Protein AF-A0AA36MK31-F1 (afdb_monomer_lite)

Secondary structure (DSSP, 8-state):
-GGGHHHHHHHHHHHHSTTTT--HHHHHHHHHHHHHHHHHHHHHHHHHHHHHHHHHH-STT---HHHHHHHHHHHHHHHHHHHHHHHHHHHHHHHHHHHHHHHHHHT-SSHHHHHHHHHHHHHHHHHHHTTT-------------------------SSHHHHHHHHHHHHHHHHHHHHTT--SSSSEEEEEHHHHHHHHHTT-SS-GGGG-EEESSPPSEEEEE-TTS-HHHHHHHHHHHHHHHHHHHHHHHHHHHHHHHHHTT-S--EEEE-TTSSEEEE--HHHHHHHHHHHHHHHH-----EEE-HHHHS-SS-HHHHHHHHHTHHHHHHT-S-EEEEE-TTGGGBHHHHHHHHHHHHHHGGGHHHHEEEEETHHHHHHHHHHHHHHHHHHHHHHS-TTSSHHHHHHHHHHHHHHHHHHHHHHHHHHHHHHHHHHHHT--GGG-B-HHHHTTTB-TT--B---HHHHHHHHHHHHHSSHHHHHHHIIIIIHHHHHHHHHS-SS-HHHHHHHTHHHHHHHHHHHHHHHHTT-HHHHHHHHHHHHIIIIIIHHHHHHHHHHHHHHHHTSS-HHHHHHHHHHHHHHHHHHHHHHHHHHHHH-SSHHHHHHHHHHHHHHHHHHHHHHHH-

Sequence (630 aa):
MDAWKPVLATALVPTLGVGVLSRESVFRRLLVQFFLLALRVSTPTAVVFLLRSVWLYVGPRHFHPRKLLKYGLISWSLAETLFWIYIWQYARFLNGQTTRRWRAVNVHNTPEKRRASMERYLQALAQVCRGGSASPEKETNGLGGLSSLGRKARLSTGHDDVHISVSKIRTERMVKWLAEMQLVQKQKRAVTAGRAMRVIAATQKEDAYQYGFETKKQTRTFWSHSWRTPVWKKAGLLFLCYNGLAATIIASLGAGVPFGLSSGNLIPGYTKQAWSGFPVEIGPWCLLTGFLLFCIVVYLWRSQELVWIDLVCIHQTDAVLRQQGIRSLAGNIKNAKGMIVVWDDTWVDRLWCIFELAAFMKSQGQAAKQHLTILPTTWYSFWVAQFGLAFAVMLGNIMLPFENMLPAVLGLLGFLTAAIVLEMLIFNFYSQVDALDARLRNFSLDNTQCACCTSGHRDKDGMVVGCDKDVLVQCMCQWFGSAEACEANISSTVADALREKLGKFPYPYWAMLSTCLPLVWAYMDHAAARIREESWQQAGAVVLDFLAWYFNVLPAIATFTIAMVRKTRTCSTIRLNRWLCRIAHVMFHLLAQAGDRLCISLATERLQSEALFFAASLVPALAAWWARRI

Organism: NCBI:txid2562239

Structure (mmCIF, N/CA/C/O backbone):
data_AF-A0AA36MK31-F1
#
_entry.id   AF-A0AA36MK31-F1
#
loop_
_atom_site.group_PDB
_atom_site.id
_atom_site.type_symbol
_atom_site.label_atom_id
_atom_site.label_alt_id
_atom_site.label_comp_id
_atom_site.label_asym_id
_atom_site.label_entity_id
_atom_site.label_seq_id
_atom_site.pdbx_PDB_ins_code
_atom_site.Cartn_x
_atom_site.Cartn_y
_atom_site.Cartn_z
_atom_site.occupancy
_atom_site.B_iso_or_equiv
_atom_site.auth_seq_id
_atom_site.auth_comp_id
_atom_site.auth_asym_id
_atom_site.auth_atom_id
_atom_site.pdbx_PDB_model_num
ATOM 1 N N . MET A 1 1 ? 41.202 27.510 -18.725 1.00 42.66 1 MET A N 1
ATOM 2 C CA . MET A 1 1 ? 40.197 28.241 -17.913 1.00 42.66 1 MET A CA 1
ATOM 3 C C . MET A 1 1 ? 39.073 28.871 -18.745 1.00 42.66 1 MET A C 1
ATOM 5 O O . MET A 1 1 ? 38.048 29.207 -18.168 1.00 42.66 1 MET A O 1
ATOM 9 N N . ASP A 1 2 ? 39.177 28.960 -20.077 1.00 40.50 2 ASP A N 1
ATOM 10 C CA . ASP A 1 2 ? 38.146 29.605 -20.916 1.00 40.50 2 ASP A CA 1
ATOM 11 C C . ASP A 1 2 ? 36.884 28.774 -21.216 1.00 40.50 2 ASP A C 1
ATOM 13 O O . ASP A 1 2 ? 35.896 29.322 -21.697 1.00 40.50 2 ASP A O 1
ATOM 17 N N . ALA A 1 3 ? 36.845 27.491 -20.843 1.00 40.94 3 ALA A N 1
ATOM 18 C CA . ALA A 1 3 ? 35.678 26.624 -21.050 1.00 40.94 3 ALA A CA 1
ATOM 19 C C . ALA A 1 3 ? 34.483 26.906 -20.105 1.00 40.94 3 ALA A C 1
ATOM 21 O O . ALA A 1 3 ? 33.385 26.412 -20.341 1.00 40.94 3 ALA A O 1
ATOM 22 N N . TRP A 1 4 ? 34.664 27.711 -19.048 1.00 52.38 4 TRP A N 1
ATOM 23 C CA . TRP A 1 4 ? 33.634 27.945 -18.017 1.00 52.38 4 TRP A CA 1
ATOM 24 C C . TRP A 1 4 ? 32.827 29.242 -18.196 1.00 52.38 4 TRP A C 1
ATOM 26 O O . TRP A 1 4 ? 31.773 29.412 -17.581 1.00 52.38 4 TRP A O 1
ATOM 36 N N . LYS A 1 5 ? 33.275 30.153 -19.067 1.00 49.97 5 LYS A N 1
ATOM 37 C CA . LYS A 1 5 ? 32.613 31.446 -19.319 1.00 49.97 5 LYS A CA 1
ATOM 38 C C . LYS A 1 5 ? 31.181 31.337 -19.886 1.00 49.97 5 LYS A C 1
ATOM 40 O O . LYS A 1 5 ? 30.328 32.085 -19.406 1.00 49.97 5 LYS A O 1
ATOM 45 N N . PRO A 1 6 ? 30.844 30.418 -20.819 1.00 50.72 6 PRO A N 1
ATOM 46 C CA . PRO A 1 6 ? 29.473 30.335 -21.334 1.00 50.72 6 PRO A CA 1
ATOM 47 C C . PRO A 1 6 ? 28.473 29.756 -20.316 1.00 50.72 6 PRO A C 1
ATOM 49 O O . PRO A 1 6 ? 27.298 30.113 -20.362 1.00 50.72 6 PRO A O 1
ATOM 52 N N . VAL A 1 7 ? 28.939 28.946 -19.356 1.00 49.50 7 VAL A N 1
ATOM 53 C CA . VAL A 1 7 ? 28.108 28.327 -18.301 1.00 49.50 7 VAL A CA 1
ATOM 54 C C . VAL A 1 7 ? 27.713 29.343 -17.221 1.00 49.50 7 VAL A C 1
ATOM 56 O O . VAL A 1 7 ? 26.578 29.347 -16.746 1.00 49.50 7 VAL A O 1
ATOM 59 N N . LEU A 1 8 ? 28.615 30.266 -16.872 1.00 45.97 8 LEU A N 1
ATOM 60 C CA . LEU A 1 8 ? 28.329 31.348 -15.920 1.00 45.97 8 LEU A CA 1
ATOM 61 C C . LEU A 1 8 ? 27.388 32.414 -16.504 1.00 45.97 8 LEU A C 1
ATOM 63 O O . LEU A 1 8 ? 26.542 32.947 -15.786 1.00 45.97 8 LEU A O 1
ATOM 67 N N . ALA A 1 9 ? 27.470 32.679 -17.812 1.00 43.84 9 ALA A N 1
ATOM 68 C CA . ALA A 1 9 ? 26.597 33.641 -18.486 1.00 43.84 9 ALA A CA 1
ATOM 69 C C . ALA A 1 9 ? 25.132 33.166 -18.578 1.00 43.84 9 ALA A C 1
ATOM 71 O O . ALA A 1 9 ? 24.219 33.986 -18.496 1.00 43.84 9 ALA A O 1
ATOM 72 N N . THR A 1 10 ? 24.875 31.854 -18.671 1.00 48.16 10 THR A N 1
ATOM 73 C CA . THR A 1 10 ? 23.501 31.309 -18.672 1.00 48.16 10 THR A CA 1
ATOM 74 C C . THR A 1 10 ? 22.866 31.288 -17.276 1.00 48.16 10 THR A C 1
ATOM 76 O O . THR A 1 10 ? 21.643 31.333 -17.158 1.00 48.16 10 THR A O 1
ATOM 79 N N . ALA A 1 11 ? 23.678 31.274 -16.214 1.00 41.59 11 ALA A N 1
ATOM 80 C CA . ALA A 1 11 ? 23.209 31.224 -14.829 1.00 41.59 11 ALA A CA 1
ATOM 81 C C . ALA A 1 11 ? 22.827 32.599 -14.240 1.00 41.59 11 ALA A C 1
ATOM 83 O O . ALA A 1 11 ? 22.073 32.647 -13.270 1.00 41.59 11 ALA A O 1
ATOM 84 N N . LEU A 1 12 ? 23.307 33.710 -14.818 1.00 39.25 12 LEU A N 1
ATOM 85 C CA . LEU A 1 12 ? 23.133 35.067 -14.264 1.00 39.25 12 LEU A CA 1
ATOM 86 C C . LEU A 1 12 ? 21.956 35.869 -14.854 1.00 39.25 12 LEU A C 1
ATOM 88 O O . LEU A 1 12 ? 21.506 36.847 -14.253 1.00 39.25 12 LEU A O 1
ATOM 92 N N . VAL A 1 13 ? 21.397 35.445 -15.989 1.00 41.84 13 VAL A N 1
ATOM 93 C CA . VAL A 1 13 ? 20.222 36.091 -16.610 1.00 41.84 13 VAL A CA 1
ATOM 94 C C . VAL A 1 13 ? 18.918 35.919 -15.796 1.00 41.84 13 VAL A C 1
ATOM 96 O O . VAL A 1 13 ? 18.141 36.874 -15.729 1.00 41.84 13 VAL A O 1
ATOM 99 N N . PRO A 1 14 ? 18.657 34.796 -15.091 1.00 43.66 14 PRO A N 1
ATOM 100 C CA . PRO A 1 14 ? 17.444 34.653 -14.277 1.00 43.66 14 PRO A CA 1
ATOM 101 C C . PRO A 1 14 ? 17.409 35.562 -13.038 1.00 43.66 14 PRO A C 1
ATOM 103 O O . PRO A 1 14 ? 16.329 35.888 -12.550 1.00 43.66 14 PRO A O 1
ATOM 106 N N . THR A 1 15 ? 18.565 35.995 -12.526 1.00 43.22 15 THR A N 1
ATOM 107 C CA . THR A 1 15 ? 18.668 36.766 -11.273 1.00 43.22 15 THR A CA 1
ATOM 108 C C . THR A 1 15 ? 18.229 38.227 -11.398 1.00 43.22 15 THR A C 1
ATOM 110 O O . THR A 1 15 ? 17.751 38.797 -10.420 1.00 43.22 15 THR A O 1
ATOM 113 N N . LEU A 1 16 ? 18.292 38.825 -12.593 1.00 40.09 16 LEU A N 1
ATOM 114 C CA . LEU A 1 16 ? 17.902 40.228 -12.807 1.00 40.09 16 LEU A CA 1
ATOM 115 C C . LEU A 1 16 ? 16.405 40.411 -13.131 1.00 40.09 16 LEU A C 1
ATOM 117 O O . LEU A 1 16 ? 15.865 41.500 -12.951 1.00 40.09 16 LEU A O 1
ATOM 121 N N . GLY A 1 17 ? 15.693 39.343 -13.510 1.00 45.22 17 GLY A N 1
ATOM 122 C CA . GLY A 1 17 ? 14.243 39.381 -13.769 1.00 45.22 17 GLY A CA 1
ATOM 123 C C . GLY A 1 17 ? 13.356 39.367 -12.514 1.00 45.22 17 GLY A C 1
ATOM 124 O O . GLY A 1 17 ? 12.156 39.631 -12.597 1.00 45.22 17 GLY A O 1
ATOM 125 N N . VAL A 1 18 ? 13.922 39.077 -11.337 1.00 45.81 18 VAL A N 1
ATOM 126 C CA . VAL A 1 18 ? 13.160 38.872 -10.088 1.00 45.81 18 VAL A CA 1
ATOM 127 C C . VAL A 1 18 ? 12.689 40.194 -9.459 1.00 45.81 18 VAL A C 1
ATOM 129 O O . VAL A 1 18 ? 11.641 40.227 -8.815 1.00 45.81 18 VAL A O 1
ATOM 132 N N . GLY A 1 19 ? 13.388 41.310 -9.699 1.00 47.38 19 GLY A N 1
ATOM 133 C CA . GLY A 1 19 ? 13.055 42.611 -9.096 1.00 47.38 19 GLY A CA 1
ATOM 134 C C . GLY A 1 19 ? 11.732 43.215 -9.586 1.00 47.38 19 GLY A C 1
ATOM 135 O O . GLY A 1 19 ? 10.990 43.814 -8.805 1.00 47.38 19 GLY A O 1
ATOM 136 N N . VAL A 1 20 ? 11.387 42.994 -10.859 1.00 46.44 20 VAL A N 1
ATOM 137 C CA . VAL A 1 20 ? 10.208 43.598 -11.511 1.00 46.44 20 VAL A CA 1
ATOM 138 C C . VAL A 1 20 ? 8.909 42.832 -11.205 1.00 46.44 20 VAL A C 1
ATOM 140 O O . VAL A 1 20 ? 7.819 43.398 -11.273 1.00 46.44 20 VAL A O 1
ATOM 143 N N . LEU A 1 21 ? 8.992 41.570 -10.766 1.00 44.59 21 LEU A N 1
ATOM 144 C CA . LEU A 1 21 ? 7.821 40.732 -10.447 1.00 44.59 21 LEU A CA 1
ATOM 145 C C . LEU A 1 21 ? 7.401 40.796 -8.965 1.00 44.59 21 LEU A C 1
ATOM 147 O O . LEU A 1 21 ? 6.457 40.120 -8.554 1.00 44.59 21 LEU A O 1
ATOM 151 N N . SER A 1 22 ? 8.057 41.646 -8.168 1.00 43.06 22 SER A N 1
ATOM 152 C CA . SER A 1 22 ? 7.861 41.788 -6.716 1.00 43.06 22 SER A CA 1
ATOM 153 C C . SER A 1 22 ? 6.507 42.382 -6.293 1.00 43.06 22 SER A C 1
ATOM 155 O O . SER A 1 22 ? 6.143 42.311 -5.119 1.00 43.06 22 SER A O 1
ATOM 157 N N . ARG A 1 23 ? 5.687 42.898 -7.221 1.00 49.03 23 ARG A N 1
ATOM 158 C CA . ARG A 1 23 ? 4.281 43.229 -6.925 1.00 49.03 23 ARG A CA 1
ATOM 159 C C . ARG A 1 23 ? 3.406 41.982 -7.061 1.00 49.03 23 ARG A C 1
ATOM 161 O O . ARG A 1 23 ? 2.777 41.723 -8.089 1.00 49.03 23 ARG A O 1
ATOM 168 N N . GLU A 1 24 ? 3.355 41.237 -5.958 1.00 52.00 24 GLU A N 1
ATOM 169 C CA . GLU A 1 24 ? 2.713 39.930 -5.750 1.00 52.00 24 GLU A CA 1
ATOM 170 C C . GLU A 1 24 ? 1.292 39.802 -6.346 1.00 52.00 24 GLU A C 1
ATOM 172 O O . GLU A 1 24 ? 0.910 38.748 -6.856 1.00 52.00 24 GLU A O 1
ATOM 177 N N . SER A 1 25 ? 0.499 40.880 -6.350 1.00 47.81 25 SER A N 1
ATOM 178 C CA . SER A 1 25 ? -0.882 40.864 -6.859 1.00 47.81 25 SER A CA 1
ATOM 179 C C . SER A 1 25 ? -0.997 41.025 -8.381 1.00 47.81 25 SER A C 1
ATOM 181 O O . SER A 1 25 ? -1.980 40.562 -8.969 1.00 47.81 25 SER A O 1
ATOM 183 N N . VAL A 1 26 ? -0.005 41.655 -9.018 1.00 51.66 26 VAL A N 1
ATOM 184 C CA . VAL A 1 26 ? 0.070 41.845 -10.473 1.00 51.66 26 VAL A CA 1
ATOM 185 C C . VAL A 1 26 ? 0.697 40.613 -11.103 1.00 51.66 26 VAL A C 1
ATOM 187 O O . VAL A 1 26 ? 0.117 40.065 -12.033 1.00 51.66 26 VAL A O 1
ATOM 190 N N . PHE A 1 27 ? 1.777 40.082 -10.520 1.00 58.44 27 PHE A N 1
ATOM 191 C CA . PHE A 1 27 ? 2.386 38.833 -10.981 1.00 58.44 27 PHE A CA 1
ATOM 192 C C . PHE A 1 27 ? 1.399 37.668 -10.919 1.00 58.44 27 PHE A C 1
ATOM 194 O O . PHE A 1 27 ? 1.234 36.941 -11.889 1.00 58.44 27 PHE A O 1
ATOM 201 N N . ARG A 1 28 ? 0.641 37.531 -9.825 1.00 49.09 28 ARG A N 1
ATOM 202 C CA . ARG A 1 28 ? -0.364 36.468 -9.694 1.00 49.09 28 ARG A CA 1
ATOM 203 C C . ARG A 1 28 ? -1.526 36.612 -10.680 1.00 49.09 28 ARG A C 1
ATOM 205 O O . ARG A 1 28 ? -2.017 35.599 -11.172 1.00 49.09 28 ARG A O 1
ATOM 212 N N . ARG A 1 29 ? -1.967 37.844 -10.973 1.00 56.09 29 ARG A N 1
ATOM 213 C CA . ARG A 1 29 ? -3.007 38.107 -11.984 1.00 56.09 29 ARG A CA 1
ATOM 214 C C . ARG A 1 29 ? -2.491 37.839 -13.389 1.00 56.09 29 ARG A C 1
ATOM 216 O O . ARG A 1 29 ? -3.152 37.113 -14.121 1.00 56.09 29 ARG A O 1
ATOM 223 N N . LEU A 1 30 ? -1.299 38.329 -13.716 1.00 57.88 30 LEU A N 1
ATOM 224 C CA . LEU A 1 30 ? -0.652 38.086 -14.998 1.00 57.88 30 LEU A CA 1
ATOM 225 C C . LEU A 1 30 ? -0.366 36.605 -15.202 1.00 57.88 30 LEU A C 1
ATOM 227 O O . LEU A 1 30 ? -0.621 36.119 -16.282 1.00 57.88 30 LEU A O 1
ATOM 231 N N . LEU A 1 31 ? 0.064 35.854 -14.190 1.00 56.03 31 LEU A N 1
ATOM 232 C CA . LEU A 1 31 ? 0.413 34.438 -14.337 1.00 56.03 31 LEU A CA 1
ATOM 233 C C . LEU A 1 31 ? -0.826 33.539 -14.456 1.00 56.03 31 LEU A C 1
ATOM 235 O O . LEU A 1 31 ? -0.829 32.605 -15.250 1.00 56.03 31 LEU A O 1
ATOM 239 N N . VAL A 1 32 ? -1.917 33.851 -13.743 1.00 58.38 32 VAL A N 1
ATOM 240 C CA . VAL A 1 32 ? -3.216 33.185 -13.961 1.00 58.38 32 VAL A CA 1
ATOM 241 C C . VAL A 1 32 ? -3.790 33.553 -15.328 1.00 58.38 32 VAL A C 1
ATOM 243 O O . VAL A 1 32 ? -4.305 32.676 -16.016 1.00 58.38 32 VAL A O 1
ATOM 246 N N . GLN A 1 33 ? -3.672 34.813 -15.754 1.00 57.62 33 GLN A N 1
ATOM 247 C CA . GLN A 1 33 ? -4.089 35.231 -17.090 1.00 57.62 33 GLN A CA 1
ATOM 248 C C . GLN A 1 33 ? -3.213 34.609 -18.178 1.00 57.62 33 GLN A C 1
ATOM 250 O O . GLN A 1 33 ? -3.775 34.117 -19.138 1.00 57.62 33 GLN A O 1
ATOM 255 N N . PHE A 1 34 ? -1.894 34.516 -18.008 1.00 61.16 34 PHE A N 1
ATOM 256 C CA . PHE A 1 34 ? -0.968 33.849 -18.926 1.00 61.16 34 PHE A CA 1
ATOM 257 C C . PHE A 1 34 ? -1.213 32.350 -18.974 1.00 61.16 34 PHE A C 1
ATOM 259 O O . PHE A 1 34 ? -1.138 31.779 -20.047 1.00 61.16 34 PHE A O 1
ATOM 266 N N . PHE A 1 35 ? -1.543 31.705 -17.854 1.00 56.09 35 PHE A N 1
ATOM 267 C CA . PHE A 1 35 ? -1.884 30.285 -17.841 1.00 56.09 35 PHE A CA 1
ATOM 268 C C . PHE A 1 35 ? -3.236 30.029 -18.512 1.00 56.09 35 PHE A C 1
ATOM 270 O O . PHE A 1 35 ? -3.345 29.130 -19.336 1.00 56.09 35 PHE A O 1
ATOM 277 N N . LEU A 1 36 ? -4.259 30.841 -18.221 1.00 54.66 36 LEU A N 1
ATOM 278 C CA . LEU A 1 36 ? -5.555 30.759 -18.902 1.00 54.66 36 LEU A CA 1
ATOM 279 C C . LEU A 1 36 ? -5.440 31.119 -20.383 1.00 54.66 36 LEU A C 1
ATOM 281 O O . LEU A 1 36 ? -6.111 30.496 -21.195 1.00 54.66 36 LEU A O 1
ATOM 285 N N . LEU A 1 37 ? -4.589 32.079 -20.743 1.00 56.44 37 LEU A N 1
ATOM 286 C CA . LEU A 1 37 ? -4.287 32.449 -22.120 1.00 56.44 37 LEU A CA 1
ATOM 287 C C . LEU A 1 37 ? -3.503 31.328 -22.801 1.00 56.44 37 LEU A C 1
ATOM 289 O O . LEU A 1 37 ? -3.885 30.927 -23.881 1.00 56.44 37 LEU A O 1
ATOM 293 N N . ALA A 1 38 ? -2.499 30.735 -22.156 1.00 54.91 38 ALA A N 1
ATOM 294 C CA . ALA A 1 38 ? -1.759 29.588 -22.673 1.00 54.91 38 ALA A CA 1
ATOM 295 C C . ALA A 1 38 ? -2.666 28.370 -22.860 1.00 54.91 38 ALA A C 1
ATOM 297 O O . ALA A 1 38 ? -2.523 27.688 -23.861 1.00 54.91 38 ALA A O 1
ATOM 298 N N . LEU A 1 39 ? -3.631 28.126 -21.967 1.00 50.28 39 LEU A N 1
ATOM 299 C CA . LEU A 1 39 ? -4.630 27.062 -22.113 1.00 50.28 39 LEU A CA 1
ATOM 300 C C . LEU A 1 39 ? -5.639 27.380 -23.235 1.00 50.28 39 LEU A C 1
ATOM 302 O O . LEU A 1 39 ? -5.982 26.519 -24.043 1.00 50.28 39 LEU A O 1
ATOM 306 N N . ARG A 1 40 ? -6.093 28.639 -23.315 1.00 52.84 40 ARG A N 1
ATOM 307 C CA . ARG A 1 40 ? -6.996 29.144 -24.365 1.00 52.84 40 ARG A CA 1
ATOM 308 C C . ARG A 1 40 ? -6.322 29.307 -25.719 1.00 52.84 40 ARG A C 1
ATOM 310 O O . ARG A 1 40 ? -7.038 29.371 -26.702 1.00 52.84 40 ARG A O 1
ATOM 317 N N . VAL A 1 41 ? -4.996 29.378 -25.778 1.00 54.12 41 VAL A N 1
ATOM 318 C CA . VAL A 1 41 ? -4.195 29.411 -27.006 1.00 54.12 41 VAL A CA 1
ATOM 319 C C . VAL A 1 41 ? -3.787 27.990 -27.375 1.00 54.12 41 VAL A C 1
ATOM 321 O O . VAL A 1 41 ? -3.921 27.619 -28.533 1.00 54.12 41 VAL A O 1
ATOM 324 N N . SER A 1 42 ? -3.380 27.147 -26.422 1.00 50.09 42 SER A N 1
ATOM 325 C CA . SER A 1 42 ? -2.975 25.764 -26.691 1.00 50.09 42 SER A CA 1
ATOM 326 C C . SER A 1 42 ? -4.132 24.891 -27.153 1.00 50.09 42 SER A C 1
ATOM 328 O O . SER A 1 42 ? -3.907 24.030 -27.988 1.00 50.09 42 SER A O 1
ATOM 330 N N . THR A 1 43 ? -5.364 25.133 -26.697 1.00 54.00 43 THR A N 1
ATOM 331 C CA . THR A 1 43 ? -6.540 24.371 -27.154 1.00 54.00 43 THR A CA 1
ATOM 332 C C . THR A 1 43 ? -6.847 24.619 -28.642 1.00 54.00 43 THR A C 1
ATOM 334 O O . THR A 1 43 ? -6.828 23.656 -29.405 1.00 54.00 43 THR A O 1
ATOM 337 N N . PRO A 1 44 ? -7.041 25.863 -29.129 1.00 49.69 44 PRO A N 1
ATOM 338 C CA . PRO A 1 44 ? -7.195 26.128 -30.555 1.00 49.69 44 PRO A CA 1
ATOM 339 C C . PRO A 1 44 ? -5.910 25.865 -31.341 1.00 49.69 44 PRO A C 1
ATOM 341 O O . PRO A 1 44 ? -6.011 25.448 -32.482 1.00 49.69 44 PRO A O 1
ATOM 344 N N . THR A 1 45 ? -4.712 26.008 -30.760 1.00 51.47 45 THR A N 1
ATOM 345 C CA . THR A 1 45 ? -3.459 25.624 -31.439 1.00 51.47 45 THR A CA 1
ATOM 346 C C . THR A 1 45 ? -3.373 24.109 -31.615 1.00 51.47 45 THR A C 1
ATOM 348 O O . THR A 1 45 ? -3.003 23.652 -32.686 1.00 51.47 45 THR A O 1
ATOM 351 N N . ALA A 1 46 ? -3.781 23.316 -30.622 1.00 55.06 46 ALA A N 1
ATOM 352 C CA . ALA A 1 46 ? -3.884 21.864 -30.726 1.00 55.06 46 ALA A CA 1
ATOM 353 C C . ALA A 1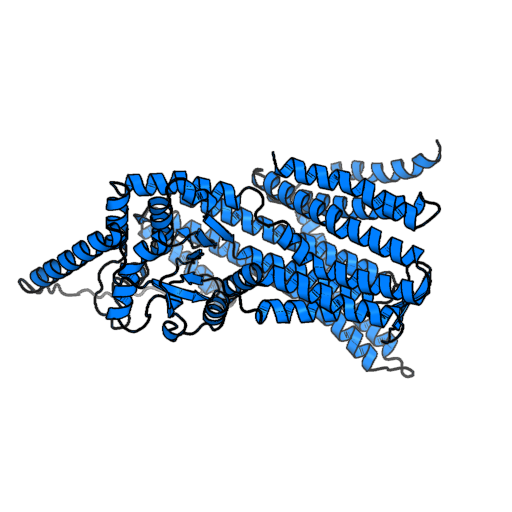 46 ? -4.964 21.457 -31.732 1.00 55.06 46 ALA A C 1
ATOM 355 O O . ALA A 1 46 ? -4.732 20.535 -32.501 1.00 55.06 46 ALA A O 1
ATOM 356 N N . VAL A 1 47 ? -6.093 22.174 -31.794 1.00 60.00 47 VAL A N 1
ATOM 357 C CA . VAL A 1 47 ? -7.124 21.983 -32.827 1.00 60.00 47 VAL A CA 1
ATOM 358 C C . VAL A 1 47 ? -6.606 22.381 -34.210 1.00 60.00 47 VAL A C 1
ATOM 360 O O . VAL A 1 47 ? -6.842 21.654 -35.160 1.00 60.00 47 VAL A O 1
ATOM 363 N N . VAL A 1 48 ? -5.842 23.465 -34.354 1.00 62.59 48 VAL A N 1
ATOM 364 C CA . VAL A 1 48 ? -5.220 23.876 -35.624 1.00 62.59 48 VAL A CA 1
ATOM 365 C C . VAL A 1 48 ? -4.126 22.896 -36.039 1.00 62.59 48 VAL A C 1
ATOM 367 O O . VAL A 1 48 ? -4.045 22.564 -37.214 1.00 62.59 48 VAL A O 1
ATOM 370 N N . PHE A 1 49 ? -3.321 22.371 -35.112 1.00 59.44 49 PHE A N 1
ATOM 371 C CA . PHE A 1 49 ? -2.379 21.285 -35.389 1.00 59.44 49 PHE A CA 1
ATOM 372 C C . PHE A 1 49 ? -3.116 20.006 -35.772 1.00 59.44 49 PHE A C 1
ATOM 374 O O . PHE A 1 49 ? -2.713 19.367 -36.731 1.00 59.44 49 PHE A O 1
ATOM 381 N N . LEU A 1 50 ? -4.224 19.674 -35.105 1.00 59.31 50 LEU A N 1
ATOM 382 C CA . LEU A 1 50 ? -5.075 18.543 -35.463 1.00 59.31 50 LEU A CA 1
ATOM 383 C C . LEU A 1 50 ? -5.648 18.722 -36.872 1.00 59.31 50 LEU A C 1
ATOM 385 O O . LEU A 1 50 ? -5.517 17.829 -37.694 1.00 59.31 50 LEU A O 1
ATOM 389 N N . LEU A 1 51 ? -6.214 19.889 -37.182 1.00 62.81 51 LEU A N 1
ATOM 390 C CA . LEU A 1 51 ? -6.793 20.216 -38.484 1.00 62.81 51 LEU A CA 1
ATOM 391 C C . LEU A 1 51 ? -5.727 20.301 -39.578 1.00 62.81 51 LEU A C 1
ATOM 393 O O . LEU A 1 51 ? -5.969 19.833 -40.681 1.00 62.81 51 LEU A O 1
ATOM 397 N N . ARG A 1 52 ? -4.531 20.820 -39.283 1.00 64.12 52 ARG A N 1
ATOM 398 C CA . ARG A 1 52 ? -3.384 20.845 -40.203 1.00 64.12 52 ARG A CA 1
ATOM 399 C C . ARG A 1 52 ? -2.829 19.443 -40.434 1.00 64.12 52 ARG A C 1
ATOM 401 O O . ARG A 1 52 ? -2.513 19.106 -41.568 1.00 64.12 52 ARG A O 1
ATOM 408 N N . SER A 1 53 ? -2.731 18.617 -39.395 1.00 59.84 53 SER A N 1
ATOM 409 C CA . SER A 1 53 ? -2.362 17.204 -39.505 1.00 59.84 53 SER A CA 1
ATOM 410 C C . SER A 1 53 ? -3.432 16.403 -40.243 1.00 59.84 53 SER A C 1
ATOM 412 O O . SER A 1 53 ? -3.092 15.526 -41.017 1.00 59.84 53 SER A O 1
ATOM 414 N N . VAL A 1 54 ? -4.715 16.718 -40.088 1.00 62.03 54 VAL A N 1
ATOM 415 C CA . VAL A 1 54 ? -5.787 16.124 -40.896 1.00 62.03 54 VAL A CA 1
ATOM 416 C C . VAL A 1 54 ? -5.660 16.596 -42.349 1.00 62.03 54 VAL A C 1
ATOM 418 O O . VAL A 1 54 ? -5.593 15.765 -43.243 1.00 62.03 54 VAL A O 1
ATOM 421 N N . TRP A 1 55 ? -5.507 17.897 -42.604 1.00 65.75 55 TRP A N 1
ATOM 422 C CA . TRP A 1 55 ? -5.380 18.481 -43.947 1.00 65.75 55 TRP A CA 1
ATOM 423 C C . TRP A 1 55 ? -4.172 17.942 -44.723 1.00 65.75 55 TRP A C 1
ATOM 425 O O . TRP A 1 55 ? -4.307 17.544 -45.877 1.00 65.75 55 TRP A O 1
ATOM 435 N N . LEU A 1 56 ? -2.994 17.877 -44.091 1.00 61.19 56 LEU A N 1
ATOM 436 C CA . LEU A 1 56 ? -1.769 17.343 -44.704 1.00 61.19 56 LEU A CA 1
ATOM 437 C C . LEU A 1 56 ? -1.894 15.857 -45.080 1.00 61.19 56 LEU A C 1
ATOM 439 O O . LEU A 1 56 ? -1.187 15.399 -45.972 1.00 61.19 56 LEU A O 1
ATOM 443 N N . TYR A 1 57 ? -2.799 15.117 -44.434 1.00 58.09 57 TYR A N 1
ATOM 444 C CA . TYR A 1 57 ? -3.035 13.691 -44.680 1.00 58.09 57 TYR A CA 1
ATOM 445 C C . TYR A 1 57 ? -4.327 13.393 -45.464 1.00 58.09 57 TYR A C 1
ATOM 447 O O . TYR A 1 57 ? -4.548 12.247 -45.854 1.00 58.09 57 TYR A O 1
ATOM 455 N N . VAL A 1 58 ? -5.160 14.405 -45.734 1.00 61.28 58 VAL A N 1
ATOM 456 C CA . VAL A 1 58 ? -6.372 14.333 -46.578 1.00 61.28 58 VAL A CA 1
ATOM 457 C C . VAL A 1 58 ? -6.078 14.747 -48.033 1.00 61.28 58 VAL A C 1
ATOM 459 O O . VAL A 1 58 ? -6.969 14.770 -48.877 1.00 61.28 58 VAL A O 1
ATOM 462 N N . GLY A 1 59 ? -4.809 14.997 -48.376 1.00 70.75 59 GLY A N 1
ATOM 463 C CA . GLY A 1 59 ? -4.384 15.215 -49.759 1.00 70.75 59 GLY A CA 1
ATOM 464 C C . GLY A 1 59 ? -4.856 14.081 -50.698 1.00 70.75 59 GLY A C 1
ATOM 465 O O . GLY A 1 59 ? -4.687 12.911 -50.338 1.00 70.75 59 GLY A O 1
ATOM 466 N N . PRO A 1 60 ? -5.378 14.377 -51.910 1.00 65.62 60 PRO A N 1
ATOM 467 C CA . PRO A 1 60 ? -6.099 13.418 -52.769 1.00 65.62 60 PRO A CA 1
ATOM 468 C C . PRO A 1 60 ? -5.343 12.149 -53.189 1.00 65.62 60 PRO A C 1
ATOM 470 O O . PRO A 1 60 ? -5.935 11.270 -53.805 1.00 65.62 60 PRO A O 1
ATOM 473 N N . ARG A 1 61 ? -4.036 12.043 -52.912 1.00 67.81 61 ARG A N 1
ATOM 474 C CA . ARG A 1 61 ? -3.195 10.936 -53.387 1.00 67.81 61 ARG A CA 1
ATOM 475 C C . ARG A 1 61 ? -2.760 9.935 -52.313 1.00 67.81 61 ARG A C 1
ATOM 477 O O . ARG A 1 61 ? -2.421 8.819 -52.686 1.00 67.81 61 ARG A O 1
ATOM 484 N N . HIS A 1 62 ? -2.820 10.251 -51.012 1.00 60.28 62 HIS A N 1
ATOM 485 C CA . HIS A 1 62 ? -2.295 9.362 -49.952 1.00 60.28 62 HIS A CA 1
ATOM 486 C C . HIS A 1 62 ? -3.137 9.348 -48.661 1.00 60.28 62 HIS A C 1
ATOM 488 O O . HIS A 1 62 ? -2.604 9.413 -47.550 1.00 60.28 62 HIS A O 1
ATOM 494 N N . PHE A 1 63 ? -4.462 9.233 -48.782 1.00 70.44 63 PHE A N 1
ATOM 495 C CA . PHE A 1 63 ? -5.334 9.074 -47.617 1.00 70.44 63 PHE A CA 1
ATOM 496 C C . PHE A 1 63 ? -5.183 7.671 -47.004 1.00 70.44 63 PHE A C 1
ATOM 498 O O . PHE A 1 63 ? -5.687 6.680 -47.532 1.00 70.44 63 PHE A O 1
ATOM 505 N N . HIS A 1 64 ? -4.499 7.579 -45.861 1.00 75.00 64 HIS A N 1
ATOM 506 C CA . HIS A 1 64 ? -4.415 6.350 -45.069 1.00 75.00 64 HIS A CA 1
ATOM 507 C C . HIS A 1 64 ? -5.304 6.449 -43.818 1.00 75.00 64 HIS A C 1
ATOM 509 O O . HIS A 1 64 ? -4.842 6.930 -42.775 1.00 75.00 64 HIS A O 1
ATOM 515 N N . PRO A 1 65 ? -6.550 5.937 -43.861 1.00 69.50 65 PRO A N 1
ATOM 516 C CA . PRO A 1 65 ? -7.532 6.108 -42.783 1.00 69.50 65 PRO A CA 1
ATOM 517 C C . PRO A 1 65 ? -7.052 5.562 -41.431 1.00 69.50 65 PRO A C 1
ATOM 519 O O . PRO A 1 65 ? -7.362 6.123 -40.384 1.00 69.50 65 PRO A O 1
ATOM 522 N N . ARG A 1 66 ? -6.211 4.517 -41.434 1.00 64.69 66 ARG A N 1
ATOM 523 C CA . ARG A 1 66 ? -5.626 3.943 -40.208 1.00 64.69 66 ARG A CA 1
ATOM 524 C C . ARG A 1 66 ? -4.667 4.899 -39.489 1.00 64.69 66 ARG A C 1
ATOM 526 O O . ARG A 1 66 ? -4.642 4.915 -38.262 1.00 64.69 66 ARG A O 1
ATOM 533 N N . LYS A 1 67 ? -3.885 5.699 -40.226 1.00 66.88 67 LYS A N 1
ATOM 534 C CA . LYS A 1 67 ? -2.978 6.692 -39.623 1.00 66.88 67 LYS A CA 1
ATOM 535 C C . LYS A 1 67 ? -3.774 7.868 -39.062 1.00 66.88 67 LYS A C 1
ATOM 537 O O . LYS A 1 67 ? -3.523 8.266 -37.929 1.00 66.88 67 LYS A O 1
ATOM 542 N N . LEU A 1 68 ? -4.773 8.345 -39.806 1.00 69.12 68 LEU A N 1
ATOM 543 C CA . LEU A 1 68 ? -5.674 9.409 -39.356 1.00 69.12 68 LEU A CA 1
ATOM 544 C C . LEU A 1 68 ? -6.385 9.029 -38.050 1.00 69.12 68 LEU A C 1
ATOM 546 O O . LEU A 1 68 ? -6.369 9.798 -37.093 1.00 69.12 68 LEU A O 1
ATOM 550 N N . LEU A 1 69 ? -6.927 7.808 -37.983 1.00 68.56 69 LEU A N 1
ATOM 551 C CA . LEU A 1 69 ? -7.582 7.288 -36.785 1.00 68.56 69 LEU A CA 1
ATOM 552 C C . LEU A 1 69 ? -6.610 7.196 -35.598 1.00 68.56 69 LEU A C 1
ATOM 554 O O . LEU A 1 69 ? -6.953 7.605 -34.493 1.00 68.56 69 LEU A O 1
ATOM 558 N N . LYS A 1 70 ? -5.376 6.722 -35.823 1.00 67.75 70 LYS A N 1
ATOM 559 C CA . LYS A 1 70 ? -4.347 6.620 -34.775 1.00 67.75 70 LYS A CA 1
ATOM 560 C C . LYS A 1 70 ? -3.985 7.991 -34.192 1.00 67.75 70 LYS A C 1
ATOM 562 O O . LYS A 1 70 ? -3.937 8.129 -32.973 1.00 67.75 70 LYS A O 1
ATOM 56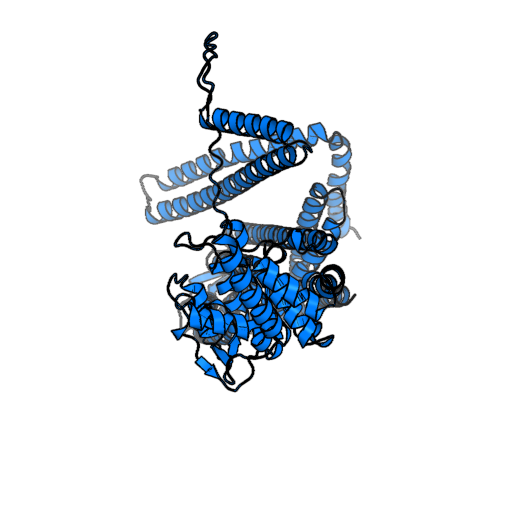7 N N . TYR A 1 71 ? -3.757 9.001 -35.033 1.00 69.69 71 TYR A N 1
ATOM 568 C CA . TYR A 1 71 ? -3.436 10.352 -34.559 1.00 69.69 71 TYR A CA 1
ATOM 569 C C . TYR A 1 71 ? -4.642 11.045 -33.916 1.00 69.69 71 TYR A C 1
ATOM 571 O O . TYR A 1 71 ? -4.484 11.667 -32.869 1.00 69.69 71 TYR A O 1
ATOM 579 N N . GLY A 1 72 ? -5.845 10.867 -34.472 1.00 71.81 72 GLY A N 1
ATOM 580 C CA . GLY A 1 72 ? -7.085 11.371 -33.879 1.00 71.81 72 GLY A CA 1
ATOM 581 C C . GLY A 1 72 ? -7.326 10.822 -32.472 1.00 71.81 72 GLY A C 1
ATOM 582 O O . GLY A 1 72 ? -7.609 11.593 -31.559 1.00 71.81 72 GLY A O 1
ATOM 583 N N . LEU A 1 73 ? -7.126 9.515 -32.267 1.00 62.12 73 LEU A N 1
ATOM 584 C CA . LEU A 1 73 ? -7.257 8.880 -30.952 1.00 62.12 73 LEU A CA 1
ATOM 585 C C . LEU A 1 73 ? -6.207 9.382 -29.951 1.00 62.12 73 LEU A C 1
ATOM 587 O O . LEU A 1 73 ? -6.561 9.690 -28.819 1.00 62.12 73 LEU A O 1
ATOM 591 N N . ILE A 1 74 ? -4.939 9.530 -30.357 1.00 6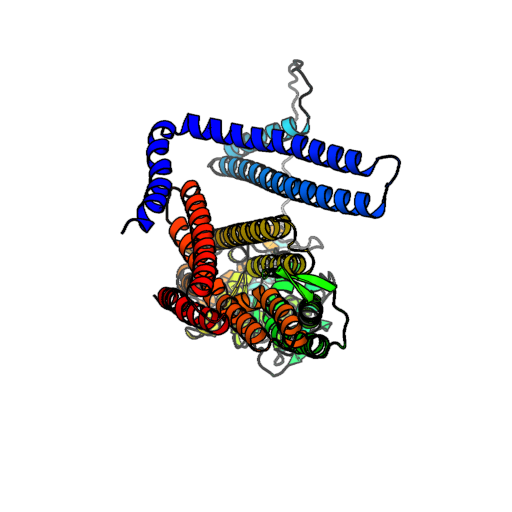5.75 74 ILE A N 1
ATOM 592 C CA . ILE A 1 74 ? -3.875 10.053 -29.477 1.00 65.75 74 ILE A CA 1
ATOM 593 C C . ILE A 1 74 ? -4.192 11.485 -29.028 1.00 65.75 74 ILE A C 1
ATOM 595 O O . ILE A 1 74 ? -4.093 11.805 -27.841 1.00 65.75 74 ILE A O 1
ATOM 599 N N . SER A 1 75 ? -4.594 12.349 -29.961 1.00 63.00 75 SER A N 1
ATOM 600 C CA . SER A 1 75 ? -4.952 13.731 -29.647 1.00 63.00 75 SER A CA 1
ATOM 601 C C . SER A 1 75 ? -6.218 13.828 -28.793 1.00 63.00 75 SER A C 1
ATOM 603 O O . SER A 1 75 ? -6.260 14.648 -27.876 1.00 63.00 75 SER A O 1
ATOM 605 N N . TRP A 1 76 ? -7.213 12.968 -29.035 1.00 68.25 76 TRP A N 1
ATOM 606 C CA . TRP A 1 76 ? -8.414 12.870 -28.204 1.00 68.25 76 TRP A CA 1
ATOM 607 C C . TRP A 1 76 ? -8.081 12.434 -26.773 1.00 68.25 76 TRP A C 1
ATOM 609 O O . TRP A 1 76 ? -8.478 13.108 -25.827 1.00 68.25 76 TRP A O 1
ATOM 619 N N . SER A 1 77 ? -7.272 11.385 -26.593 1.00 59.66 77 SER A N 1
ATOM 620 C CA . SER A 1 77 ? -6.847 10.923 -25.264 1.00 59.66 77 SER A CA 1
ATOM 621 C C . SER A 1 77 ? -6.051 11.982 -24.493 1.00 59.66 77 SER A C 1
ATOM 623 O O . SER A 1 77 ? -6.203 12.107 -23.275 1.00 59.66 77 SER A O 1
ATOM 625 N N . LEU A 1 78 ? -5.227 12.782 -25.180 1.00 60.47 78 LEU A N 1
ATOM 626 C CA . LEU A 1 78 ? -4.512 13.900 -24.560 1.00 60.47 78 LEU A CA 1
ATOM 627 C C . LEU A 1 78 ? -5.484 15.001 -24.100 1.00 60.47 78 LEU A C 1
ATOM 629 O O . LEU A 1 78 ? -5.384 15.475 -22.966 1.00 60.47 78 LEU A O 1
ATOM 633 N N . ALA A 1 79 ? -6.445 15.379 -24.950 1.00 61.19 79 ALA A N 1
ATOM 634 C CA . ALA A 1 79 ? -7.472 16.367 -24.621 1.00 61.19 79 ALA A CA 1
ATOM 635 C C . ALA A 1 79 ? -8.361 15.903 -23.456 1.00 61.19 79 ALA A C 1
ATOM 637 O O . ALA A 1 79 ? -8.619 16.671 -22.529 1.00 61.19 79 ALA A O 1
ATOM 638 N N . GLU A 1 80 ? -8.757 14.632 -23.453 1.00 57.69 80 GLU A N 1
ATOM 639 C CA . GLU A 1 80 ? -9.553 14.016 -22.394 1.00 57.69 80 GLU A CA 1
ATOM 640 C C . GLU A 1 80 ? -8.786 13.973 -21.061 1.00 57.69 80 GLU A C 1
ATOM 642 O O . GLU A 1 80 ? -9.338 14.313 -20.014 1.00 57.69 80 GLU A O 1
ATOM 647 N N . THR A 1 81 ? -7.484 13.668 -21.087 1.00 57.84 81 THR A N 1
ATOM 648 C CA . THR A 1 81 ? -6.623 13.702 -19.890 1.00 57.84 81 THR A CA 1
ATOM 649 C C . THR A 1 81 ? -6.532 15.115 -19.303 1.00 57.84 81 THR A C 1
ATOM 651 O O . THR A 1 81 ? -6.690 15.303 -18.093 1.00 57.84 81 THR A O 1
ATOM 654 N N . LEU A 1 82 ? -6.325 16.131 -20.148 1.00 61.69 82 LEU A N 1
ATOM 655 C CA . LEU A 1 82 ? -6.292 17.534 -19.723 1.00 61.69 82 LEU A CA 1
ATOM 656 C C . LEU A 1 82 ? -7.654 17.995 -19.173 1.00 61.69 82 LEU A C 1
ATOM 658 O O . LEU A 1 82 ? -7.703 18.705 -18.164 1.00 61.69 82 LEU A O 1
ATOM 662 N N . PHE A 1 83 ? -8.755 17.543 -19.779 1.00 62.47 83 PHE A N 1
ATOM 663 C CA . PHE A 1 83 ? -10.114 17.820 -19.318 1.00 62.47 83 PHE A CA 1
ATOM 664 C C . PHE A 1 83 ? -10.414 17.170 -17.958 1.00 62.47 83 PHE A C 1
ATOM 666 O O . PHE A 1 83 ? -10.954 17.833 -17.072 1.00 62.47 83 PHE A O 1
ATOM 673 N N . TRP A 1 84 ? -9.992 15.922 -17.726 1.00 59.06 84 TRP A N 1
ATOM 674 C CA . TRP A 1 84 ? -10.133 15.260 -16.422 1.00 59.06 84 TRP A CA 1
ATOM 675 C C . TRP A 1 84 ? -9.339 15.956 -15.316 1.00 59.06 84 TRP A C 1
ATOM 677 O O . TRP A 1 84 ? -9.844 16.111 -14.202 1.00 59.06 84 TRP A O 1
ATOM 687 N N . ILE A 1 85 ? -8.127 16.436 -15.614 1.00 59.25 85 ILE A N 1
ATOM 688 C CA . ILE A 1 85 ? -7.336 17.242 -14.672 1.00 59.25 85 ILE A CA 1
ATOM 689 C C . ILE A 1 85 ? -8.079 18.543 -14.329 1.00 59.25 85 ILE A C 1
ATOM 691 O O . ILE A 1 85 ? -8.150 18.915 -13.153 1.00 59.25 85 ILE A O 1
ATOM 695 N N . TYR A 1 86 ? -8.669 19.209 -15.327 1.00 66.50 86 TYR A N 1
ATOM 696 C CA . TYR A 1 86 ? -9.487 20.407 -15.130 1.00 66.50 86 TYR A CA 1
ATOM 697 C C . TYR A 1 86 ? -10.729 20.128 -14.265 1.00 66.50 86 TYR A C 1
ATOM 699 O O . TYR A 1 86 ? -10.919 20.797 -13.246 1.00 66.50 86 TYR A O 1
ATOM 707 N N . ILE A 1 87 ? -11.524 19.105 -14.599 1.00 57.12 87 ILE A N 1
ATOM 708 C CA . ILE A 1 87 ? -12.715 18.685 -13.839 1.00 57.12 87 ILE A CA 1
ATOM 709 C C . ILE A 1 87 ? -12.342 18.336 -12.397 1.00 57.12 87 ILE A C 1
ATOM 711 O O . ILE A 1 87 ? -13.012 18.772 -11.463 1.00 57.12 87 ILE A O 1
ATOM 715 N N . TRP A 1 88 ? -11.249 17.601 -12.183 1.00 61.22 88 TRP A N 1
ATOM 716 C CA . TRP A 1 88 ? -10.798 17.229 -10.844 1.00 61.22 88 TRP A CA 1
ATOM 717 C C . TRP A 1 88 ? -10.386 18.449 -10.008 1.00 61.22 88 TRP A C 1
ATOM 719 O O . TRP A 1 88 ? -10.755 18.553 -8.834 1.00 61.22 88 TRP A O 1
ATOM 729 N N . GLN A 1 89 ? -9.668 19.410 -10.601 1.00 59.91 89 GLN A N 1
ATOM 730 C CA . GLN A 1 89 ? -9.331 20.665 -9.923 1.00 59.91 89 GLN A CA 1
ATOM 731 C C . GLN A 1 89 ? -10.577 21.502 -9.616 1.00 59.91 89 GLN A C 1
ATOM 733 O O . GLN A 1 89 ? -10.683 22.050 -8.515 1.00 59.91 89 GLN A O 1
ATOM 738 N N . TYR A 1 90 ? -11.529 21.563 -10.548 1.00 59.09 90 TYR A N 1
ATOM 739 C CA . TYR A 1 90 ? -12.785 22.288 -10.377 1.00 59.09 90 TYR A CA 1
ATOM 740 C C . TYR A 1 90 ? -13.653 21.657 -9.280 1.00 59.09 90 TYR A C 1
ATOM 742 O O . TYR A 1 90 ? -14.084 22.348 -8.357 1.00 59.09 90 TYR A O 1
ATOM 750 N N . ALA A 1 91 ? -13.801 20.330 -9.280 1.00 54.31 91 ALA A N 1
ATOM 751 C CA . ALA A 1 91 ? -14.488 19.577 -8.233 1.00 54.31 91 ALA A CA 1
ATOM 752 C C . ALA A 1 91 ? -13.825 19.778 -6.863 1.00 54.31 91 ALA A C 1
ATOM 754 O O . ALA A 1 91 ? -14.505 19.994 -5.861 1.00 54.31 91 ALA A O 1
ATOM 755 N N . ARG A 1 92 ? -12.487 19.787 -6.798 1.00 59.31 92 ARG A N 1
ATOM 756 C CA . ARG A 1 92 ? -11.749 20.069 -5.559 1.00 59.31 92 ARG A CA 1
ATOM 757 C C . ARG A 1 92 ? -11.964 21.503 -5.069 1.00 59.31 92 ARG A C 1
ATOM 759 O O . ARG A 1 92 ? -12.071 21.717 -3.861 1.00 59.31 92 ARG A O 1
ATOM 766 N N . PHE A 1 93 ? -12.013 22.479 -5.974 1.00 64.81 93 PHE A N 1
ATOM 767 C CA . PHE A 1 93 ? -12.308 23.872 -5.640 1.00 64.81 93 PHE A CA 1
ATOM 768 C C . PHE A 1 93 ? -13.730 24.028 -5.091 1.00 64.81 93 PHE A C 1
ATOM 770 O O . PHE A 1 93 ? -13.901 24.623 -4.025 1.00 64.81 93 PHE A O 1
ATOM 777 N N . LEU A 1 94 ? -14.721 23.429 -5.758 1.00 55.94 94 LEU A N 1
ATOM 778 C CA . LEU A 1 94 ? -16.113 23.420 -5.311 1.00 55.94 94 LEU A CA 1
ATOM 779 C C . LEU A 1 94 ? -16.261 22.723 -3.954 1.00 55.94 94 LEU A C 1
ATOM 781 O O . LEU A 1 94 ? -16.816 23.322 -3.036 1.00 55.94 94 LEU A O 1
ATOM 785 N N . ASN A 1 95 ? -15.663 21.540 -3.778 1.00 56.06 95 ASN A N 1
ATOM 786 C CA . ASN A 1 95 ? -15.636 20.818 -2.501 1.00 56.06 95 ASN A CA 1
ATOM 787 C C . ASN A 1 95 ? -14.954 21.632 -1.390 1.00 56.06 95 ASN A C 1
ATOM 789 O O . ASN A 1 95 ? -15.389 21.627 -0.239 1.00 56.06 95 ASN A O 1
ATOM 793 N N . GLY A 1 96 ? -13.895 22.380 -1.711 1.00 64.25 96 GLY A N 1
ATOM 794 C CA . GLY A 1 96 ? -13.256 23.297 -0.769 1.00 64.25 96 GLY A CA 1
ATOM 795 C C . GLY A 1 96 ? -14.165 24.459 -0.355 1.00 64.25 96 GLY A C 1
ATOM 796 O O . GLY A 1 96 ? -14.167 24.842 0.818 1.00 64.25 96 GLY A O 1
ATOM 797 N N . GLN A 1 97 ? -14.952 25.012 -1.284 1.00 62.78 97 GLN A N 1
ATOM 798 C CA . GLN A 1 97 ? -15.909 26.080 -0.982 1.00 62.78 97 GLN A CA 1
ATOM 799 C C . GLN A 1 97 ? -17.101 25.586 -0.159 1.00 62.78 97 GLN A C 1
ATOM 801 O O . GLN A 1 97 ? -17.431 26.223 0.843 1.00 62.78 97 GLN A O 1
ATOM 806 N N . THR A 1 98 ? -17.700 24.448 -0.516 1.00 64.38 98 THR A N 1
ATOM 807 C CA . THR A 1 98 ? -18.787 23.833 0.263 1.00 64.38 98 THR A CA 1
ATOM 808 C C . THR A 1 98 ? -18.311 23.457 1.664 1.00 64.38 98 THR A C 1
ATOM 810 O O . THR A 1 98 ? -18.982 23.791 2.635 1.00 64.38 98 THR A O 1
ATOM 813 N N . THR A 1 99 ? -17.098 22.911 1.814 1.00 62.34 99 THR A N 1
ATOM 814 C CA . THR A 1 99 ? -16.532 22.587 3.140 1.00 62.34 99 THR A CA 1
ATOM 815 C C . THR A 1 99 ? -16.288 23.835 4.001 1.00 62.34 99 THR A C 1
ATOM 817 O O . THR A 1 99 ? -16.549 23.820 5.203 1.00 62.34 99 THR A O 1
ATOM 820 N N . ARG A 1 100 ? -15.797 24.939 3.416 1.00 69.44 100 ARG A N 1
ATOM 821 C CA . ARG A 1 100 ? -15.606 26.214 4.139 1.00 69.44 100 ARG A CA 1
ATOM 822 C C . ARG A 1 100 ? -16.930 26.842 4.566 1.00 69.44 100 ARG A C 1
ATOM 824 O O . ARG A 1 100 ? -17.029 27.306 5.698 1.00 69.44 100 ARG A O 1
ATOM 831 N N . ARG A 1 101 ? -17.936 26.836 3.688 1.00 71.94 101 ARG A N 1
ATOM 832 C CA . ARG A 1 101 ? -19.279 27.349 3.999 1.00 71.94 101 ARG A CA 1
ATOM 833 C C . ARG A 1 101 ? -19.975 26.487 5.055 1.00 71.94 101 ARG A C 1
ATOM 835 O O . ARG A 1 101 ? -20.531 27.037 5.994 1.00 71.94 101 ARG A O 1
ATOM 842 N N . TRP A 1 102 ? -19.832 25.164 4.991 1.00 64.31 102 TRP A N 1
ATOM 843 C CA . TRP A 1 102 ? -20.328 24.249 6.023 1.00 64.31 102 TRP A CA 1
ATOM 844 C C . TRP A 1 102 ? -19.671 24.480 7.392 1.00 64.31 102 TRP A C 1
ATOM 846 O O . TRP A 1 102 ? -20.349 24.527 8.415 1.00 64.31 102 TRP A O 1
ATOM 856 N N . ARG A 1 103 ? -18.350 24.708 7.431 1.00 69.56 103 ARG A N 1
ATOM 857 C CA . ARG A 1 103 ? -17.667 25.090 8.679 1.00 69.56 103 ARG A CA 1
ATOM 858 C C . ARG A 1 103 ? -18.170 26.423 9.229 1.00 69.56 103 ARG A C 1
ATOM 860 O O . ARG A 1 103 ? -18.321 26.527 10.436 1.00 69.56 103 ARG A O 1
ATOM 867 N N . ALA A 1 104 ? -18.465 27.404 8.375 1.00 71.94 104 ALA A N 1
ATOM 868 C CA . ALA A 1 104 ? -19.043 28.675 8.816 1.00 71.94 104 ALA A CA 1
ATOM 869 C C . ALA A 1 104 ? -20.428 28.492 9.463 1.00 71.94 104 ALA A C 1
ATOM 871 O O . ALA A 1 104 ? -20.718 29.153 10.455 1.00 71.94 104 ALA A O 1
ATOM 872 N N . VAL A 1 105 ? -21.242 27.547 8.973 1.00 75.06 105 VAL A N 1
ATOM 873 C CA . VAL A 1 105 ? -22.506 27.168 9.628 1.00 75.06 105 VAL A CA 1
ATOM 874 C C . VAL A 1 105 ? -22.238 26.577 11.016 1.00 75.06 105 VAL A C 1
ATOM 876 O O . VAL A 1 105 ? -22.878 26.986 11.977 1.00 75.06 105 VAL A O 1
ATOM 879 N N . ASN A 1 106 ? -21.250 25.689 11.159 1.00 68.69 106 ASN A N 1
ATOM 880 C CA . ASN A 1 106 ? -20.948 25.021 12.434 1.00 68.69 106 ASN A CA 1
ATOM 881 C C . ASN A 1 106 ? -20.257 25.897 13.497 1.00 68.69 106 ASN A C 1
ATOM 883 O O . ASN A 1 106 ? -20.227 25.497 14.656 1.00 68.69 106 ASN A O 1
ATOM 887 N N . VAL A 1 107 ? -19.723 27.071 13.141 1.00 81.25 107 VAL A N 1
ATOM 888 C CA . VAL A 1 107 ? -19.059 27.999 14.085 1.00 81.25 107 VAL A CA 1
ATOM 889 C C . VAL A 1 107 ? -20.059 28.775 14.959 1.00 81.25 107 VAL A C 1
ATOM 891 O O . VAL A 1 107 ? -19.678 29.390 15.951 1.00 81.25 107 VAL A O 1
ATOM 894 N N . HIS A 1 108 ? -21.353 28.763 14.635 1.00 85.75 108 HIS A N 1
ATOM 895 C CA . HIS A 1 108 ? -22.346 29.480 15.431 1.00 85.75 108 HIS A CA 1
ATOM 896 C C . HIS A 1 108 ? -22.752 28.708 16.698 1.00 85.75 108 HIS A C 1
ATOM 898 O O . HIS A 1 108 ? -23.262 27.592 16.622 1.00 85.75 108 HIS A O 1
ATOM 904 N N . ASN A 1 109 ? -22.602 29.353 17.861 1.00 69.81 109 ASN A N 1
ATOM 905 C CA . ASN A 1 109 ? -22.891 28.749 19.168 1.00 69.81 109 ASN A CA 1
ATOM 906 C C . ASN A 1 109 ? -24.390 28.536 19.439 1.00 69.81 109 ASN A C 1
ATOM 908 O O . ASN A 1 109 ? -24.740 27.645 20.208 1.00 69.81 109 ASN A O 1
ATOM 912 N N . THR A 1 110 ? -25.284 29.312 18.810 1.00 88.50 110 THR A N 1
ATOM 913 C CA . THR A 1 110 ? -26.733 29.190 19.046 1.00 88.50 110 THR A CA 1
ATOM 914 C C . THR A 1 110 ? -27.444 28.417 17.926 1.00 88.50 110 THR A C 1
ATOM 916 O O . THR A 1 110 ? -27.056 28.529 16.753 1.00 88.50 110 THR A O 1
ATOM 919 N N . PRO A 1 111 ? -28.478 27.615 18.247 1.00 81.31 111 PRO A N 1
ATOM 920 C CA . PRO A 1 111 ? -29.264 26.875 17.257 1.00 81.31 111 PRO A CA 1
ATOM 921 C C . PRO A 1 111 ? -29.895 27.782 16.191 1.00 81.31 111 PRO A C 1
ATOM 923 O O . PRO A 1 111 ? -29.892 27.429 15.011 1.00 81.31 111 PRO A O 1
ATOM 926 N N . GLU A 1 112 ? -30.358 28.977 16.570 1.00 86.50 112 GLU A N 1
ATOM 927 C CA . GLU A 1 112 ? -31.023 29.921 15.662 1.00 86.50 112 GLU A CA 1
ATOM 928 C C . GLU A 1 112 ? -30.046 30.465 14.614 1.00 86.50 112 GLU A C 1
ATOM 930 O O . GLU A 1 112 ? -30.361 30.514 13.425 1.00 86.50 112 GLU A O 1
ATOM 935 N N . LYS A 1 113 ? -28.815 30.805 15.024 1.00 84.75 113 LYS A N 1
ATOM 936 C CA . LYS A 1 113 ? -27.773 31.288 14.104 1.00 84.75 113 LYS A CA 1
ATOM 937 C C . LYS A 1 113 ? -27.293 30.184 13.162 1.00 84.75 113 LYS A C 1
ATOM 939 O O . LYS A 1 113 ? -27.048 30.461 11.987 1.00 84.75 113 LYS A O 1
ATOM 944 N N . ARG A 1 114 ? -27.208 28.933 13.637 1.00 85.94 114 ARG A N 1
ATOM 945 C CA . ARG A 1 114 ? -26.932 27.768 12.776 1.00 85.94 114 ARG A CA 1
ATOM 946 C C . ARG A 1 114 ? -28.030 27.571 11.739 1.00 85.94 114 ARG A C 1
ATOM 948 O O . ARG A 1 114 ? -27.712 27.434 10.560 1.00 85.94 114 ARG A O 1
ATOM 955 N N . ARG A 1 115 ? -29.301 27.636 12.149 1.00 84.56 115 ARG A N 1
ATOM 956 C CA . ARG A 1 115 ? -30.458 27.508 11.251 1.00 84.56 115 ARG A CA 1
ATOM 957 C C . ARG A 1 115 ? -30.483 28.611 10.190 1.00 84.56 115 ARG A C 1
ATOM 959 O O . ARG A 1 115 ? -30.527 28.297 9.007 1.00 84.56 115 ARG A O 1
ATOM 966 N N . ALA A 1 116 ? -30.311 29.874 10.582 1.00 84.94 116 ALA A N 1
ATOM 967 C CA . ALA A 1 116 ? -30.278 31.008 9.652 1.00 84.94 116 ALA A CA 1
ATOM 968 C C . ALA A 1 116 ? -29.066 30.990 8.692 1.00 84.94 116 ALA A C 1
ATOM 970 O O . ALA A 1 116 ? -29.124 31.503 7.574 1.00 84.94 116 ALA A O 1
ATOM 971 N N . SER A 1 117 ? -27.927 30.432 9.114 1.00 81.31 117 SER A N 1
ATOM 972 C CA . SER A 1 117 ? -26.751 30.251 8.249 1.00 81.31 117 SER A CA 1
ATOM 973 C C . SER A 1 117 ? -26.944 29.077 7.277 1.00 81.31 117 SER A C 1
ATOM 975 O O . SER A 1 117 ? -26.596 29.182 6.099 1.00 81.31 117 SER A O 1
ATOM 977 N N . MET A 1 118 ? -27.584 27.995 7.738 1.00 83.75 118 MET A N 1
ATOM 978 C CA . MET A 1 118 ? -27.977 26.854 6.910 1.00 83.75 118 MET A CA 1
ATOM 979 C C . MET A 1 118 ? -28.997 27.251 5.841 1.00 83.75 118 MET A C 1
ATOM 981 O O . MET A 1 118 ? -28.816 26.909 4.677 1.00 83.75 118 MET A O 1
ATOM 985 N N . GLU A 1 119 ? -30.030 28.014 6.199 1.00 86.56 119 GLU A N 1
ATOM 986 C CA . GLU A 1 119 ? -31.038 28.503 5.251 1.00 86.56 119 GLU A CA 1
ATOM 987 C C . GLU A 1 119 ? -30.408 29.370 4.155 1.00 86.56 119 GLU A C 1
ATOM 989 O O . GLU A 1 119 ? -30.670 29.139 2.978 1.00 86.56 119 GLU A O 1
ATOM 994 N N . ARG A 1 120 ? -29.481 30.277 4.499 1.00 82.19 120 ARG A N 1
ATOM 995 C CA . ARG A 1 120 ? -28.723 31.064 3.507 1.00 82.19 120 ARG A CA 1
ATOM 996 C C . ARG A 1 120 ? -27.846 30.198 2.603 1.00 82.19 120 ARG A C 1
ATOM 998 O O . ARG A 1 120 ? -27.730 30.466 1.408 1.00 82.19 120 ARG A O 1
ATOM 1005 N N . TYR A 1 121 ? -27.229 29.151 3.148 1.00 77.38 121 TYR A N 1
ATOM 1006 C CA . TYR A 1 121 ? -26.446 28.199 2.360 1.00 77.38 121 TYR A CA 1
ATOM 1007 C C . TYR A 1 121 ? -27.326 27.397 1.389 1.00 77.38 121 TYR A C 1
ATOM 1009 O O . TYR A 1 121 ? -26.975 27.264 0.216 1.00 77.38 121 TYR A O 1
ATOM 1017 N N . LEU A 1 122 ? -28.486 26.923 1.852 1.00 77.00 122 LEU A N 1
ATOM 1018 C CA . LEU A 1 122 ? -29.464 26.204 1.036 1.00 77.00 122 LEU A CA 1
ATOM 1019 C C . LEU A 1 122 ? -30.082 27.106 -0.039 1.00 77.00 122 LEU A C 1
ATOM 1021 O O . LEU A 1 122 ? -30.220 26.670 -1.177 1.00 77.00 122 LEU A O 1
ATOM 1025 N N . GLN A 1 123 ? -30.374 28.371 0.272 1.00 77.06 123 GLN A N 1
ATOM 1026 C CA . GLN A 1 123 ? -30.834 29.364 -0.705 1.00 77.06 123 GLN A CA 1
ATOM 1027 C C . GLN A 1 123 ? -29.770 29.660 -1.767 1.00 77.06 123 GLN A C 1
ATOM 1029 O O . GLN A 1 123 ? -30.092 29.713 -2.951 1.00 77.06 123 GLN A O 1
ATOM 1034 N N . ALA A 1 124 ? -28.496 29.781 -1.379 1.00 72.94 124 ALA A N 1
ATOM 1035 C CA . ALA A 1 124 ? -27.400 29.959 -2.329 1.00 72.94 124 ALA A CA 1
ATOM 1036 C C . ALA A 1 124 ? -27.220 28.733 -3.243 1.00 72.94 124 ALA A C 1
ATOM 1038 O O . ALA A 1 124 ? -26.975 28.887 -4.437 1.00 72.94 124 ALA A O 1
ATOM 1039 N N . LEU A 1 125 ? -27.368 27.514 -2.708 1.00 65.56 125 LEU A N 1
ATOM 1040 C CA . LEU A 1 125 ? -27.375 26.289 -3.514 1.00 65.56 125 LEU A CA 1
ATOM 1041 C C . LEU A 1 125 ? -28.578 26.250 -4.460 1.00 65.56 125 LEU A C 1
ATOM 1043 O O . LEU A 1 125 ? -28.410 25.957 -5.638 1.00 65.56 125 LEU A O 1
ATOM 1047 N N . ALA A 1 126 ? -29.768 26.607 -3.974 1.00 69.19 126 ALA A N 1
ATOM 1048 C CA . ALA A 1 126 ? -30.971 26.681 -4.791 1.00 69.19 126 ALA A CA 1
ATOM 1049 C C . ALA A 1 126 ? -30.835 27.718 -5.919 1.00 69.19 126 ALA A C 1
ATOM 1051 O O . ALA A 1 126 ? -31.235 27.428 -7.041 1.00 69.19 126 ALA A O 1
ATOM 1052 N N . GLN A 1 127 ? -30.220 28.881 -5.671 1.00 70.19 127 GLN A N 1
ATOM 1053 C CA . GLN A 1 127 ? -29.930 29.886 -6.704 1.00 70.19 127 GLN A CA 1
ATOM 1054 C C . GLN A 1 127 ? -28.946 29.382 -7.766 1.00 70.19 127 GLN A C 1
ATOM 1056 O O . GLN A 1 127 ? -29.155 29.629 -8.951 1.00 70.19 127 GLN A O 1
ATOM 1061 N N . VAL A 1 128 ? -27.900 28.652 -7.366 1.00 65.88 128 VAL A N 1
ATOM 1062 C CA . VAL A 1 128 ? -26.949 28.046 -8.315 1.00 65.88 128 VAL A CA 1
ATOM 1063 C C . VAL A 1 128 ? -27.631 26.956 -9.148 1.00 65.88 128 VAL A C 1
ATOM 1065 O O . VAL A 1 128 ? -27.423 26.897 -10.356 1.00 65.88 128 VAL A O 1
ATOM 1068 N N . CYS A 1 129 ? -28.487 26.135 -8.532 1.00 59.75 129 CYS A N 1
ATOM 1069 C CA . CYS A 1 129 ? -29.229 25.080 -9.225 1.00 59.75 129 CYS A CA 1
ATOM 1070 C C . CYS A 1 129 ? -30.339 25.615 -10.146 1.00 59.75 129 CYS A C 1
ATOM 1072 O O . CYS A 1 129 ? -30.676 24.953 -11.122 1.00 59.75 129 CYS A O 1
ATOM 1074 N N . ARG A 1 130 ? -30.902 26.797 -9.863 1.00 64.19 130 ARG A N 1
ATOM 1075 C CA . ARG A 1 130 ? -31.972 27.417 -10.668 1.00 64.19 130 ARG A CA 1
ATOM 1076 C C . ARG A 1 130 ? -31.477 28.198 -11.888 1.00 64.19 130 ARG A C 1
ATOM 1078 O O . ARG A 1 130 ? -32.296 28.796 -12.570 1.00 64.19 130 ARG A O 1
ATOM 1085 N N . GLY A 1 131 ? -30.174 28.194 -12.183 1.00 41.69 131 GLY A N 1
ATOM 1086 C CA . GLY A 1 131 ? -29.652 28.663 -13.469 1.00 41.69 131 GLY A CA 1
ATOM 1087 C C . GLY A 1 131 ? -30.108 30.073 -13.864 1.00 41.69 131 GLY A C 1
ATOM 1088 O O . GLY A 1 131 ? -30.811 30.227 -14.853 1.00 41.69 131 GLY A O 1
ATOM 1089 N N . GLY A 1 132 ? -29.709 31.095 -13.098 1.00 44.03 132 GLY A N 1
ATOM 1090 C CA . GLY A 1 132 ? -29.528 32.480 -13.570 1.00 44.03 132 GLY A CA 1
ATOM 1091 C C . GLY A 1 132 ? -30.645 33.160 -14.378 1.00 44.03 132 GLY A C 1
ATOM 1092 O O . GLY A 1 132 ? -30.346 34.118 -15.082 1.00 44.03 132 GLY A O 1
ATOM 1093 N N . SER A 1 133 ? -31.896 32.713 -14.303 1.00 44.34 133 SER A N 1
ATOM 1094 C CA . SER A 1 133 ? -33.009 33.306 -15.048 1.00 44.34 133 SER A CA 1
ATOM 1095 C C . SER A 1 133 ? -34.216 33.485 -14.135 1.00 44.34 133 SER A C 1
ATOM 1097 O O . SER A 1 133 ? -35.060 32.609 -14.024 1.00 44.34 133 SER A O 1
ATOM 1099 N N . ALA A 1 134 ? -34.257 34.619 -13.431 1.00 40.03 134 ALA A N 1
ATOM 1100 C CA . ALA A 1 134 ? -35.494 35.321 -13.076 1.00 40.03 134 ALA A CA 1
ATOM 1101 C C . ALA A 1 134 ? -35.177 36.598 -12.282 1.00 40.03 134 ALA A C 1
ATOM 1103 O O . ALA A 1 134 ? -34.532 36.564 -11.233 1.00 40.03 134 ALA A O 1
ATOM 1104 N N . SER A 1 135 ? -35.665 37.714 -12.819 1.00 42.81 135 SER A N 1
ATOM 1105 C CA . SER A 1 135 ? -35.885 38.994 -12.140 1.00 42.81 135 SER A CA 1
ATOM 1106 C C . SER A 1 135 ? -36.833 38.818 -10.939 1.00 42.81 135 SER A C 1
ATOM 1108 O O . SER A 1 135 ? -37.710 37.955 -11.006 1.00 42.81 135 SER A O 1
ATOM 1110 N N . PRO A 1 136 ? -36.704 39.600 -9.849 1.00 49.81 136 PRO A N 1
ATOM 1111 C CA . PRO A 1 136 ? -37.591 39.481 -8.703 1.00 49.81 136 PRO A CA 1
ATOM 1112 C C . PRO A 1 136 ? -38.927 40.176 -8.985 1.00 49.81 136 PRO A C 1
ATOM 1114 O O . PRO A 1 136 ? -39.030 41.403 -8.943 1.00 49.81 136 PRO A O 1
ATOM 1117 N N . GLU A 1 137 ? -39.960 39.379 -9.236 1.00 41.41 137 GLU A N 1
ATOM 1118 C CA . GLU A 1 137 ? -41.343 39.828 -9.117 1.00 41.41 137 GLU A CA 1
ATOM 1119 C C . GLU A 1 137 ? -41.706 39.904 -7.627 1.00 41.41 137 GLU A C 1
ATOM 1121 O O . GLU A 1 137 ? -41.467 38.979 -6.846 1.00 41.41 137 GLU A O 1
ATOM 1126 N N . LYS A 1 138 ? -42.192 41.077 -7.218 1.00 51.06 138 LYS A N 1
ATOM 1127 C CA . LYS A 1 138 ? -42.683 41.362 -5.871 1.00 51.06 138 LYS A CA 1
ATOM 1128 C C . LYS A 1 138 ? -43.979 40.591 -5.655 1.00 51.06 138 LYS A C 1
ATOM 1130 O O . LYS A 1 138 ? -44.978 40.941 -6.273 1.00 51.06 138 LYS A O 1
ATOM 1135 N N . GLU A 1 139 ? -43.995 39.664 -4.704 1.00 40.62 139 GLU A N 1
ATOM 1136 C CA . GLU A 1 139 ? -45.246 39.177 -4.128 1.00 40.62 139 GLU A CA 1
ATOM 1137 C C . GLU A 1 139 ? -45.347 39.513 -2.642 1.00 40.62 139 GLU A C 1
ATOM 1139 O O . GLU A 1 139 ? -44.439 39.329 -1.830 1.00 40.62 139 GLU A O 1
ATOM 1144 N N . THR A 1 140 ? -46.490 40.114 -2.359 1.00 40.91 140 THR A N 1
ATOM 1145 C CA . THR A 1 140 ? -46.966 40.739 -1.140 1.00 40.91 140 THR A CA 1
ATOM 1146 C C . THR A 1 140 ? -47.529 39.726 -0.147 1.00 40.91 140 THR A C 1
ATOM 1148 O O . THR A 1 140 ? -48.205 38.784 -0.534 1.00 40.91 140 THR A O 1
ATOM 1151 N N . ASN A 1 141 ? -47.298 40.007 1.138 1.00 41.91 141 ASN A N 1
ATOM 1152 C CA . ASN A 1 141 ? -48.173 39.792 2.298 1.00 41.91 141 ASN A CA 1
ATOM 1153 C C . ASN A 1 141 ? -49.284 38.727 2.213 1.00 41.91 141 ASN A C 1
ATOM 1155 O O . ASN A 1 141 ? -50.296 38.914 1.545 1.00 41.91 141 ASN A O 1
ATOM 1159 N N . GLY A 1 142 ? -49.181 37.727 3.092 1.00 33.31 142 GLY A N 1
ATOM 1160 C CA . GLY A 1 142 ? -50.284 36.847 3.476 1.00 33.31 142 GLY A CA 1
ATOM 1161 C C . GLY A 1 142 ? -50.058 36.241 4.861 1.00 33.31 142 GLY A C 1
ATOM 1162 O O . GLY A 1 142 ? -49.507 35.153 4.988 1.00 33.31 142 GLY A O 1
ATOM 1163 N N . LEU A 1 143 ? -50.458 36.978 5.901 1.00 42.16 143 LEU A N 1
ATOM 1164 C CA . LEU A 1 143 ? -50.696 36.473 7.257 1.00 42.16 143 LEU A CA 1
ATOM 1165 C C . LEU A 1 143 ? -51.879 35.489 7.241 1.00 42.16 143 LEU A C 1
ATOM 1167 O O . LEU A 1 143 ? -52.927 35.808 6.687 1.00 42.16 143 LEU A O 1
ATOM 1171 N N . GLY A 1 144 ? -51.753 34.347 7.916 1.00 31.55 144 GLY A N 1
ATOM 1172 C CA . GLY A 1 144 ? -52.873 33.434 8.164 1.00 31.55 144 GLY A CA 1
ATOM 1173 C C . GLY A 1 144 ? -52.435 32.247 9.012 1.00 31.55 144 GLY A C 1
ATOM 1174 O O . GLY A 1 144 ? -51.611 31.451 8.578 1.00 31.55 144 GLY A O 1
ATOM 1175 N N . GLY A 1 145 ? -52.912 32.187 10.255 1.00 30.80 145 GLY A N 1
ATOM 1176 C CA . GLY A 1 145 ? -52.408 31.288 11.288 1.00 30.80 145 GLY A CA 1
ATOM 1177 C C . GLY A 1 145 ? -52.850 29.830 11.188 1.00 30.80 145 GLY A C 1
ATOM 1178 O O . GLY A 1 145 ? -53.693 29.462 10.380 1.00 30.80 145 GLY A O 1
ATOM 1179 N N . LEU A 1 146 ? -52.309 29.022 12.101 1.00 32.53 146 LEU A N 1
ATOM 1180 C CA . LEU A 1 146 ? -53.017 27.888 12.690 1.00 32.53 146 LEU A CA 1
ATOM 1181 C C . LEU A 1 146 ? -52.337 27.477 13.997 1.00 32.53 146 LEU A C 1
ATOM 1183 O O . LEU A 1 146 ? -51.220 26.965 14.049 1.00 32.53 146 LEU A O 1
ATOM 1187 N N . SER A 1 147 ? -53.055 27.796 15.064 1.00 35.81 147 SER A N 1
ATOM 1188 C CA . SER A 1 147 ? -52.932 27.288 16.414 1.00 35.81 147 SER A CA 1
ATOM 1189 C C . SER A 1 147 ? -53.382 25.823 16.495 1.00 35.81 147 SER A C 1
ATOM 1191 O O . SER A 1 147 ? -54.081 25.309 15.626 1.00 35.81 147 SER A O 1
ATOM 1193 N N . SER A 1 148 ? -53.049 25.205 17.629 1.00 36.88 148 SER A N 1
ATOM 1194 C CA . SER A 1 148 ? -53.568 23.936 18.155 1.00 36.88 148 SER A CA 1
ATOM 1195 C C . SER A 1 148 ? -52.864 22.652 17.695 1.00 36.88 148 SER A C 1
ATOM 1197 O O . SER A 1 148 ? -53.201 22.017 16.704 1.00 36.88 148 SER A O 1
ATOM 1199 N N . LEU A 1 149 ? -51.930 22.183 18.528 1.00 36.50 149 LEU A N 1
ATOM 1200 C CA . LEU A 1 149 ? -51.681 20.751 18.655 1.00 36.50 149 LEU A CA 1
ATOM 1201 C C . LEU A 1 149 ? -51.734 20.368 20.129 1.00 36.50 149 LEU A C 1
ATOM 1203 O O . LEU A 1 149 ? -50.896 20.739 20.951 1.00 36.50 149 LEU A O 1
ATOM 1207 N N . GLY A 1 150 ? -52.845 19.697 20.424 1.00 33.25 150 GLY A N 1
ATOM 1208 C CA . GLY A 1 150 ? -53.297 19.240 21.719 1.00 33.25 150 GLY A CA 1
ATOM 1209 C C . GLY A 1 150 ? -52.268 18.408 22.469 1.00 33.25 150 GLY A C 1
ATOM 1210 O O . GLY A 1 150 ? -51.734 17.409 21.992 1.00 33.25 150 GLY A O 1
ATOM 1211 N N . ARG A 1 151 ? -52.102 18.822 23.718 1.00 40.69 151 ARG A N 1
ATOM 1212 C CA . ARG A 1 151 ? -51.581 18.079 24.855 1.00 40.69 151 ARG A CA 1
ATOM 1213 C C . ARG A 1 151 ? -52.369 16.757 24.991 1.00 40.69 151 ARG A C 1
ATOM 1215 O O . ARG A 1 151 ? -53.533 16.773 25.377 1.00 40.69 151 ARG A O 1
ATOM 1222 N N . LYS A 1 152 ? -51.751 15.611 24.686 1.00 36.34 152 LYS A N 1
ATOM 1223 C CA . LYS A 1 152 ? -52.215 14.276 25.114 1.00 36.34 152 LYS A CA 1
ATOM 1224 C C . LYS A 1 152 ? -51.103 13.616 25.926 1.00 36.34 152 LYS A C 1
ATOM 1226 O O . LYS A 1 152 ? -50.296 12.857 25.404 1.00 36.34 152 LYS A O 1
ATOM 1231 N N . ALA A 1 153 ? -51.066 13.945 27.216 1.00 38.12 153 ALA A N 1
ATOM 1232 C CA . ALA A 1 153 ? -50.363 13.157 28.217 1.00 38.12 153 ALA A CA 1
ATOM 1233 C C . ALA A 1 153 ? -51.197 11.894 28.466 1.00 38.12 153 ALA A C 1
ATOM 1235 O O . ALA A 1 153 ? -52.284 11.963 29.038 1.00 38.12 153 ALA A O 1
ATOM 1236 N N . ARG A 1 154 ? -50.727 10.755 27.956 1.00 38.72 154 ARG A N 1
ATOM 1237 C CA . ARG A 1 154 ? -51.297 9.440 28.241 1.00 38.72 154 ARG A CA 1
ATOM 1238 C C . ARG A 1 154 ? -50.405 8.804 29.308 1.00 38.72 154 ARG A C 1
ATOM 1240 O O . ARG A 1 154 ? -49.243 8.525 29.044 1.00 38.72 154 ARG A O 1
ATOM 1247 N N . LEU A 1 155 ? -50.948 8.654 30.514 1.00 45.72 155 LEU A N 1
ATOM 1248 C CA . LEU A 1 155 ? -50.369 7.873 31.605 1.00 45.72 155 LEU A CA 1
ATOM 1249 C C . LEU A 1 155 ? -50.268 6.404 31.160 1.00 45.72 155 LEU A C 1
ATOM 1251 O O . LEU A 1 155 ? -51.285 5.724 31.054 1.00 45.72 155 LEU A O 1
ATOM 1255 N N . SER A 1 156 ? -49.051 5.934 30.874 1.00 41.28 156 SER A N 1
ATOM 1256 C CA . SER A 1 156 ? -48.691 4.513 30.759 1.00 41.28 156 SER A CA 1
ATOM 1257 C C . SER A 1 156 ? -47.783 4.130 31.927 1.00 41.28 156 SER A C 1
ATOM 1259 O O . SER A 1 156 ? -46.602 3.849 31.772 1.00 41.28 156 SER A O 1
ATOM 1261 N N . THR A 1 157 ? -48.317 4.177 33.142 1.00 50.06 157 THR A N 1
ATOM 1262 C CA . THR A 1 157 ? -47.588 3.754 34.341 1.00 50.06 157 THR A CA 1
ATOM 1263 C C . THR A 1 157 ? -47.748 2.247 34.516 1.00 50.06 157 THR A C 1
ATOM 1265 O O . THR A 1 157 ? -48.847 1.784 34.815 1.00 50.06 157 THR A O 1
ATOM 1268 N N . GLY A 1 158 ? -46.665 1.490 34.317 1.00 50.56 158 GLY A N 1
ATOM 1269 C CA . GLY A 1 158 ? -46.544 0.129 34.854 1.00 50.56 158 GLY A CA 1
ATOM 1270 C C . GLY A 1 158 ? -45.832 -0.901 33.977 1.00 50.56 158 GLY A C 1
ATOM 1271 O O . GLY A 1 158 ? -45.294 -1.859 34.524 1.00 50.56 158 GLY A O 1
ATOM 1272 N N . HIS A 1 159 ? -45.783 -0.731 32.648 1.00 50.34 159 HIS A N 1
ATOM 1273 C CA . HIS A 1 159 ? -45.173 -1.748 31.772 1.00 50.34 159 HIS A CA 1
ATOM 1274 C C . HIS A 1 159 ? -43.735 -1.430 31.327 1.00 50.34 159 HIS A C 1
ATOM 1276 O O . HIS A 1 159 ? -42.966 -2.354 31.049 1.00 50.34 159 HIS A O 1
ATOM 1282 N N . ASP A 1 160 ? -43.346 -0.152 31.333 1.00 56.41 160 ASP A N 1
ATOM 1283 C CA . ASP A 1 160 ? -42.019 0.290 30.885 1.00 56.41 160 ASP A CA 1
ATOM 1284 C C . ASP A 1 160 ? -40.905 -0.046 31.899 1.00 56.41 160 ASP A C 1
ATOM 1286 O O . ASP A 1 160 ? -39.789 -0.389 31.502 1.00 56.41 160 ASP A O 1
ATOM 1290 N N . ASP A 1 161 ? -41.210 -0.074 33.202 1.00 61.00 161 ASP A N 1
ATOM 1291 C CA . ASP A 1 161 ? -40.211 -0.331 34.253 1.00 61.00 161 ASP A CA 1
ATOM 1292 C C . ASP A 1 161 ? -39.636 -1.760 34.204 1.00 61.00 161 ASP A C 1
ATOM 1294 O O . ASP A 1 161 ? -38.441 -1.979 34.436 1.00 61.00 161 ASP A O 1
ATOM 1298 N N . VAL A 1 162 ? -40.450 -2.751 33.820 1.00 64.69 162 VAL A N 1
ATOM 1299 C CA . VAL A 1 162 ? -39.997 -4.149 33.713 1.00 64.69 162 VAL A CA 1
ATOM 1300 C C . VAL A 1 162 ? -39.028 -4.320 32.539 1.00 64.69 162 VAL A C 1
ATOM 1302 O O . VAL A 1 162 ? -37.987 -4.967 32.690 1.00 64.69 162 VAL A O 1
ATOM 1305 N N . HIS A 1 163 ? -39.299 -3.692 31.391 1.00 62.16 163 HIS A N 1
ATOM 1306 C CA . HIS A 1 163 ? -38.417 -3.755 30.220 1.00 62.16 163 HIS A CA 1
ATOM 1307 C C . HIS A 1 163 ? -37.057 -3.084 30.467 1.00 62.16 163 HIS A C 1
ATOM 1309 O O . HIS A 1 163 ? -36.020 -3.590 30.013 1.00 62.16 163 HIS A O 1
ATOM 1315 N N . ILE A 1 164 ? -37.034 -1.998 31.246 1.00 71.06 164 ILE A N 1
ATOM 1316 C CA . ILE A 1 164 ? -35.795 -1.316 31.640 1.00 71.06 164 ILE A CA 1
ATOM 1317 C C . ILE A 1 164 ? -34.920 -2.243 32.502 1.00 71.06 164 ILE A C 1
ATOM 1319 O O . ILE A 1 164 ? -33.719 -2.362 32.248 1.00 71.06 164 ILE A O 1
ATOM 1323 N N . SER A 1 165 ? -35.505 -2.985 33.447 1.00 76.31 165 SER A N 1
ATOM 1324 C CA . SER A 1 165 ? -34.742 -3.891 34.323 1.00 76.31 165 SER A CA 1
ATOM 1325 C C . SER A 1 165 ? -34.058 -5.044 33.563 1.00 76.31 165 SER A C 1
ATOM 1327 O O . SER A 1 165 ? -32.873 -5.319 33.770 1.00 76.31 165 SER A O 1
ATOM 1329 N N . VAL A 1 166 ? -34.761 -5.676 32.615 1.00 77.81 166 VAL A N 1
ATOM 1330 C CA . VAL A 1 166 ? -34.243 -6.821 31.845 1.00 77.81 166 VAL A CA 1
ATOM 1331 C C . VAL A 1 166 ? -33.132 -6.389 30.886 1.00 77.81 166 VAL A C 1
ATOM 1333 O O . VAL A 1 166 ? -32.124 -7.090 30.741 1.00 77.81 166 VAL A O 1
ATOM 1336 N N . SER A 1 167 ? -33.281 -5.224 30.247 1.00 79.44 167 SER A N 1
ATOM 1337 C CA . SER A 1 167 ? -32.256 -4.681 29.348 1.00 79.44 167 SER A CA 1
ATOM 1338 C C . SER A 1 167 ? -30.958 -4.359 30.095 1.00 79.44 167 SER A C 1
ATOM 1340 O O . SER A 1 167 ? -29.880 -4.745 29.636 1.00 79.44 167 SER A O 1
ATOM 1342 N N . LYS A 1 168 ? -31.056 -3.771 31.295 1.00 85.56 168 LYS A N 1
ATOM 1343 C CA . LYS A 1 168 ? -29.905 -3.465 32.151 1.00 85.56 168 LYS A CA 1
ATOM 1344 C C . LYS A 1 168 ? -29.142 -4.726 32.568 1.00 85.56 168 LYS A C 1
ATOM 1346 O O . LYS A 1 168 ? -27.930 -4.793 32.373 1.00 85.56 168 LYS A O 1
ATOM 1351 N N . ILE A 1 169 ? -29.846 -5.767 33.026 1.00 86.25 169 ILE A N 1
ATOM 1352 C CA . ILE A 1 169 ? -29.233 -7.059 33.395 1.00 86.25 169 ILE A CA 1
ATOM 1353 C C . ILE A 1 169 ? -28.517 -7.697 32.192 1.00 86.25 169 ILE A C 1
ATOM 1355 O O . ILE A 1 169 ? -27.428 -8.266 32.329 1.00 86.25 169 ILE A O 1
ATOM 1359 N N . ARG A 1 170 ? -29.103 -7.612 30.988 1.00 86.12 170 ARG A N 1
ATOM 1360 C CA . ARG A 1 170 ? -28.485 -8.141 29.760 1.00 86.12 170 ARG A CA 1
ATOM 1361 C C . ARG A 1 170 ? -27.202 -7.385 29.402 1.00 86.12 170 ARG A C 1
ATOM 1363 O O . ARG A 1 170 ? -26.224 -8.032 29.018 1.00 86.12 170 ARG A O 1
ATOM 1370 N N . THR A 1 171 ? -27.200 -6.062 29.553 1.00 88.12 171 THR A N 1
ATOM 1371 C CA . THR A 1 171 ? -26.029 -5.200 29.342 1.00 88.12 171 THR A CA 1
ATOM 1372 C C . THR A 1 171 ? -24.913 -5.535 30.325 1.00 88.12 171 THR A C 1
ATOM 1374 O O . THR A 1 171 ? -23.812 -5.852 29.888 1.00 88.12 171 THR A O 1
ATOM 1377 N N . GLU A 1 172 ? -25.195 -5.593 31.627 1.00 92.25 172 GLU A N 1
ATOM 1378 C CA . GLU A 1 172 ? -24.189 -5.896 32.658 1.00 92.25 172 GLU A CA 1
ATOM 1379 C C . GLU A 1 172 ? -23.531 -7.267 32.451 1.00 92.25 172 GLU A C 1
ATOM 1381 O O . GLU A 1 172 ? -22.306 -7.395 32.526 1.00 92.25 172 GLU A O 1
ATOM 1386 N N . ARG A 1 173 ? -24.321 -8.295 32.105 1.00 91.69 173 ARG A N 1
ATOM 1387 C CA . ARG A 1 173 ? -23.779 -9.621 31.763 1.00 91.69 173 ARG A CA 1
ATOM 1388 C C . ARG A 1 173 ? -22.884 -9.571 30.529 1.00 91.69 173 ARG A C 1
ATOM 1390 O O . ARG A 1 173 ? -21.852 -10.235 30.505 1.00 91.69 173 ARG A O 1
ATOM 1397 N N . MET A 1 174 ? -23.274 -8.816 29.502 1.00 89.25 174 MET A N 1
ATOM 1398 C CA . MET A 1 174 ? -22.484 -8.681 28.276 1.00 89.25 174 MET A CA 1
ATOM 1399 C C . MET A 1 174 ? -21.172 -7.937 28.524 1.00 89.25 174 MET A C 1
ATOM 1401 O O . MET A 1 174 ? -20.136 -8.369 28.026 1.00 89.25 174 MET A O 1
ATOM 1405 N N . VAL A 1 175 ? -21.212 -6.876 29.329 1.00 92.50 175 VAL A N 1
ATOM 1406 C CA . VAL A 1 175 ? -20.038 -6.104 29.741 1.00 92.50 175 VAL A CA 1
ATOM 1407 C C . VAL A 1 175 ? -19.068 -6.978 30.518 1.00 92.50 175 VAL A C 1
ATOM 1409 O O . VAL A 1 175 ? -17.916 -7.081 30.112 1.00 92.50 175 VAL A O 1
ATOM 1412 N N . LYS A 1 176 ? -19.538 -7.666 31.569 1.00 93.50 176 LYS A N 1
ATOM 1413 C CA . LYS A 1 176 ? -18.701 -8.577 32.364 1.00 93.50 176 LYS A CA 1
ATOM 1414 C C . LYS A 1 176 ? -17.999 -9.597 31.468 1.00 93.50 176 LYS A C 1
ATOM 1416 O O . LYS A 1 176 ? -16.795 -9.797 31.561 1.00 93.50 176 LYS A O 1
ATOM 1421 N N . TRP A 1 177 ? -18.754 -10.192 30.550 1.00 91.69 177 TRP A N 1
ATOM 1422 C CA . TRP A 1 177 ? -18.238 -11.204 29.642 1.00 91.69 177 TRP A CA 1
ATOM 1423 C C . TRP A 1 177 ? -17.164 -10.649 28.691 1.00 91.69 177 TRP A C 1
ATOM 1425 O O . TRP A 1 177 ? -16.086 -11.228 28.559 1.00 91.69 177 TRP A O 1
ATOM 1435 N N . LEU A 1 178 ? -17.437 -9.517 28.028 1.00 90.56 178 LEU A N 1
ATOM 1436 C CA . LEU A 1 178 ? -16.473 -8.873 27.127 1.00 90.56 178 LEU A CA 1
ATOM 1437 C C . LEU A 1 178 ? -15.212 -8.447 27.882 1.00 90.56 178 LEU A C 1
ATOM 1439 O O . LEU A 1 178 ? -14.101 -8.628 27.377 1.00 90.56 178 LEU A O 1
ATOM 1443 N N . ALA A 1 179 ? -15.381 -7.942 29.103 1.00 92.75 179 ALA A N 1
ATOM 1444 C CA . ALA A 1 179 ? -14.291 -7.451 29.922 1.00 92.75 179 ALA A CA 1
ATOM 1445 C C . ALA A 1 179 ? -13.331 -8.563 30.363 1.00 92.75 179 ALA A C 1
ATOM 1447 O O . ALA A 1 179 ? -12.119 -8.345 30.414 1.00 92.75 179 ALA A O 1
ATOM 1448 N N . GLU A 1 180 ? -13.839 -9.774 30.591 1.00 95.19 180 GLU A N 1
ATOM 1449 C CA . GLU A 1 180 ? -13.020 -10.952 30.897 1.00 95.19 180 GLU A CA 1
ATOM 1450 C C . GLU A 1 180 ? -12.154 -11.409 29.701 1.00 95.19 180 GLU A C 1
ATOM 1452 O O . GLU A 1 180 ? -11.219 -12.197 29.877 1.00 95.19 180 GLU A O 1
ATOM 1457 N N . MET A 1 181 ? -12.420 -10.906 28.483 1.00 95.06 181 MET A N 1
ATOM 1458 C CA . MET A 1 181 ? -11.731 -11.282 27.239 1.00 95.06 181 MET A CA 1
ATOM 1459 C C . MET A 1 181 ? -11.655 -12.805 27.041 1.00 95.06 181 MET A C 1
ATOM 1461 O O . MET A 1 181 ? -10.633 -13.348 26.602 1.00 95.06 181 MET A O 1
ATOM 1465 N N . GLN A 1 182 ? -12.719 -13.514 27.415 1.00 92.62 182 GLN A N 1
ATOM 1466 C CA . GLN A 1 182 ? -12.824 -14.958 27.230 1.00 92.62 182 GLN A CA 1
ATOM 1467 C C . GLN A 1 182 ? -13.373 -15.287 25.838 1.00 92.62 182 GLN A C 1
ATOM 1469 O O . GLN A 1 182 ? -13.716 -14.400 25.059 1.00 92.62 182 GLN A O 1
ATOM 1474 N N . LEU A 1 183 ? -13.387 -16.570 25.481 1.00 90.94 183 LEU A N 1
ATOM 1475 C CA . LEU A 1 183 ? -14.039 -17.074 24.271 1.00 90.94 183 LEU A CA 1
ATOM 1476 C C . LEU A 1 183 ? -15.343 -17.766 24.681 1.00 90.94 183 LEU A C 1
ATOM 1478 O O . LEU A 1 183 ? -15.342 -18.499 25.668 1.00 90.94 183 LEU A O 1
ATOM 1482 N N . VAL A 1 184 ? -16.448 -17.553 23.948 1.00 87.31 184 VAL A N 1
ATOM 1483 C CA . VAL A 1 184 ? -17.743 -18.201 24.274 1.00 87.31 184 VAL A CA 1
ATOM 1484 C C . VAL A 1 184 ? -17.636 -19.701 24.059 1.00 87.31 184 VAL A C 1
ATOM 1486 O O . VAL A 1 184 ? -18.194 -20.491 24.813 1.00 87.31 184 VAL A O 1
ATOM 1489 N N . GLN A 1 185 ? -16.884 -20.088 23.037 1.00 79.38 185 GLN A N 1
ATOM 1490 C CA . GLN A 1 185 ? -16.591 -21.469 22.708 1.00 79.38 185 GLN A CA 1
ATOM 1491 C C . GLN A 1 185 ? -15.086 -21.697 22.801 1.00 79.38 185 GLN A C 1
ATOM 1493 O O . GLN A 1 185 ? -14.285 -20.814 22.496 1.00 79.38 185 GLN A O 1
ATOM 1498 N N . LYS A 1 186 ? -14.678 -22.914 23.180 1.00 78.00 186 LYS A N 1
ATOM 1499 C CA . LYS A 1 186 ? -13.254 -23.297 23.189 1.00 78.00 186 LYS A CA 1
ATOM 1500 C C . LYS A 1 186 ? -12.617 -23.208 21.792 1.00 78.00 186 LYS A C 1
ATOM 1502 O O . LYS A 1 186 ? -11.395 -23.130 21.685 1.00 78.00 186 LYS A O 1
ATOM 1507 N N . GLN A 1 187 ? -13.424 -23.233 20.731 1.00 72.88 187 GLN A N 1
ATOM 1508 C CA . GLN A 1 187 ? -12.973 -23.140 19.347 1.00 72.88 187 GLN A CA 1
ATOM 1509 C C . GLN A 1 187 ? -12.992 -21.692 18.850 1.00 72.88 187 GLN A C 1
ATOM 1511 O O . GLN A 1 187 ? -13.978 -20.972 18.984 1.00 72.88 187 GLN A O 1
ATOM 1516 N N . LYS A 1 188 ? -11.873 -21.272 18.253 1.00 89.81 188 LYS A N 1
ATOM 1517 C CA . LYS A 1 188 ? -11.729 -19.968 17.597 1.00 89.81 188 LYS A CA 1
ATOM 1518 C C . LYS A 1 188 ? -12.191 -20.120 16.159 1.00 89.81 188 LYS A C 1
ATOM 1520 O O . LYS A 1 188 ? -11.831 -21.105 15.525 1.00 89.81 188 LYS A O 1
ATOM 1525 N N . ARG A 1 189 ? -12.917 -19.154 15.603 1.00 94.62 189 ARG A N 1
ATOM 1526 C CA . ARG A 1 189 ? -13.111 -19.098 14.147 1.00 94.62 189 ARG A CA 1
ATOM 1527 C C . ARG A 1 189 ? -12.007 -18.278 13.505 1.00 94.62 189 ARG A C 1
ATOM 1529 O O . ARG A 1 189 ? -11.554 -17.288 14.070 1.00 94.62 189 ARG A O 1
ATOM 1536 N N . ALA A 1 190 ? -11.567 -18.710 12.336 1.00 97.19 190 ALA A N 1
ATOM 1537 C CA . ALA A 1 190 ? -10.601 -18.008 11.513 1.00 97.19 190 ALA A CA 1
ATOM 1538 C C . ALA A 1 190 ? -10.934 -18.215 10.038 1.00 97.19 190 ALA A C 1
ATOM 1540 O O . ALA A 1 190 ? -11.749 -19.058 9.663 1.00 97.19 190 ALA A O 1
ATOM 1541 N N . VAL A 1 191 ? -10.263 -17.457 9.186 1.00 97.44 191 VAL A N 1
ATOM 1542 C CA . VAL A 1 191 ? -10.316 -17.619 7.738 1.00 97.44 191 VAL A CA 1
ATOM 1543 C C . VAL A 1 191 ? -8.906 -17.452 7.181 1.00 97.44 191 VAL A C 1
ATOM 1545 O O . VAL A 1 191 ? -8.082 -16.742 7.749 1.00 97.44 191 VAL A O 1
ATOM 1548 N N . THR A 1 192 ? -8.579 -18.115 6.075 1.00 98.00 192 THR A N 1
ATOM 1549 C CA . THR A 1 192 ? -7.310 -17.850 5.378 1.00 98.00 192 THR A CA 1
ATOM 1550 C C . THR A 1 192 ? -7.352 -16.457 4.745 1.00 98.00 192 THR A C 1
ATOM 1552 O O . THR A 1 192 ? -8.359 -16.131 4.109 1.00 98.00 192 THR A O 1
ATOM 1555 N N . ALA A 1 193 ? -6.271 -15.681 4.807 1.00 97.44 193 ALA A N 1
ATOM 1556 C CA . ALA A 1 193 ? -6.181 -14.342 4.220 1.00 97.44 193 ALA A CA 1
ATOM 1557 C C . ALA A 1 193 ? -6.660 -14.311 2.757 1.00 97.44 193 ALA A C 1
ATOM 1559 O O . ALA A 1 193 ? -7.468 -13.463 2.388 1.00 97.44 193 ALA A O 1
ATOM 1560 N N . GLY A 1 194 ? -6.270 -15.293 1.932 1.00 96.25 194 GLY A N 1
ATOM 1561 C CA . GLY A 1 194 ? -6.706 -15.386 0.532 1.00 96.25 194 GLY A CA 1
ATOM 1562 C C . GLY A 1 194 ? -8.216 -15.597 0.329 1.00 96.25 194 GLY A C 1
ATOM 1563 O O . GLY A 1 194 ? -8.761 -15.219 -0.707 1.00 96.25 194 GLY A O 1
ATOM 1564 N N . ARG A 1 195 ? -8.923 -16.206 1.291 1.00 96.56 195 ARG A N 1
ATOM 1565 C CA . ARG A 1 195 ? -10.398 -16.283 1.279 1.00 96.56 195 ARG A CA 1
ATOM 1566 C C . ARG A 1 195 ? -11.005 -14.981 1.799 1.00 96.56 195 ARG A C 1
ATOM 1568 O O . ARG A 1 195 ? -11.885 -14.444 1.138 1.00 96.56 195 ARG A O 1
ATOM 1575 N N . ALA A 1 196 ? -10.482 -14.438 2.900 1.00 96.44 196 ALA A N 1
ATOM 1576 C CA . ALA A 1 196 ? -10.944 -13.175 3.475 1.00 96.44 196 ALA A CA 1
ATOM 1577 C C . ALA A 1 196 ? -10.892 -12.021 2.461 1.00 96.44 196 ALA A C 1
ATOM 1579 O O . ALA A 1 196 ? -11.879 -11.317 2.282 1.00 96.44 196 ALA A O 1
ATOM 1580 N N . MET A 1 197 ? -9.782 -11.870 1.729 1.00 95.56 197 MET A N 1
ATOM 1581 C CA . MET A 1 197 ? -9.633 -10.826 0.706 1.00 95.56 197 MET A CA 1
ATOM 1582 C C . MET A 1 197 ? -10.657 -10.956 -0.425 1.00 95.56 197 MET A C 1
ATOM 1584 O O . MET A 1 197 ? -11.193 -9.946 -0.871 1.00 95.56 197 MET A O 1
ATOM 1588 N N . ARG A 1 198 ? -10.969 -12.185 -0.861 1.00 94.00 198 ARG A N 1
ATOM 1589 C CA . ARG A 1 198 ? -11.986 -12.437 -1.894 1.00 94.00 198 ARG A CA 1
ATOM 1590 C C . ARG A 1 198 ? -13.394 -12.125 -1.403 1.00 94.00 198 ARG A C 1
ATOM 1592 O O . ARG A 1 198 ? -14.144 -11.494 -2.135 1.00 94.00 198 ARG A O 1
ATOM 1599 N N . VAL A 1 199 ? -13.720 -12.499 -0.165 1.00 94.25 199 VAL A N 1
ATOM 1600 C CA . VAL A 1 199 ? -15.000 -12.141 0.465 1.00 94.25 199 VAL A CA 1
ATOM 1601 C C . VAL A 1 199 ? -15.150 -10.624 0.551 1.00 94.25 199 VAL A C 1
ATOM 1603 O O . VAL A 1 199 ? -16.174 -10.091 0.131 1.00 94.25 199 VAL A O 1
ATOM 1606 N N . ILE A 1 200 ? -14.119 -9.923 1.040 1.00 93.00 200 ILE A N 1
ATOM 1607 C CA . ILE A 1 200 ? -14.116 -8.457 1.092 1.00 93.00 200 ILE A CA 1
ATOM 1608 C C . ILE A 1 200 ? -14.334 -7.913 -0.323 1.00 93.00 200 ILE A C 1
ATOM 1610 O O . ILE A 1 200 ? -15.261 -7.143 -0.532 1.00 93.00 200 ILE A O 1
ATOM 1614 N N . ALA A 1 201 ? -13.542 -8.347 -1.309 1.00 91.44 201 ALA A N 1
ATOM 1615 C CA . ALA A 1 201 ? -13.620 -7.860 -2.687 1.00 91.44 201 ALA A CA 1
ATOM 1616 C C . ALA A 1 201 ? -14.980 -8.103 -3.361 1.00 91.44 201 ALA A C 1
ATOM 1618 O O . ALA A 1 201 ? -15.411 -7.269 -4.152 1.00 91.44 201 ALA A O 1
ATOM 1619 N N . ALA A 1 202 ? -15.661 -9.206 -3.041 1.00 89.25 202 ALA A N 1
ATOM 1620 C CA . ALA A 1 202 ? -16.947 -9.563 -3.632 1.00 89.25 202 ALA A CA 1
ATOM 1621 C C . ALA A 1 202 ? -18.108 -8.659 -3.178 1.00 89.25 202 ALA A C 1
ATOM 1623 O O . ALA A 1 202 ? -19.209 -8.778 -3.712 1.00 89.25 202 ALA A O 1
ATOM 1624 N N . THR A 1 203 ? -17.895 -7.742 -2.221 1.00 70.00 203 THR A N 1
ATOM 1625 C CA . THR A 1 203 ? -18.924 -6.807 -1.716 1.00 70.00 203 THR A CA 1
ATOM 1626 C C . THR A 1 203 ? -20.232 -7.501 -1.319 1.00 70.00 203 THR A C 1
ATOM 1628 O O . THR A 1 203 ? -21.310 -6.920 -1.450 1.00 70.00 203 THR A O 1
ATOM 1631 N N . GLN A 1 204 ? -20.163 -8.765 -0.884 1.00 64.69 204 GLN A N 1
ATOM 1632 C CA . GLN A 1 204 ? -21.367 -9.556 -0.658 1.00 64.69 204 GLN A CA 1
ATOM 1633 C C . GLN A 1 204 ? -22.213 -8.924 0.452 1.00 64.69 204 GLN A C 1
ATOM 1635 O O . GLN A 1 204 ? -21.728 -8.646 1.547 1.00 64.69 204 GLN A O 1
ATOM 1640 N N . LYS A 1 205 ? -23.494 -8.688 0.136 1.00 63.91 205 LYS A N 1
ATOM 1641 C CA . LYS A 1 205 ? -24.542 -8.365 1.117 1.00 63.91 205 LYS A CA 1
ATOM 1642 C C . LYS A 1 205 ? -24.948 -9.593 1.943 1.00 63.91 205 LYS A C 1
ATOM 1644 O O . LYS A 1 205 ? -25.614 -9.437 2.961 1.00 63.91 205 LYS A O 1
ATOM 1649 N N . GLU A 1 206 ? -24.580 -10.783 1.475 1.00 73.62 206 GLU A N 1
ATOM 1650 C CA . GLU A 1 206 ? -24.882 -12.068 2.098 1.00 73.62 206 GLU A CA 1
ATOM 1651 C C . GLU A 1 206 ? -23.892 -12.423 3.210 1.00 73.62 206 GLU A C 1
ATOM 1653 O O . GLU A 1 206 ? -22.800 -11.861 3.316 1.00 73.62 206 GLU A O 1
ATOM 1658 N N . ASP A 1 207 ? -24.298 -13.365 4.057 1.00 85.88 207 ASP A N 1
ATOM 1659 C CA . ASP A 1 207 ? -23.529 -13.786 5.217 1.00 85.88 207 ASP A CA 1
ATOM 1660 C C . ASP A 1 207 ? -22.258 -14.547 4.815 1.00 85.88 207 ASP A C 1
ATOM 1662 O O . ASP A 1 207 ? -22.300 -15.669 4.304 1.00 85.88 207 ASP A O 1
ATOM 1666 N N . ALA A 1 208 ? -21.098 -13.949 5.073 1.00 94.25 208 ALA A N 1
ATOM 1667 C CA . ALA A 1 208 ? -19.814 -14.558 4.758 1.00 94.25 208 ALA A CA 1
ATOM 1668 C C . ALA A 1 208 ? -19.347 -15.590 5.802 1.00 94.25 208 ALA A C 1
ATOM 1670 O O . ALA A 1 208 ? -18.249 -16.141 5.675 1.00 94.25 208 ALA A O 1
ATOM 1671 N N . TYR A 1 209 ? -20.161 -15.878 6.821 1.00 94.88 209 TYR A N 1
ATOM 1672 C CA . TYR A 1 209 ? -19.810 -16.769 7.925 1.00 94.88 209 TYR A CA 1
ATOM 1673 C C . TYR A 1 209 ? -19.354 -18.167 7.486 1.00 94.88 209 TYR A C 1
ATOM 1675 O O . TYR A 1 209 ? -18.426 -18.735 8.073 1.00 94.88 209 TYR A O 1
ATOM 1683 N N . GLN A 1 210 ? -19.944 -18.694 6.409 1.00 94.88 210 GLN A N 1
ATOM 1684 C CA . GLN A 1 210 ? -19.615 -19.999 5.823 1.00 94.88 210 GLN A CA 1
ATOM 1685 C C . GLN A 1 210 ? -18.170 -20.117 5.304 1.00 94.88 210 GLN A C 1
ATOM 1687 O O . GLN A 1 210 ? -17.644 -21.221 5.189 1.00 94.88 210 GLN A O 1
ATOM 1692 N N . TYR A 1 211 ? -17.496 -18.999 5.009 1.00 95.69 211 TYR A N 1
ATOM 1693 C CA . TYR A 1 211 ? -16.100 -19.015 4.555 1.00 95.69 211 TYR A CA 1
ATOM 1694 C C . TYR A 1 211 ? -15.096 -19.160 5.704 1.00 95.69 211 TYR A C 1
ATOM 1696 O O . TYR A 1 211 ? -13.931 -19.510 5.467 1.00 95.69 211 TYR A O 1
ATOM 1704 N N . GLY A 1 212 ? -15.535 -18.870 6.931 1.00 96.00 212 GLY A N 1
ATOM 1705 C CA . GLY A 1 212 ? -14.776 -19.102 8.149 1.00 96.00 212 GLY A CA 1
ATOM 1706 C C . GLY A 1 212 ? -14.839 -20.565 8.580 1.00 96.00 212 GLY A C 1
ATOM 1707 O O . GLY A 1 212 ? -15.747 -21.307 8.216 1.00 96.00 212 GLY A O 1
ATOM 1708 N N . PHE A 1 213 ? -13.872 -20.983 9.382 1.00 96.62 213 PHE A N 1
ATOM 1709 C CA . PHE A 1 213 ? -13.826 -22.320 9.961 1.00 96.62 213 PHE A CA 1
ATOM 1710 C C . PHE A 1 213 ? -13.290 -22.267 11.385 1.00 96.62 213 PHE A C 1
ATOM 1712 O O . PHE A 1 213 ? -12.555 -21.353 11.765 1.00 96.62 213 PHE A O 1
ATOM 1719 N N . GLU A 1 214 ? -13.661 -23.261 12.180 1.00 95.50 214 GLU A N 1
ATOM 1720 C CA . GLU A 1 214 ? -13.143 -23.424 13.530 1.00 95.50 214 GLU A CA 1
ATOM 1721 C C . GLU A 1 214 ? -11.703 -23.935 13.511 1.00 95.50 214 GLU A C 1
ATOM 1723 O O . GLU A 1 214 ? -11.319 -24.800 12.726 1.00 95.50 214 GLU A O 1
ATOM 1728 N N . THR A 1 215 ? -10.884 -23.403 14.405 1.00 94.69 215 THR A N 1
ATOM 1729 C CA . THR A 1 215 ? -9.479 -23.746 14.541 1.00 94.69 215 THR A CA 1
ATOM 1730 C C . THR A 1 215 ? -9.065 -23.716 16.006 1.00 94.69 215 THR A C 1
ATOM 1732 O O . THR A 1 215 ? -9.483 -22.868 16.796 1.00 94.69 215 THR A O 1
ATOM 1735 N N . LYS A 1 216 ? -8.199 -24.663 16.379 1.00 92.81 216 LYS A N 1
ATOM 1736 C CA . LYS A 1 216 ? -7.494 -24.651 17.670 1.00 92.81 216 LYS A CA 1
ATOM 1737 C C . LYS A 1 216 ? -6.252 -23.755 17.624 1.00 92.81 216 LYS A C 1
ATOM 1739 O O . LYS A 1 216 ? -5.740 -23.347 18.665 1.00 92.81 216 LYS A O 1
ATOM 1744 N N . LYS A 1 217 ? -5.751 -23.447 16.420 1.00 91.69 217 LYS A N 1
ATOM 1745 C CA . LYS A 1 217 ? -4.553 -22.623 16.228 1.00 91.69 217 LYS A CA 1
ATOM 1746 C C . LYS A 1 217 ? -4.873 -21.162 16.543 1.00 91.69 217 LYS A C 1
ATOM 1748 O O . LYS A 1 217 ? -5.963 -20.675 16.255 1.00 91.69 217 LYS A O 1
ATOM 1753 N N . GLN A 1 218 ? -3.909 -20.456 17.125 1.00 90.50 218 GLN A N 1
ATOM 1754 C CA . GLN A 1 218 ? -3.984 -19.001 17.247 1.00 90.50 218 GLN A CA 1
ATOM 1755 C C . GLN A 1 218 ? -4.019 -18.361 15.857 1.00 90.50 218 GLN A C 1
ATOM 1757 O O . GLN A 1 218 ? -3.325 -18.813 14.940 1.00 90.50 218 GLN A O 1
ATOM 1762 N N . THR A 1 219 ? -4.810 -17.303 15.712 1.00 93.69 219 THR A N 1
ATOM 1763 C CA . THR A 1 219 ? -4.804 -16.482 14.504 1.00 93.69 219 THR A CA 1
ATOM 1764 C C . THR A 1 219 ? -3.514 -15.674 14.463 1.00 93.69 219 THR A C 1
ATOM 1766 O O . THR A 1 219 ? -3.008 -15.204 15.486 1.00 93.69 219 THR A O 1
ATOM 1769 N N . ARG A 1 220 ? -2.928 -15.552 13.272 1.00 96.50 220 ARG A N 1
ATOM 1770 C CA . ARG A 1 220 ? -1.680 -14.807 13.108 1.00 96.50 220 ARG A CA 1
ATOM 1771 C C . ARG A 1 220 ? -1.941 -13.311 13.192 1.00 96.50 220 ARG A C 1
ATOM 1773 O O . ARG A 1 220 ? -1.194 -12.611 13.865 1.00 96.50 220 ARG A O 1
ATOM 1780 N N . THR A 1 221 ? -3.008 -12.845 12.554 1.00 97.31 221 THR A N 1
ATOM 1781 C CA . THR A 1 221 ? -3.376 -11.429 12.540 1.00 97.31 221 THR A CA 1
ATOM 1782 C C . THR A 1 221 ? -4.878 -11.228 12.738 1.00 97.31 221 THR A C 1
ATOM 1784 O O . THR A 1 221 ? -5.702 -11.968 12.200 1.00 97.31 221 THR A O 1
ATOM 1787 N N . PHE A 1 222 ? -5.233 -10.219 13.530 1.00 98.06 222 PHE A N 1
ATOM 1788 C CA . PHE A 1 222 ? -6.580 -9.661 13.624 1.00 98.06 222 PHE A CA 1
ATOM 1789 C C . PHE A 1 222 ? -6.681 -8.454 12.689 1.00 98.06 222 PHE A C 1
ATOM 1791 O O . PHE A 1 222 ? -5.819 -7.577 12.742 1.00 98.06 222 PHE A O 1
ATOM 1798 N N . TRP A 1 223 ? -7.695 -8.394 11.827 1.00 98.06 223 TRP A N 1
ATOM 1799 C CA . TRP A 1 223 ? -7.892 -7.276 10.901 1.00 98.06 223 TRP A CA 1
ATOM 1800 C C . TRP A 1 223 ? -8.969 -6.326 11.424 1.00 98.06 223 TRP A C 1
ATOM 1802 O O . TRP A 1 223 ? -10.154 -6.646 11.384 1.00 98.06 223 TRP A O 1
ATOM 1812 N N . SER A 1 224 ? -8.556 -5.135 11.855 1.00 97.50 224 SER A N 1
ATOM 1813 C CA . SER A 1 224 ? -9.464 -4.029 12.164 1.00 97.50 224 SER A CA 1
ATOM 1814 C C . SER A 1 224 ? -9.597 -3.107 10.962 1.00 97.50 224 SER A C 1
ATOM 1816 O O . SER A 1 224 ? -8.605 -2.769 10.308 1.00 97.50 224 SER A O 1
ATOM 1818 N N . HIS A 1 225 ? -10.821 -2.683 10.657 1.00 96.00 225 HIS A N 1
ATOM 1819 C CA . HIS A 1 225 ? -11.078 -1.806 9.522 1.00 96.00 225 HIS A CA 1
ATOM 1820 C C . HIS A 1 225 ? -12.374 -1.003 9.695 1.00 96.00 225 HIS A C 1
ATOM 1822 O O . HIS A 1 225 ? -13.321 -1.444 10.340 1.00 96.00 225 HIS A O 1
ATOM 1828 N N . SER A 1 226 ? -12.460 0.170 9.060 1.00 94.00 226 SER A N 1
ATOM 1829 C CA . SER A 1 226 ? -13.720 0.919 8.997 1.00 94.00 226 SER A CA 1
ATOM 1830 C C . SER A 1 226 ? -14.527 0.496 7.779 1.00 94.00 226 SER A C 1
ATOM 1832 O O . SER A 1 226 ? -14.082 0.637 6.645 1.00 94.00 226 SER A O 1
ATOM 1834 N N . TRP A 1 227 ? -15.772 0.075 7.975 1.00 90.38 227 TRP A N 1
ATOM 1835 C CA . TRP A 1 227 ? -16.741 -0.190 6.903 1.00 90.38 227 TRP A CA 1
ATOM 1836 C C . TRP A 1 227 ? -17.017 0.994 5.954 1.00 90.38 227 TRP A C 1
ATOM 1838 O O . TRP A 1 227 ? -17.488 0.755 4.850 1.00 90.38 227 TRP A O 1
ATOM 1848 N N . ARG A 1 228 ? -16.678 2.244 6.316 1.00 91.00 228 ARG A N 1
ATOM 1849 C CA . ARG A 1 228 ? -16.910 3.421 5.451 1.00 91.00 228 ARG A CA 1
ATOM 1850 C C . ARG A 1 228 ? -15.987 3.486 4.239 1.00 91.00 228 ARG A C 1
ATOM 1852 O O . ARG A 1 228 ? -16.366 4.039 3.211 1.00 91.00 228 ARG A O 1
ATOM 1859 N N . THR A 1 229 ? -14.781 2.934 4.343 1.00 89.56 229 THR A N 1
ATOM 1860 C CA . THR A 1 229 ? -13.829 3.006 3.234 1.00 89.56 229 THR A CA 1
ATOM 1861 C C . THR A 1 229 ? -14.268 2.133 2.060 1.00 89.56 229 THR A C 1
ATOM 1863 O O . THR A 1 229 ? -14.674 0.985 2.288 1.00 89.56 229 THR A O 1
ATOM 1866 N N . PRO A 1 230 ? -14.114 2.621 0.809 1.00 92.88 230 PRO A N 1
ATOM 1867 C CA . PRO A 1 230 ? -14.382 1.837 -0.387 1.00 92.88 230 PRO A CA 1
ATOM 1868 C C . PRO A 1 230 ? -13.700 0.473 -0.338 1.00 92.88 230 PRO A C 1
ATOM 1870 O O . PRO A 1 230 ? -12.486 0.363 -0.145 1.00 92.88 230 PRO A O 1
ATOM 1873 N N . VAL A 1 231 ? -14.501 -0.569 -0.530 1.00 93.50 231 VAL A N 1
ATOM 1874 C CA . VAL A 1 231 ? -14.096 -1.967 -0.371 1.00 93.50 231 VAL A CA 1
ATOM 1875 C C . VAL A 1 231 ? -12.880 -2.319 -1.232 1.00 93.50 231 VAL A C 1
ATOM 1877 O O . VAL A 1 231 ? -11.936 -2.934 -0.738 1.00 93.50 231 VAL A O 1
ATOM 1880 N N . TRP A 1 232 ? -12.839 -1.839 -2.478 1.00 93.19 232 TRP A N 1
ATOM 1881 C CA . TRP A 1 232 ? -11.735 -2.096 -3.406 1.00 93.19 232 TRP A CA 1
ATOM 1882 C C . TRP A 1 232 ? -10.381 -1.569 -2.911 1.00 93.19 232 TRP A C 1
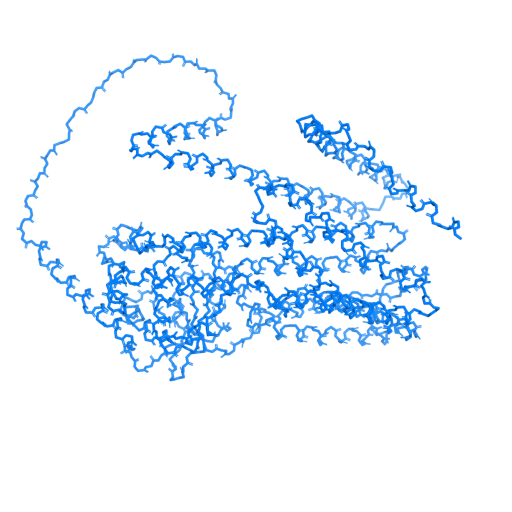ATOM 1884 O O . TRP A 1 232 ? -9.361 -2.200 -3.172 1.00 93.19 232 TRP A O 1
ATOM 1894 N N . LYS A 1 233 ? -10.344 -0.459 -2.154 1.00 94.56 233 LYS A N 1
ATOM 1895 C CA . LYS A 1 233 ? -9.087 0.069 -1.592 1.00 94.56 233 LYS A CA 1
ATOM 1896 C C . LYS A 1 233 ? -8.539 -0.847 -0.507 1.00 94.56 233 LYS A C 1
ATOM 1898 O O . LYS A 1 233 ? -7.337 -1.083 -0.463 1.00 94.56 233 LYS A O 1
ATOM 1903 N N . LYS A 1 234 ? -9.418 -1.371 0.354 1.00 95.00 234 LYS A N 1
ATOM 1904 C CA . LYS A 1 234 ? -9.042 -2.308 1.423 1.00 95.00 234 LYS A CA 1
ATOM 1905 C C . LYS A 1 234 ? -8.591 -3.634 0.837 1.00 95.00 234 LYS A C 1
ATOM 1907 O O . LYS A 1 234 ? -7.507 -4.101 1.159 1.00 95.00 234 LYS A O 1
ATOM 1912 N N . ALA A 1 235 ? -9.416 -4.208 -0.040 1.00 95.81 235 ALA A N 1
ATOM 1913 C CA . ALA A 1 235 ? -9.124 -5.474 -0.692 1.00 95.81 235 ALA A CA 1
ATOM 1914 C C . ALA A 1 235 ? -7.810 -5.379 -1.469 1.00 95.81 235 ALA A C 1
ATOM 1916 O O . ALA A 1 235 ? -6.919 -6.185 -1.243 1.00 95.81 235 ALA A O 1
ATOM 1917 N N . GLY A 1 236 ? -7.654 -4.351 -2.307 1.00 96.00 236 GLY A N 1
ATOM 1918 C CA . GLY A 1 236 ? -6.434 -4.115 -3.071 1.00 96.00 236 GLY A CA 1
ATOM 1919 C C . GLY A 1 236 ? -5.194 -3.954 -2.189 1.00 96.00 236 GLY A C 1
ATOM 1920 O O . GLY A 1 236 ? -4.168 -4.573 -2.458 1.00 96.00 236 GLY A O 1
ATOM 1921 N N . LEU A 1 237 ? -5.287 -3.183 -1.098 1.00 96.38 237 LEU A N 1
ATOM 1922 C CA . LEU A 1 237 ? -4.184 -3.036 -0.144 1.00 96.38 237 LEU A CA 1
ATOM 1923 C C . LEU A 1 237 ? -3.793 -4.370 0.497 1.00 96.38 237 LEU A C 1
ATOM 1925 O O . LEU A 1 237 ? -2.608 -4.670 0.611 1.00 96.38 237 LEU A O 1
ATOM 1929 N N . LEU A 1 238 ? -4.781 -5.168 0.903 1.00 96.94 238 LEU A N 1
ATOM 1930 C CA . LEU A 1 238 ? -4.551 -6.481 1.498 1.00 96.94 238 LEU A CA 1
ATOM 1931 C C . LEU A 1 238 ? -3.959 -7.456 0.473 1.00 96.94 238 LEU A C 1
ATOM 1933 O O . LEU A 1 238 ? -3.000 -8.148 0.805 1.00 96.94 238 LEU A O 1
ATOM 1937 N N . PHE A 1 239 ? -4.444 -7.457 -0.775 1.00 96.94 239 PHE A N 1
ATOM 1938 C CA . PHE A 1 239 ? -3.868 -8.256 -1.861 1.00 96.94 239 PHE A CA 1
ATOM 1939 C C . PHE A 1 239 ? -2.395 -7.910 -2.068 1.00 96.94 239 PHE A C 1
ATOM 1941 O O . PHE A 1 239 ? -1.556 -8.804 -2.083 1.00 96.94 239 PHE A O 1
ATOM 1948 N N . LEU A 1 240 ? -2.046 -6.625 -2.136 1.00 95.62 240 LEU A N 1
ATOM 1949 C CA . LEU A 1 240 ? -0.644 -6.216 -2.234 1.00 95.62 240 LEU A CA 1
ATOM 1950 C C . LEU A 1 240 ? 0.169 -6.630 -1.003 1.00 95.62 240 LEU A C 1
ATOM 1952 O O . LEU A 1 240 ? 1.291 -7.105 -1.147 1.00 95.62 240 LEU A O 1
ATOM 1956 N N . CYS A 1 241 ? -0.386 -6.490 0.200 1.00 94.81 241 CYS A N 1
ATOM 1957 C CA . CYS A 1 241 ? 0.314 -6.830 1.437 1.00 94.81 241 CYS A CA 1
ATOM 1958 C C . CYS A 1 241 ? 0.612 -8.334 1.556 1.00 94.81 241 CYS A C 1
ATOM 1960 O O . CYS A 1 241 ? 1.698 -8.709 1.990 1.00 94.81 241 CYS A O 1
ATOM 1962 N N . TYR A 1 242 ? -0.339 -9.193 1.185 1.00 96.00 242 TYR A N 1
ATOM 1963 C CA . TYR A 1 242 ? -0.222 -10.646 1.346 1.00 96.00 242 TYR A CA 1
ATOM 1964 C C . TYR A 1 242 ? 0.352 -11.361 0.124 1.00 96.00 242 TYR A C 1
ATOM 1966 O O . TYR A 1 242 ? 1.021 -12.382 0.276 1.00 96.00 242 TYR A O 1
ATOM 1974 N N . ASN A 1 243 ? 0.093 -10.842 -1.076 1.00 96.31 243 ASN A N 1
ATOM 1975 C CA . ASN A 1 243 ? 0.449 -11.498 -2.332 1.00 96.31 243 ASN A CA 1
ATOM 1976 C C . ASN A 1 243 ? 1.544 -10.745 -3.103 1.00 96.31 243 ASN A C 1
ATOM 1978 O O . ASN A 1 243 ? 2.139 -11.322 -4.010 1.00 96.31 243 ASN A O 1
ATOM 1982 N N . GLY A 1 244 ? 1.847 -9.488 -2.757 1.00 94.31 244 GLY A N 1
ATOM 1983 C CA . GLY A 1 244 ? 2.756 -8.633 -3.529 1.00 94.31 244 GLY A CA 1
ATOM 1984 C C . GLY A 1 244 ? 4.179 -9.177 -3.657 1.00 94.31 244 GLY A C 1
ATOM 1985 O O . GLY A 1 244 ? 4.768 -9.078 -4.731 1.00 94.31 244 GLY A O 1
ATOM 1986 N N . LEU A 1 245 ? 4.722 -9.810 -2.609 1.00 93.00 245 LEU A N 1
ATOM 1987 C CA . LEU A 1 245 ? 6.050 -10.434 -2.677 1.00 93.00 245 LEU A CA 1
ATOM 1988 C C . LEU A 1 245 ? 6.062 -11.638 -3.629 1.00 93.00 245 LEU A C 1
ATOM 1990 O O . LEU A 1 245 ? 6.925 -11.720 -4.499 1.00 93.00 245 LEU A O 1
ATOM 1994 N N . ALA A 1 246 ? 5.083 -12.540 -3.505 1.00 95.56 246 ALA A N 1
ATOM 1995 C CA . ALA A 1 246 ? 4.953 -13.690 -4.400 1.00 95.56 246 ALA A CA 1
ATOM 1996 C C . ALA A 1 246 ? 4.759 -13.237 -5.855 1.00 95.56 246 ALA A C 1
ATOM 1998 O O . ALA A 1 246 ? 5.420 -13.752 -6.752 1.00 95.56 246 ALA A O 1
ATOM 1999 N N . ALA A 1 247 ? 3.923 -12.219 -6.078 1.00 96.44 247 ALA A N 1
ATOM 2000 C CA . ALA A 1 247 ? 3.722 -11.623 -7.392 1.00 96.44 247 ALA A CA 1
ATOM 2001 C C . ALA A 1 247 ? 5.001 -11.013 -7.959 1.00 96.44 247 ALA A C 1
ATOM 2003 O O . ALA A 1 247 ? 5.309 -11.247 -9.118 1.00 96.44 247 ALA A O 1
ATOM 2004 N N . THR A 1 248 ? 5.779 -10.305 -7.142 1.00 95.56 248 THR A N 1
ATOM 2005 C CA . THR A 1 248 ? 7.066 -9.724 -7.552 1.00 95.56 248 THR A CA 1
ATOM 2006 C C . THR A 1 248 ? 8.050 -10.795 -8.024 1.00 95.56 248 THR A C 1
ATOM 2008 O O . THR A 1 248 ? 8.663 -10.641 -9.082 1.00 95.56 248 THR A O 1
ATOM 2011 N N . ILE A 1 249 ? 8.181 -11.887 -7.261 1.00 94.19 249 ILE A N 1
ATOM 2012 C CA . ILE A 1 249 ? 9.103 -12.987 -7.572 1.00 94.19 249 ILE A CA 1
ATOM 2013 C C . ILE A 1 249 ? 8.642 -13.722 -8.835 1.00 94.19 249 ILE A C 1
ATOM 2015 O O . ILE A 1 249 ? 9.408 -13.838 -9.787 1.00 94.19 249 ILE A O 1
ATOM 2019 N N . ILE A 1 250 ? 7.386 -14.176 -8.873 1.00 96.69 250 ILE A N 1
ATOM 2020 C CA . ILE A 1 250 ? 6.861 -14.977 -9.989 1.00 96.69 250 ILE A CA 1
ATOM 2021 C C . ILE A 1 250 ? 6.806 -14.159 -11.281 1.00 96.69 250 ILE A C 1
ATOM 2023 O O . ILE A 1 250 ? 7.178 -14.671 -12.331 1.00 96.69 250 ILE A O 1
ATOM 2027 N N . ALA A 1 251 ? 6.396 -12.890 -11.220 1.00 97.56 251 ALA A N 1
ATOM 2028 C CA . ALA A 1 251 ? 6.374 -12.019 -12.391 1.00 97.56 251 ALA A CA 1
ATOM 2029 C C . ALA A 1 251 ? 7.773 -11.771 -12.957 1.00 97.56 251 ALA A C 1
ATOM 2031 O O . ALA A 1 251 ? 7.953 -11.828 -14.168 1.00 97.56 251 ALA A O 1
ATOM 2032 N N . SER A 1 252 ? 8.768 -11.538 -12.096 1.00 96.38 252 SER A N 1
ATOM 2033 C CA . SER A 1 252 ? 10.151 -11.321 -12.537 1.00 96.38 252 SER A CA 1
ATOM 2034 C C . SER A 1 252 ? 10.781 -12.592 -13.110 1.00 96.38 252 SER A C 1
ATOM 2036 O O . SER A 1 252 ? 11.416 -12.530 -14.157 1.00 96.38 252 SER A O 1
ATOM 2038 N N . LEU A 1 253 ? 10.552 -13.756 -12.488 1.00 96.19 253 LEU A N 1
ATOM 2039 C CA . LEU A 1 253 ? 10.979 -15.046 -13.046 1.00 96.19 253 LEU A CA 1
ATOM 2040 C C . LEU A 1 253 ? 10.295 -15.326 -14.388 1.00 96.19 253 LEU A C 1
ATOM 2042 O O . LEU A 1 253 ? 10.943 -15.733 -15.348 1.00 96.19 253 LEU A O 1
ATOM 2046 N N . GLY A 1 254 ? 8.994 -15.054 -14.473 1.00 97.38 254 GLY A N 1
ATOM 2047 C CA . GLY A 1 254 ? 8.224 -15.218 -15.696 1.00 97.38 254 GLY A CA 1
ATOM 2048 C C . GLY A 1 254 ? 8.630 -14.252 -16.808 1.00 97.38 254 GLY A C 1
ATOM 2049 O O . GLY A 1 254 ? 8.633 -14.659 -17.961 1.00 97.38 254 GLY A O 1
ATOM 2050 N N . ALA A 1 255 ? 9.047 -13.024 -16.484 1.00 97.94 255 ALA A N 1
ATOM 2051 C CA . ALA A 1 255 ? 9.668 -12.090 -17.428 1.00 97.94 255 ALA A CA 1
ATOM 2052 C C . ALA A 1 255 ? 11.064 -12.556 -17.892 1.00 97.94 255 ALA A C 1
ATOM 2054 O O . ALA A 1 255 ? 11.505 -12.188 -18.978 1.00 97.94 255 ALA A O 1
ATOM 2055 N N . GLY A 1 256 ? 11.741 -13.416 -17.123 1.00 96.88 256 GLY A N 1
ATOM 2056 C CA . GLY A 1 256 ? 12.996 -14.064 -17.521 1.00 96.88 256 GLY A CA 1
ATOM 2057 C C . GLY A 1 256 ? 12.853 -15.011 -18.718 1.00 96.88 256 GLY A C 1
ATOM 2058 O O . GLY A 1 256 ? 13.790 -15.163 -19.498 1.00 96.88 256 GLY A O 1
ATOM 2059 N N . VAL A 1 257 ? 11.670 -15.603 -18.915 1.00 97.88 257 VAL A N 1
ATOM 2060 C CA . VAL A 1 257 ? 11.389 -16.486 -20.060 1.00 97.88 257 VAL A CA 1
ATOM 2061 C C . VAL A 1 257 ? 11.439 -15.729 -21.397 1.00 97.88 257 VAL A C 1
ATOM 2063 O O . VAL A 1 257 ? 12.270 -16.085 -22.233 1.00 97.88 257 VAL A O 1
ATOM 2066 N N . PRO A 1 258 ? 10.632 -14.671 -21.638 1.00 98.25 258 PRO A N 1
ATOM 2067 C CA . PRO A 1 258 ? 10.736 -13.885 -22.863 1.00 98.25 258 PRO A CA 1
ATOM 2068 C C . PRO A 1 258 ? 12.086 -13.174 -22.993 1.00 98.25 258 PRO A C 1
ATOM 2070 O O . PRO A 1 258 ? 12.523 -12.967 -24.118 1.00 98.25 258 PRO A O 1
ATOM 2073 N N . PHE A 1 259 ? 12.781 -12.858 -21.894 1.00 97.94 259 PHE A N 1
ATOM 2074 C CA . PHE A 1 259 ? 14.158 -12.357 -21.951 1.00 97.94 259 PHE A CA 1
ATOM 2075 C C . PHE A 1 259 ? 15.097 -13.360 -22.635 1.00 97.94 259 PHE A C 1
ATOM 2077 O O . PHE A 1 259 ? 15.780 -13.001 -23.595 1.00 97.94 259 PHE A O 1
ATOM 2084 N N . GLY A 1 260 ? 15.092 -14.625 -22.196 1.00 96.88 260 GLY A N 1
ATOM 2085 C CA . GLY A 1 260 ? 15.901 -15.683 -22.806 1.00 96.88 260 GLY A CA 1
ATOM 2086 C C . GLY A 1 260 ? 15.507 -15.962 -24.258 1.00 96.88 260 GLY A C 1
ATOM 2087 O O . GLY A 1 260 ? 16.371 -16.009 -25.132 1.00 96.88 260 GLY A O 1
ATOM 2088 N N . LEU A 1 261 ? 14.203 -16.061 -24.540 1.00 97.88 261 LEU A N 1
ATOM 2089 C CA . LEU A 1 261 ? 13.698 -16.273 -25.902 1.00 97.88 261 LEU A CA 1
ATOM 2090 C C . LEU A 1 261 ? 14.055 -15.110 -26.841 1.00 97.88 261 LEU A C 1
ATOM 2092 O O . LEU A 1 261 ? 14.443 -15.337 -27.983 1.00 97.88 261 LEU A O 1
ATOM 2096 N N . SER A 1 262 ? 13.945 -13.866 -26.368 1.00 97.38 262 SER A N 1
ATOM 2097 C CA . SER A 1 262 ? 14.299 -12.675 -27.145 1.00 97.38 262 SER A CA 1
ATOM 2098 C C . SER A 1 262 ? 15.802 -12.596 -27.401 1.00 97.38 262 SER A C 1
ATOM 2100 O O . SER A 1 262 ? 16.209 -12.261 -28.514 1.00 97.38 262 SER A O 1
ATOM 2102 N N . SER A 1 263 ? 16.617 -12.958 -26.407 1.00 97.25 263 SER A N 1
ATOM 2103 C CA . SER A 1 263 ? 18.079 -12.993 -26.529 1.00 97.25 263 SER A CA 1
ATOM 2104 C C . SER A 1 263 ? 18.542 -14.041 -27.548 1.00 97.25 263 SER A C 1
ATOM 2106 O O . SER A 1 263 ? 19.474 -13.786 -28.298 1.00 97.25 263 SER A O 1
ATOM 2108 N N . GLY A 1 264 ? 17.858 -15.189 -27.623 1.00 97.31 264 GLY A N 1
ATOM 2109 C CA . GLY A 1 264 ? 18.116 -16.245 -28.611 1.00 97.31 264 GLY A CA 1
ATOM 2110 C C . GLY A 1 264 ? 17.429 -16.045 -29.967 1.00 97.31 264 GLY A C 1
ATOM 2111 O O . GLY A 1 264 ? 17.376 -16.984 -30.754 1.00 97.31 264 GLY A O 1
ATOM 2112 N N . ASN A 1 265 ? 16.855 -14.864 -30.224 1.00 96.75 265 ASN A N 1
ATOM 2113 C CA . ASN A 1 265 ? 16.125 -14.542 -31.454 1.00 96.75 265 ASN A CA 1
ATOM 2114 C C . ASN A 1 265 ? 14.952 -15.502 -31.781 1.00 96.75 265 ASN A C 1
ATOM 2116 O O . ASN A 1 265 ? 14.615 -15.721 -32.942 1.00 96.75 265 ASN A O 1
ATOM 2120 N N . LEU A 1 266 ? 14.318 -16.087 -30.756 1.00 97.75 266 LEU A N 1
ATOM 2121 C CA . LEU A 1 266 ? 13.201 -17.036 -30.902 1.00 97.75 266 LEU A CA 1
ATOM 2122 C C . LEU A 1 266 ? 11.825 -16.358 -30.922 1.00 97.75 266 LEU A C 1
ATOM 2124 O O . LEU A 1 266 ? 10.833 -16.980 -31.297 1.00 97.75 266 LEU A O 1
ATOM 2128 N N . ILE A 1 267 ? 11.747 -15.095 -30.494 1.00 97.88 267 ILE A N 1
ATOM 2129 C CA . ILE A 1 267 ? 10.528 -14.279 -30.552 1.00 97.88 267 ILE A CA 1
ATOM 2130 C C . ILE A 1 267 ? 10.792 -12.976 -31.314 1.00 97.88 267 ILE A C 1
ATOM 2132 O O . ILE A 1 267 ? 11.868 -12.382 -31.161 1.00 97.88 267 ILE A O 1
ATOM 2136 N N . PRO A 1 268 ? 9.819 -12.512 -32.121 1.00 97.06 268 PRO A N 1
ATOM 2137 C CA . PRO A 1 268 ? 10.020 -11.380 -33.016 1.00 97.06 268 PRO A CA 1
ATOM 2138 C C . PRO A 1 268 ? 10.200 -10.081 -32.233 1.00 97.06 268 PRO A C 1
ATOM 2140 O O . PRO A 1 268 ? 9.501 -9.842 -31.247 1.00 97.06 268 PRO A O 1
ATOM 2143 N N . GLY A 1 269 ? 11.106 -9.218 -32.680 1.00 96.00 269 GLY A N 1
ATOM 2144 C CA . GLY A 1 269 ? 11.135 -7.817 -32.278 1.00 96.00 269 GLY A CA 1
ATOM 2145 C C . GLY A 1 269 ? 10.654 -6.923 -33.420 1.00 96.00 269 GLY A C 1
ATOM 2146 O O . GLY A 1 269 ? 10.163 -7.386 -34.449 1.00 96.00 269 GLY A O 1
ATOM 2147 N N . TYR A 1 270 ? 10.772 -5.615 -33.236 1.00 95.31 270 TYR A N 1
ATOM 2148 C CA . TYR A 1 270 ? 10.693 -4.660 -34.334 1.00 95.31 270 TYR A CA 1
ATOM 2149 C C . TYR A 1 270 ? 11.938 -3.787 -34.326 1.00 95.31 270 TYR A C 1
ATOM 2151 O O . TYR A 1 270 ? 12.504 -3.475 -33.276 1.00 95.31 270 TYR A O 1
ATOM 2159 N N . THR A 1 271 ? 12.363 -3.384 -35.518 1.00 94.44 271 THR A N 1
ATOM 2160 C CA . THR A 1 271 ? 13.509 -2.499 -35.677 1.00 94.44 271 THR A CA 1
ATOM 2161 C C . THR A 1 271 ? 13.173 -1.115 -35.141 1.00 94.44 271 THR A C 1
ATOM 2163 O O . THR A 1 271 ? 12.179 -0.493 -35.521 1.00 94.44 271 THR A O 1
ATOM 2166 N N . LYS A 1 272 ? 14.031 -0.623 -34.258 1.00 91.19 272 LYS A N 1
ATOM 2167 C CA . LYS A 1 272 ? 13.936 0.684 -33.632 1.00 91.19 272 LYS A CA 1
ATOM 2168 C C . LYS A 1 272 ? 15.295 1.355 -33.678 1.00 91.19 272 LYS A C 1
ATOM 2170 O O . LYS A 1 272 ? 16.282 0.763 -33.261 1.00 91.19 272 LYS A O 1
ATOM 2175 N N . GLN A 1 273 ? 15.358 2.611 -34.106 1.00 87.69 273 GLN A N 1
ATOM 2176 C CA . GLN A 1 273 ? 16.598 3.368 -33.991 1.00 87.69 273 GLN A CA 1
ATOM 2177 C C . GLN A 1 273 ? 16.930 3.589 -32.510 1.00 87.69 273 GLN A C 1
ATOM 2179 O O . GLN A 1 273 ? 16.161 4.222 -31.779 1.00 87.69 273 GLN A O 1
ATOM 2184 N N . ALA A 1 274 ? 18.040 3.020 -32.043 1.00 82.56 274 ALA A N 1
ATOM 2185 C CA . ALA A 1 274 ? 18.515 3.253 -30.691 1.00 82.56 274 ALA A CA 1
ATOM 2186 C C . ALA A 1 274 ? 19.114 4.650 -30.553 1.00 82.56 274 ALA A C 1
ATOM 2188 O O . ALA A 1 274 ? 19.430 5.332 -31.525 1.00 82.56 274 ALA A O 1
ATOM 2189 N N . TRP A 1 275 ? 19.334 5.051 -29.304 1.00 72.38 275 TRP A N 1
ATOM 2190 C CA . TRP A 1 275 ? 19.983 6.317 -28.971 1.00 72.38 275 TRP A CA 1
ATOM 2191 C C . TRP A 1 275 ? 21.406 6.442 -29.539 1.00 72.38 275 TRP A C 1
ATOM 2193 O O . TRP A 1 275 ? 21.887 7.544 -29.761 1.00 72.38 275 TRP A O 1
ATOM 2203 N N . SER A 1 276 ? 22.056 5.311 -29.826 1.00 73.69 276 SER A N 1
ATOM 2204 C CA . SER A 1 276 ? 23.347 5.244 -30.516 1.00 73.69 276 SER A CA 1
ATOM 2205 C C . SER A 1 276 ? 23.263 5.536 -32.022 1.00 73.69 276 SER A C 1
ATOM 2207 O O . SER A 1 276 ? 24.279 5.468 -32.699 1.00 73.69 276 SER A O 1
ATOM 2209 N N . GLY A 1 277 ? 22.072 5.796 -32.571 1.00 82.75 277 GLY A N 1
ATOM 2210 C CA . GLY A 1 277 ? 21.841 6.009 -34.004 1.00 82.75 277 GLY A CA 1
ATOM 2211 C C . GLY A 1 277 ? 21.706 4.721 -34.821 1.00 82.75 277 GLY A C 1
ATOM 2212 O O . GLY A 1 277 ? 21.145 4.758 -35.915 1.00 82.75 277 GLY A O 1
ATOM 2213 N N . PHE A 1 278 ? 22.145 3.583 -34.279 1.00 85.38 278 PHE A N 1
ATOM 2214 C CA . PHE A 1 278 ? 22.040 2.273 -34.922 1.00 85.38 278 PHE A CA 1
ATOM 2215 C C . PHE A 1 278 ? 20.655 1.634 -34.713 1.00 85.38 278 PHE A C 1
ATOM 2217 O O . PHE A 1 278 ? 20.076 1.781 -33.630 1.00 85.38 278 PHE A O 1
ATOM 2224 N N . PRO A 1 279 ? 20.108 0.936 -35.723 1.00 91.62 279 PRO A N 1
ATOM 2225 C CA . PRO A 1 279 ? 18.880 0.166 -35.574 1.00 91.62 279 PRO A CA 1
ATOM 2226 C C . PRO A 1 279 ? 19.103 -1.021 -34.630 1.00 91.62 279 PRO A C 1
ATOM 2228 O O . PRO A 1 279 ? 20.103 -1.715 -34.749 1.00 91.62 279 PRO A O 1
ATOM 2231 N N . VAL A 1 280 ? 18.154 -1.240 -33.724 1.00 93.56 280 VAL A N 1
ATOM 2232 C CA . VAL A 1 280 ? 18.122 -2.343 -32.758 1.00 93.56 280 VAL A CA 1
ATOM 2233 C C . VAL A 1 280 ? 16.780 -3.048 -32.859 1.00 93.56 280 VAL A C 1
ATOM 2235 O O . VAL A 1 280 ? 15.742 -2.389 -32.944 1.00 93.56 280 VAL A O 1
ATOM 2238 N N . GLU A 1 281 ? 16.770 -4.377 -32.839 1.00 95.56 281 GLU A N 1
ATOM 2239 C CA . GLU A 1 281 ? 15.527 -5.150 -32.817 1.00 95.56 281 GLU A CA 1
ATOM 2240 C C . GLU A 1 281 ? 15.061 -5.371 -31.370 1.00 95.56 281 GLU A C 1
ATOM 2242 O O . GLU A 1 281 ? 15.698 -6.086 -30.598 1.00 95.56 281 GLU A O 1
ATOM 2247 N N . ILE A 1 282 ? 13.953 -4.736 -30.977 1.00 96.12 282 ILE A N 1
ATOM 2248 C CA . ILE A 1 282 ? 13.433 -4.776 -29.600 1.00 96.12 282 ILE A CA 1
ATOM 2249 C C . ILE A 1 282 ? 11.947 -5.138 -29.579 1.00 96.12 282 ILE A C 1
ATOM 2251 O O . ILE A 1 282 ? 11.191 -4.763 -30.471 1.00 96.12 282 ILE A O 1
ATOM 2255 N N . GLY A 1 283 ? 11.505 -5.856 -28.546 1.00 95.75 283 GLY A N 1
ATOM 2256 C CA . GLY A 1 283 ? 10.093 -6.149 -28.282 1.00 95.75 283 GLY A CA 1
ATOM 2257 C C . GLY A 1 283 ? 9.772 -5.991 -26.790 1.00 95.75 283 GLY A C 1
ATOM 2258 O O . GLY A 1 283 ? 10.667 -6.191 -25.981 1.00 95.75 283 GLY A O 1
ATOM 2259 N N . PRO A 1 284 ? 8.534 -5.629 -26.396 1.00 97.44 284 PRO A N 1
ATOM 2260 C CA . PRO A 1 284 ? 8.152 -5.365 -24.999 1.00 97.44 284 PRO A CA 1
ATOM 2261 C C . PRO A 1 284 ? 7.783 -6.647 -24.224 1.00 97.44 284 PRO A C 1
ATOM 2263 O O . PRO A 1 284 ? 6.857 -6.650 -23.407 1.00 97.44 284 PRO A O 1
ATOM 2266 N N . TRP A 1 285 ? 8.394 -7.782 -24.557 1.00 98.19 285 TRP A N 1
ATOM 2267 C CA . TRP A 1 285 ? 7.890 -9.092 -24.146 1.00 98.19 285 TRP A CA 1
ATOM 2268 C C . TRP A 1 285 ? 8.081 -9.352 -22.654 1.00 98.19 285 TRP A C 1
ATOM 2270 O O . TRP A 1 285 ? 7.176 -9.892 -22.011 1.00 98.19 285 TRP A O 1
ATOM 2280 N N . CYS A 1 286 ? 9.212 -8.932 -22.089 1.00 98.25 286 CYS A N 1
ATOM 2281 C CA . CYS A 1 286 ? 9.484 -9.012 -20.659 1.00 98.25 286 CYS A CA 1
ATOM 2282 C C . CYS A 1 286 ? 8.524 -8.103 -19.895 1.00 98.25 286 CYS A C 1
ATOM 2284 O O . CYS A 1 286 ? 7.889 -8.559 -18.943 1.00 98.25 286 CYS A O 1
ATOM 2286 N N . LEU A 1 287 ? 8.357 -6.850 -20.342 1.00 98.12 287 LEU A N 1
ATOM 2287 C CA . LEU A 1 287 ? 7.443 -5.882 -19.732 1.00 98.12 287 LEU A CA 1
ATOM 2288 C C . LEU A 1 287 ? 5.995 -6.381 -19.689 1.00 98.12 287 LEU A C 1
ATOM 2290 O O . LEU A 1 287 ? 5.363 -6.346 -18.631 1.00 98.12 287 LEU A O 1
ATOM 2294 N N . LEU A 1 288 ? 5.466 -6.852 -20.821 1.00 98.06 288 LEU A N 1
ATOM 2295 C CA . LEU A 1 288 ? 4.084 -7.324 -20.915 1.00 98.06 288 LEU A CA 1
ATOM 2296 C C . LEU A 1 288 ? 3.863 -8.601 -20.101 1.00 98.06 288 LEU A C 1
ATOM 2298 O O . LEU A 1 288 ? 2.880 -8.694 -19.364 1.00 98.06 288 LEU A O 1
ATOM 2302 N N . THR A 1 289 ? 4.784 -9.563 -20.196 1.00 98.06 289 THR A N 1
ATOM 2303 C CA . THR A 1 289 ? 4.684 -10.837 -19.469 1.00 98.06 289 THR A CA 1
ATOM 2304 C C . THR A 1 289 ? 4.797 -10.619 -17.966 1.00 98.06 289 THR A C 1
ATOM 2306 O O . THR A 1 289 ? 3.961 -11.118 -17.213 1.00 98.06 289 THR A O 1
ATOM 2309 N N . GLY A 1 290 ? 5.776 -9.825 -17.522 1.00 97.94 290 GLY A N 1
ATOM 2310 C CA . GLY A 1 290 ? 5.949 -9.468 -16.117 1.00 97.94 290 GLY A CA 1
ATOM 2311 C C . GLY A 1 290 ? 4.720 -8.753 -15.560 1.00 97.94 290 GLY A C 1
ATOM 2312 O O . GLY A 1 290 ? 4.186 -9.160 -14.530 1.00 97.94 290 GLY A O 1
ATOM 2313 N N . PHE A 1 291 ? 4.190 -7.756 -16.274 1.00 98.12 291 PHE A N 1
ATOM 2314 C CA . PHE A 1 291 ? 2.991 -7.033 -15.844 1.00 98.12 291 PHE A CA 1
ATOM 2315 C C . PHE A 1 291 ? 1.774 -7.957 -15.729 1.00 98.12 291 PHE A C 1
ATOM 2317 O O . PHE A 1 291 ? 1.093 -7.961 -14.700 1.00 98.12 291 PHE A O 1
ATOM 2324 N N . LEU A 1 292 ? 1.528 -8.781 -16.751 1.00 97.50 292 LEU A N 1
ATOM 2325 C CA . LEU A 1 292 ? 0.407 -9.715 -16.769 1.00 97.50 292 LEU A CA 1
ATOM 2326 C C . LEU A 1 292 ? 0.507 -10.734 -15.628 1.00 97.50 292 LEU A C 1
ATOM 2328 O O . LEU A 1 292 ? -0.450 -10.904 -14.870 1.00 97.50 292 LEU A O 1
ATOM 2332 N N . LEU A 1 293 ? 1.666 -11.377 -15.464 1.00 97.69 293 LEU A N 1
ATOM 2333 C CA . LEU A 1 293 ? 1.892 -12.343 -14.390 1.00 97.69 293 LEU A CA 1
ATOM 2334 C C . LEU A 1 293 ? 1.792 -11.693 -13.014 1.00 97.69 293 LEU A C 1
ATOM 2336 O O . LEU A 1 293 ? 1.222 -12.294 -12.107 1.00 97.69 293 LEU A O 1
ATOM 2340 N N . PHE A 1 294 ? 2.270 -10.460 -12.852 1.00 97.69 294 PHE A N 1
ATOM 2341 C CA . PHE A 1 294 ? 2.119 -9.730 -11.600 1.00 97.69 294 PHE A CA 1
ATOM 2342 C C . PHE A 1 294 ? 0.639 -9.550 -11.249 1.00 97.69 294 PHE A C 1
ATOM 2344 O O . PHE A 1 294 ? 0.222 -9.901 -10.145 1.00 97.69 294 PHE A O 1
ATOM 2351 N N . CYS A 1 295 ? -0.176 -9.063 -12.191 1.00 96.44 295 CYS A N 1
ATOM 2352 C CA . CYS A 1 295 ? -1.615 -8.889 -11.990 1.00 96.44 295 CYS A CA 1
ATOM 2353 C C . CYS A 1 295 ? -2.318 -10.216 -11.666 1.00 96.44 295 CYS A C 1
ATOM 2355 O O . CYS A 1 295 ? -3.109 -10.279 -10.721 1.00 96.44 295 CYS A O 1
ATOM 2357 N N . ILE A 1 296 ? -1.995 -11.281 -12.407 1.00 96.69 296 ILE A N 1
ATOM 2358 C CA . ILE A 1 296 ? -2.543 -12.625 -12.191 1.00 96.69 296 ILE A CA 1
ATOM 2359 C C . ILE A 1 296 ? -2.182 -13.129 -10.792 1.00 96.69 296 ILE A C 1
ATOM 2361 O O . ILE A 1 296 ? -3.063 -13.558 -10.050 1.00 96.69 296 ILE A O 1
ATOM 2365 N N . VAL A 1 297 ? -0.910 -13.055 -10.396 1.00 97.12 297 VAL A N 1
ATOM 2366 C CA . VAL A 1 297 ? -0.453 -13.584 -9.107 1.00 97.12 297 VAL A CA 1
ATOM 2367 C C . VAL A 1 297 ? -0.984 -12.745 -7.948 1.00 97.12 297 VAL A C 1
ATOM 2369 O O . VAL A 1 297 ? -1.476 -13.322 -6.983 1.00 97.12 297 VAL A O 1
ATOM 2372 N N . VAL A 1 298 ? -0.984 -11.408 -8.025 1.00 96.06 298 VAL A N 1
ATOM 2373 C CA . VAL A 1 298 ? -1.572 -10.574 -6.957 1.00 96.06 298 VAL A CA 1
ATOM 2374 C C . VAL A 1 298 ? -3.030 -10.951 -6.703 1.00 96.06 298 VAL A C 1
ATOM 2376 O O . VAL A 1 298 ? -3.433 -11.044 -5.543 1.00 96.06 298 VAL A O 1
ATOM 2379 N N . TYR A 1 299 ? -3.811 -11.206 -7.755 1.00 94.31 299 TYR A N 1
ATOM 2380 C CA . TYR A 1 299 ? -5.236 -11.506 -7.625 1.00 94.31 299 TYR A CA 1
ATOM 2381 C C . TYR A 1 299 ? -5.525 -12.975 -7.267 1.00 94.31 299 TYR A C 1
ATOM 2383 O O . TYR A 1 299 ? -6.396 -13.256 -6.440 1.00 94.31 299 TYR A O 1
ATOM 2391 N N . LEU A 1 300 ? -4.799 -13.925 -7.864 1.00 95.19 300 LEU A N 1
ATOM 2392 C CA . LEU A 1 300 ? -5.079 -15.359 -7.736 1.00 95.19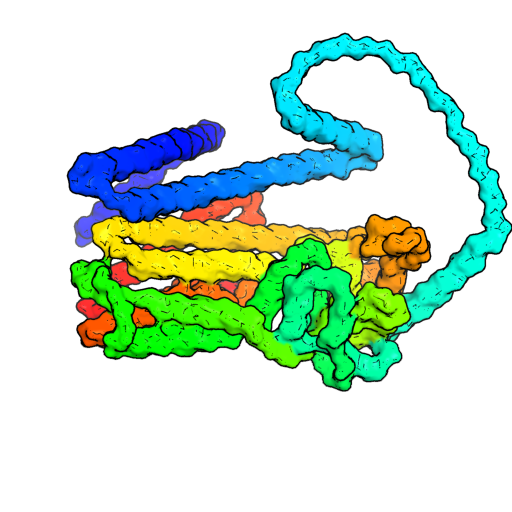 300 LEU A CA 1
ATOM 2393 C C . LEU A 1 300 ? -4.281 -16.059 -6.632 1.00 95.19 300 LEU A C 1
ATOM 2395 O O . LEU A 1 300 ? -4.673 -17.157 -6.224 1.00 95.19 300 LEU A O 1
ATOM 2399 N N . TRP A 1 301 ? -3.199 -15.463 -6.118 1.00 96.88 301 TRP A N 1
ATOM 2400 C CA . TRP A 1 301 ? -2.404 -16.078 -5.055 1.00 96.88 301 TRP A CA 1
ATOM 2401 C C . TRP A 1 301 ? -3.226 -16.246 -3.776 1.00 96.88 301 TRP A C 1
ATOM 2403 O O . TRP A 1 301 ? -3.880 -15.328 -3.271 1.00 96.88 301 TRP A O 1
ATOM 2413 N N . ARG A 1 302 ? -3.206 -17.464 -3.232 1.00 96.00 302 ARG A N 1
ATOM 2414 C CA . ARG A 1 302 ? -4.035 -17.855 -2.089 1.00 96.00 302 ARG A CA 1
ATOM 2415 C C . ARG A 1 302 ? -3.190 -17.908 -0.826 1.00 96.00 302 ARG A C 1
ATOM 2417 O O . ARG A 1 302 ? -2.803 -18.993 -0.396 1.00 96.00 302 ARG A O 1
ATOM 2424 N N . SER A 1 303 ? -2.947 -16.749 -0.212 1.00 96.06 303 SER A N 1
ATOM 2425 C CA . SER A 1 303 ? -2.291 -16.698 1.100 1.00 96.06 303 SER A CA 1
ATOM 2426 C C . SER A 1 303 ? -3.037 -17.572 2.122 1.00 96.06 303 SER A C 1
ATOM 2428 O O . SER A 1 303 ? -4.242 -17.403 2.339 1.00 96.06 303 SER A O 1
ATOM 2430 N N . GLN A 1 304 ? -2.306 -18.514 2.727 1.00 96.88 304 GLN A N 1
ATOM 2431 C CA . GLN A 1 304 ? -2.811 -19.479 3.714 1.00 96.88 304 GLN A CA 1
ATOM 2432 C C . GLN A 1 304 ? -2.716 -18.964 5.158 1.00 96.88 304 GLN A C 1
ATOM 2434 O O . GLN A 1 304 ? -2.997 -19.702 6.101 1.00 96.88 304 GLN A O 1
ATOM 2439 N N . GLU A 1 305 ? -2.313 -17.707 5.360 1.00 96.69 305 GLU A N 1
ATOM 2440 C CA . GLU A 1 305 ? -2.227 -17.128 6.698 1.00 96.69 305 GLU A CA 1
ATOM 2441 C C . GLU A 1 305 ? -3.605 -17.100 7.373 1.00 96.69 305 GLU A C 1
ATOM 2443 O O . GLU A 1 305 ? -4.573 -16.630 6.782 1.00 96.69 305 GLU A O 1
ATOM 2448 N N . LEU A 1 306 ? -3.698 -17.605 8.607 1.00 97.75 306 LEU A N 1
ATOM 2449 C CA . LEU A 1 306 ? -4.937 -17.580 9.385 1.00 97.75 306 LEU A CA 1
ATOM 2450 C C . LEU A 1 306 ? -5.165 -16.189 9.966 1.00 97.75 306 LEU A C 1
ATOM 2452 O O . LEU A 1 306 ? -4.385 -15.730 10.806 1.00 97.75 306 LEU A O 1
ATOM 2456 N N . VAL A 1 307 ? -6.262 -15.564 9.559 1.00 97.94 307 VAL A N 1
ATOM 2457 C CA . VAL A 1 307 ? -6.656 -14.225 9.983 1.00 97.94 307 VAL A CA 1
ATOM 2458 C C . VAL A 1 307 ? -8.032 -14.247 10.628 1.00 97.94 307 VAL A C 1
ATOM 2460 O O . VAL A 1 307 ? -8.854 -15.129 10.361 1.00 97.94 307 VAL A O 1
ATOM 2463 N N . TRP A 1 308 ? -8.270 -13.270 11.492 1.00 97.75 308 TRP A N 1
ATOM 2464 C CA . TRP A 1 308 ? -9.583 -13.004 12.062 1.00 97.75 308 TRP A CA 1
ATOM 2465 C C . TRP A 1 308 ? -10.121 -11.696 11.484 1.00 97.75 308 TRP A C 1
ATOM 2467 O O . TRP A 1 308 ? -9.437 -10.675 11.540 1.00 97.75 308 TRP A O 1
ATOM 2477 N N . ILE A 1 309 ? -11.337 -11.728 10.942 1.00 96.69 309 ILE A N 1
ATOM 2478 C CA . ILE A 1 309 ? -12.072 -10.545 10.481 1.00 96.69 309 ILE A CA 1
ATOM 2479 C C . ILE A 1 309 ? -13.547 -10.694 10.853 1.00 96.69 309 ILE A C 1
ATOM 2481 O O . ILE A 1 309 ? -14.132 -11.761 10.646 1.00 96.69 309 ILE A O 1
ATOM 2485 N N . ASP A 1 310 ? -14.135 -9.619 11.369 1.00 94.94 310 ASP A N 1
ATOM 2486 C CA . ASP A 1 310 ? -15.524 -9.536 11.831 1.00 94.94 310 ASP A CA 1
ATOM 2487 C C . ASP A 1 310 ? -16.528 -10.003 10.768 1.00 94.94 310 ASP A C 1
ATOM 2489 O O . ASP A 1 310 ? -17.374 -10.846 11.060 1.00 94.94 310 ASP A O 1
ATOM 2493 N N . LEU A 1 311 ? -16.365 -9.555 9.521 1.00 93.94 311 LEU A N 1
ATOM 2494 C CA . LEU A 1 311 ? -17.222 -9.899 8.382 1.00 93.94 311 LEU A CA 1
ATOM 2495 C C . LEU A 1 311 ? -17.399 -11.415 8.177 1.00 93.94 311 LEU A C 1
ATOM 2497 O O . LEU A 1 311 ? -18.474 -11.852 7.785 1.00 93.94 311 LEU A O 1
ATOM 2501 N N . VAL A 1 312 ? -16.353 -12.214 8.414 1.00 95.62 312 VAL A N 1
ATOM 2502 C CA . VAL A 1 312 ? -16.355 -13.671 8.162 1.00 95.62 312 VAL A CA 1
ATOM 2503 C C . VAL A 1 312 ? -16.491 -14.475 9.453 1.00 95.62 312 VAL A C 1
ATOM 2505 O O . VAL A 1 312 ? -17.018 -15.583 9.457 1.00 95.62 312 VAL A O 1
ATOM 2508 N N . CYS A 1 313 ? -15.970 -13.960 10.564 1.00 96.38 313 CYS A N 1
ATOM 2509 C CA . CYS A 1 313 ? -15.893 -14.714 11.813 1.00 96.38 313 CYS A CA 1
ATOM 2510 C C . CYS A 1 313 ? -17.122 -14.507 12.709 1.00 96.38 313 CYS A C 1
ATOM 2512 O O . CYS A 1 313 ? -17.322 -15.291 13.637 1.00 96.38 313 CYS A O 1
ATOM 2514 N N . ILE A 1 314 ? -17.946 -13.492 12.429 1.00 94.94 314 ILE A N 1
ATOM 2515 C CA . ILE A 1 314 ? -19.212 -13.221 13.115 1.00 94.94 314 ILE A CA 1
ATOM 2516 C C . ILE A 1 314 ? -20.356 -13.421 12.123 1.00 94.94 314 ILE A C 1
ATOM 2518 O O . ILE A 1 314 ? -20.325 -12.883 11.018 1.00 94.94 314 ILE A O 1
ATOM 2522 N N . HIS A 1 315 ? -21.371 -14.181 12.532 1.00 94.31 315 HIS A N 1
ATOM 2523 C CA . HIS A 1 315 ? -22.566 -14.416 11.727 1.00 94.31 315 HIS A CA 1
ATOM 2524 C C . HIS A 1 315 ? -23.340 -13.101 11.546 1.00 94.31 315 HIS A C 1
ATOM 2526 O O . HIS A 1 315 ? -23.693 -12.442 12.525 1.00 94.31 315 HIS A O 1
ATOM 2532 N N . GLN A 1 316 ? -23.582 -12.682 10.305 1.00 91.44 316 GLN A N 1
ATOM 2533 C CA . GLN A 1 316 ? -24.183 -11.376 10.001 1.00 91.44 316 GLN A CA 1
ATOM 2534 C C . GLN A 1 316 ? -25.714 -11.393 9.979 1.00 91.44 316 GLN A C 1
ATOM 2536 O O . GLN A 1 316 ? -26.326 -10.330 10.028 1.00 91.44 316 GLN A O 1
ATOM 2541 N N . THR A 1 317 ? -26.339 -12.570 9.928 1.00 92.00 317 THR A N 1
ATOM 2542 C CA . THR A 1 317 ? -27.800 -12.754 9.833 1.00 92.00 317 THR A CA 1
ATOM 2543 C C . THR A 1 317 ? -28.407 -13.392 11.088 1.00 92.00 317 THR A C 1
ATOM 2545 O O . THR A 1 317 ? -29.247 -12.752 11.712 1.00 92.00 317 THR A O 1
ATOM 2548 N N . ASP A 1 318 ? -27.921 -14.548 11.545 1.00 93.25 318 ASP A N 1
ATOM 2549 C CA . ASP A 1 318 ? -28.378 -15.219 12.773 1.00 93.25 318 ASP A CA 1
ATOM 2550 C C . ASP A 1 318 ? -28.026 -14.405 14.030 1.00 93.25 318 ASP A C 1
ATOM 2552 O O . ASP A 1 318 ? -26.855 -14.167 14.334 1.00 93.25 318 ASP A O 1
ATOM 2556 N N . ALA A 1 319 ? -29.043 -13.971 14.777 1.00 90.06 319 ALA A N 1
ATOM 2557 C CA . ALA A 1 319 ? -28.875 -13.115 15.949 1.00 90.06 319 ALA A CA 1
ATOM 2558 C C . ALA A 1 319 ? -28.148 -13.806 17.118 1.00 90.06 319 ALA A C 1
ATOM 2560 O O . ALA A 1 319 ? -27.390 -13.151 17.840 1.00 90.06 319 ALA A O 1
ATOM 2561 N N . VAL A 1 320 ? -28.347 -15.115 17.308 1.00 92.62 320 VAL A N 1
ATOM 2562 C CA . VAL A 1 320 ? -27.726 -15.888 18.393 1.00 92.62 320 VAL A CA 1
ATOM 2563 C C . VAL A 1 320 ? -26.243 -16.073 18.099 1.00 92.62 320 VAL A C 1
ATOM 2565 O O . VAL A 1 320 ? -25.402 -15.740 18.939 1.00 92.62 320 VAL A O 1
ATOM 2568 N N . LEU A 1 321 ? -25.906 -16.527 16.891 1.00 93.94 321 LEU A N 1
ATOM 2569 C CA . LEU A 1 321 ? -24.521 -16.715 16.461 1.00 93.94 321 LEU A CA 1
ATOM 2570 C C . LEU A 1 321 ? -23.784 -15.378 16.339 1.00 93.94 321 LEU A C 1
ATOM 2572 O O . LEU A 1 321 ? -22.614 -15.288 16.719 1.00 93.94 321 LEU A O 1
ATOM 2576 N N . ARG A 1 322 ? -24.465 -14.308 15.907 1.00 92.88 322 ARG A N 1
ATOM 2577 C CA . ARG A 1 322 ? -23.916 -12.945 15.944 1.00 92.88 322 ARG A CA 1
ATOM 2578 C C . ARG A 1 322 ? -23.547 -12.546 17.362 1.00 92.88 322 ARG A C 1
ATOM 2580 O O . ARG A 1 322 ? -22.434 -12.086 17.598 1.00 92.88 322 ARG A O 1
ATOM 2587 N N . GLN A 1 323 ? -24.451 -12.756 18.319 1.00 90.88 323 GLN A N 1
ATOM 2588 C CA . GLN A 1 323 ? -24.200 -12.414 19.715 1.00 90.88 323 GLN A CA 1
ATOM 2589 C C . GLN A 1 323 ? -23.056 -13.250 20.310 1.00 90.88 323 GLN A C 1
ATOM 2591 O O . GLN A 1 323 ? -22.227 -12.709 21.041 1.00 90.88 323 GLN A O 1
ATOM 2596 N N . GLN A 1 324 ? -22.965 -14.543 19.987 1.00 92.81 324 GLN A N 1
ATOM 2597 C CA . GLN A 1 324 ? -21.841 -15.397 20.396 1.00 92.81 324 GLN A CA 1
ATOM 2598 C C . GLN A 1 324 ? -20.505 -14.930 19.792 1.00 92.81 324 GLN A C 1
ATOM 2600 O O . GLN A 1 324 ? -19.483 -14.913 20.486 1.00 92.81 324 GLN A O 1
ATOM 2605 N N . GLY A 1 325 ? -20.517 -14.516 18.522 1.00 93.31 325 GLY A N 1
ATOM 2606 C CA . GLY A 1 325 ? -19.359 -13.964 17.823 1.00 93.31 325 GLY A CA 1
ATOM 2607 C C . GLY A 1 325 ? -18.895 -12.633 18.416 1.00 93.31 325 GLY A C 1
ATOM 2608 O O . GLY A 1 325 ? -17.712 -12.488 18.716 1.00 93.31 325 GLY A O 1
ATOM 2609 N N . ILE A 1 326 ? -19.828 -11.704 18.657 1.00 92.88 326 ILE A N 1
ATOM 2610 C CA . ILE A 1 326 ? -19.558 -10.403 19.292 1.00 92.88 326 ILE A CA 1
ATOM 2611 C C . ILE A 1 326 ? -18.998 -10.595 20.693 1.00 92.88 326 ILE A C 1
ATOM 2613 O O . ILE A 1 326 ? -17.996 -9.974 21.026 1.00 92.88 326 ILE A O 1
ATOM 2617 N N . ARG A 1 327 ? -19.604 -11.478 21.498 1.00 91.75 327 ARG A N 1
ATOM 2618 C CA . ARG A 1 327 ? -19.061 -11.835 22.811 1.00 91.75 327 ARG A CA 1
ATOM 2619 C C . ARG A 1 327 ? -17.616 -12.287 22.631 1.00 91.75 327 ARG A C 1
ATOM 2621 O O . ARG A 1 327 ? -16.716 -11.611 23.101 1.00 91.75 327 ARG A O 1
ATOM 2628 N N . SER A 1 328 ? -17.360 -13.300 21.808 1.00 94.31 328 SER A N 1
ATOM 2629 C CA . SER A 1 328 ? -16.008 -13.839 21.591 1.00 94.31 328 SER A CA 1
ATOM 2630 C C . SER A 1 328 ? -14.989 -12.872 20.962 1.00 94.31 328 SER A C 1
ATOM 2632 O O . SER A 1 328 ? -13.823 -13.248 20.834 1.00 94.31 328 SER A O 1
ATOM 2634 N N . LEU A 1 329 ? -15.370 -11.657 20.553 1.00 95.19 329 LEU A N 1
ATOM 2635 C CA . LEU A 1 329 ? -14.495 -10.693 19.883 1.00 95.19 329 LEU A CA 1
ATOM 2636 C C . LEU A 1 329 ? -13.240 -10.377 20.708 1.00 95.19 329 LEU A C 1
ATOM 2638 O O . LEU A 1 329 ? -12.125 -10.577 20.228 1.00 95.19 329 LEU A O 1
ATOM 2642 N N . ALA A 1 330 ? -13.410 -9.938 21.958 1.00 95.81 330 ALA A N 1
ATOM 2643 C CA . ALA A 1 330 ? -12.291 -9.535 22.811 1.00 95.81 330 ALA A CA 1
ATOM 2644 C C . ALA A 1 330 ? -11.348 -10.715 23.118 1.00 95.81 330 ALA A C 1
ATOM 2646 O O . ALA A 1 330 ? -10.124 -10.567 23.087 1.00 95.81 330 ALA A O 1
ATOM 2647 N N . GLY A 1 331 ? -11.903 -11.917 23.310 1.00 95.75 331 GLY A N 1
ATOM 2648 C CA . GLY A 1 331 ? -11.111 -13.138 23.439 1.00 95.75 331 GLY A CA 1
ATOM 2649 C C . GLY A 1 331 ? -10.346 -13.499 22.169 1.00 95.75 331 GLY A C 1
ATOM 2650 O O . GLY A 1 331 ? -9.196 -13.928 22.255 1.00 95.75 331 GLY A O 1
ATOM 2651 N N . ASN A 1 332 ? -10.926 -13.302 20.983 1.00 96.25 332 ASN A N 1
ATOM 2652 C CA . ASN A 1 332 ? -10.222 -13.524 19.717 1.00 96.25 332 ASN A CA 1
ATOM 2653 C C . ASN A 1 332 ? -9.077 -12.520 19.519 1.00 96.25 332 ASN A C 1
ATOM 2655 O O . ASN A 1 332 ? -7.996 -12.931 19.101 1.00 96.25 332 ASN A O 1
ATOM 2659 N N . ILE A 1 333 ? -9.271 -11.249 19.890 1.00 97.00 333 ILE A N 1
ATOM 2660 C CA . ILE A 1 333 ? -8.222 -10.216 19.867 1.00 97.00 333 ILE A CA 1
ATOM 2661 C C . ILE A 1 333 ? -7.065 -10.594 20.797 1.00 97.00 333 ILE A C 1
ATOM 2663 O O . ILE A 1 333 ? -5.914 -10.618 20.365 1.00 97.00 333 ILE A O 1
ATOM 2667 N N . LYS A 1 334 ? -7.366 -10.978 22.045 1.00 96.50 334 LYS A N 1
ATOM 2668 C CA . LYS A 1 334 ? -6.369 -11.449 23.024 1.00 96.50 334 LYS A CA 1
ATOM 2669 C C . LYS A 1 334 ? -5.557 -12.645 22.516 1.00 96.50 334 LYS A C 1
ATOM 2671 O O . LYS A 1 334 ? -4.403 -12.823 22.888 1.00 96.50 334 LYS A O 1
ATOM 2676 N N . ASN A 1 335 ? -6.162 -13.478 21.673 1.00 96.00 335 ASN A N 1
ATOM 2677 C CA . ASN A 1 335 ? -5.544 -14.677 21.117 1.00 96.00 335 ASN A CA 1
ATOM 2678 C C . ASN A 1 335 ? -4.825 -14.467 19.772 1.00 96.00 335 ASN A C 1
ATOM 2680 O O . ASN A 1 335 ? -4.232 -15.427 19.269 1.00 96.00 335 ASN A O 1
ATOM 2684 N N . ALA A 1 336 ? -4.897 -13.274 19.180 1.00 96.94 336 ALA A N 1
ATOM 2685 C CA . ALA A 1 336 ? -4.211 -12.952 17.936 1.00 96.94 336 ALA A CA 1
ATOM 2686 C C . ALA A 1 336 ? -2.745 -12.583 18.208 1.00 96.94 336 ALA A C 1
ATOM 2688 O O . ALA A 1 336 ? -2.452 -11.834 19.136 1.00 96.94 336 ALA A O 1
ATOM 2689 N N . LYS A 1 337 ? -1.815 -13.072 17.375 1.00 96.94 337 LYS A N 1
ATOM 2690 C CA . LYS A 1 337 ? -0.377 -12.748 17.512 1.00 96.94 337 LYS A CA 1
ATOM 2691 C C . LYS A 1 337 ? -0.029 -11.314 17.106 1.00 96.94 337 LYS A C 1
ATOM 2693 O O . LYS A 1 337 ? 1.033 -10.817 17.459 1.00 96.94 337 LYS A O 1
ATOM 2698 N N . GLY A 1 338 ? -0.892 -10.672 16.329 1.00 97.38 338 GLY A N 1
ATOM 2699 C CA . GLY A 1 338 ? -0.724 -9.297 15.889 1.00 97.38 338 GLY A CA 1
ATOM 2700 C C . GLY A 1 338 ? -2.018 -8.703 15.365 1.00 97.38 338 GLY A C 1
ATOM 2701 O O . GLY A 1 338 ? -3.008 -9.409 15.158 1.00 97.38 338 GLY A O 1
ATOM 2702 N N . MET A 1 339 ? -2.000 -7.396 15.137 1.00 97.88 339 MET A N 1
ATOM 2703 C CA . MET A 1 339 ? -3.150 -6.637 14.663 1.00 97.88 339 MET A CA 1
ATOM 2704 C C . MET A 1 339 ? -2.759 -5.836 13.427 1.00 97.88 339 MET A C 1
ATOM 2706 O O . MET A 1 339 ? -1.770 -5.105 13.433 1.00 97.88 339 MET A O 1
ATOM 2710 N N . ILE A 1 340 ? -3.553 -5.971 12.369 1.00 97.62 340 ILE A N 1
ATOM 2711 C CA . ILE A 1 340 ? -3.487 -5.130 11.180 1.00 97.62 340 ILE A CA 1
ATOM 2712 C C . ILE A 1 340 ? -4.658 -4.156 11.238 1.00 97.62 340 ILE A C 1
ATOM 2714 O O . ILE A 1 340 ? -5.816 -4.567 11.252 1.00 97.62 340 ILE A O 1
ATOM 2718 N N . VAL A 1 341 ? -4.357 -2.862 11.238 1.00 97.25 341 VAL A N 1
ATOM 2719 C CA . VAL A 1 341 ? -5.344 -1.788 11.130 1.00 97.25 341 VAL A CA 1
ATOM 2720 C C . VAL A 1 341 ? -5.345 -1.283 9.694 1.00 97.25 341 VAL A C 1
ATOM 2722 O O . VAL A 1 341 ? -4.423 -0.579 9.282 1.00 97.25 341 VAL A O 1
ATOM 2725 N N . VAL A 1 342 ? -6.375 -1.627 8.921 1.00 97.12 342 VAL A N 1
ATOM 2726 C CA . VAL A 1 342 ? -6.595 -1.060 7.584 1.00 97.12 342 VAL A CA 1
ATOM 2727 C C . VAL A 1 342 ? -7.167 0.343 7.765 1.00 97.12 342 VAL A C 1
ATOM 2729 O O . VAL A 1 342 ? -8.371 0.529 7.948 1.00 97.12 342 VAL A O 1
ATOM 2732 N N . TRP A 1 343 ? -6.267 1.322 7.786 1.00 96.44 343 TRP A N 1
ATOM 2733 C CA . TRP A 1 343 ? -6.538 2.670 8.259 1.00 96.44 343 TRP A CA 1
ATOM 2734 C C . TRP A 1 343 ? -7.050 3.598 7.156 1.00 96.44 343 TRP A C 1
ATOM 2736 O O . TRP A 1 343 ? -6.550 3.639 6.025 1.00 96.44 343 TRP A O 1
ATOM 2746 N N . ASP A 1 344 ? -8.027 4.407 7.540 1.00 94.62 344 ASP A N 1
ATOM 2747 C CA . ASP A 1 344 ? -8.530 5.550 6.800 1.00 94.62 344 ASP A CA 1
ATOM 2748 C C . ASP A 1 344 ? -8.874 6.687 7.763 1.00 94.62 344 ASP A C 1
ATOM 2750 O O . ASP A 1 344 ? -8.834 6.539 8.987 1.00 94.62 344 ASP A O 1
ATOM 2754 N N . ASP A 1 345 ? -9.223 7.837 7.201 1.00 93.75 345 ASP A N 1
ATOM 2755 C CA . ASP A 1 345 ? -9.527 9.035 7.963 1.00 93.75 345 ASP A CA 1
ATOM 2756 C C . ASP A 1 345 ? -10.819 8.944 8.782 1.00 93.75 345 ASP A C 1
ATOM 2758 O O . ASP A 1 345 ? -11.021 9.809 9.615 1.00 93.75 345 ASP A O 1
ATOM 2762 N N . THR A 1 346 ? -11.658 7.920 8.647 1.00 94.56 346 THR A N 1
ATOM 2763 C CA . THR A 1 346 ? -12.846 7.707 9.496 1.00 94.56 346 THR A CA 1
ATOM 2764 C C . THR A 1 346 ? -12.629 6.672 10.597 1.00 94.56 346 THR A C 1
ATOM 2766 O O . THR A 1 346 ? -13.502 6.491 11.443 1.00 94.56 346 THR A O 1
ATOM 2769 N N . TRP A 1 347 ? -11.492 5.966 10.593 1.00 96.12 347 TRP A N 1
ATOM 2770 C CA . TRP A 1 347 ? -11.261 4.808 11.461 1.00 96.12 347 TRP A CA 1
ATOM 2771 C C . TRP A 1 347 ? -11.354 5.157 12.955 1.00 96.12 347 TRP A C 1
ATOM 2773 O O . TRP A 1 347 ? -12.038 4.459 13.699 1.00 96.12 347 TRP A O 1
ATOM 2783 N N . VAL A 1 348 ? -10.756 6.278 13.379 1.00 95.81 348 VAL A N 1
ATOM 2784 C CA . VAL A 1 348 ? -10.790 6.719 14.790 1.00 95.81 348 VAL A CA 1
ATOM 2785 C C . VAL A 1 348 ? -12.146 7.231 15.259 1.00 95.81 348 VAL A C 1
ATOM 2787 O O . VAL A 1 348 ? -12.394 7.279 16.458 1.00 95.81 348 VAL A O 1
ATOM 2790 N N . ASP A 1 349 ? -13.038 7.587 14.336 1.00 95.56 349 ASP A N 1
ATOM 2791 C CA . ASP A 1 349 ? -14.363 8.087 14.698 1.00 95.56 349 ASP A CA 1
ATOM 2792 C C . ASP A 1 349 ? -15.308 6.935 15.079 1.00 95.56 349 ASP A C 1
ATOM 2794 O O . ASP A 1 349 ? -16.436 7.176 15.502 1.00 95.56 349 ASP A O 1
ATOM 2798 N N . ARG A 1 350 ? -14.891 5.673 14.903 1.00 95.88 350 ARG A N 1
ATOM 2799 C CA . ARG A 1 350 ? -15.731 4.492 15.121 1.00 95.88 350 ARG A CA 1
ATOM 2800 C C . ARG A 1 350 ? -15.388 3.802 16.428 1.00 95.88 350 ARG A C 1
ATOM 2802 O O . ARG A 1 350 ? -14.294 3.262 16.576 1.00 95.88 350 ARG A O 1
ATOM 2809 N N . LEU A 1 351 ? -16.369 3.717 17.324 1.00 96.88 351 LEU A N 1
ATOM 2810 C CA . LEU A 1 351 ? -16.151 3.144 18.651 1.00 96.88 351 LEU A CA 1
ATOM 2811 C C . LEU A 1 351 ? -15.696 1.684 18.602 1.00 96.88 351 LEU A C 1
ATOM 2813 O O . LEU A 1 351 ? -14.776 1.325 19.318 1.00 96.88 351 LEU A O 1
ATOM 2817 N N . TRP A 1 352 ? -16.285 0.856 17.733 1.00 96.62 352 TRP A N 1
ATOM 2818 C CA . TRP A 1 352 ? -15.871 -0.544 17.573 1.00 96.62 352 TRP A CA 1
ATOM 2819 C C . TRP A 1 352 ? -14.393 -0.676 17.176 1.00 96.62 352 TRP A C 1
ATOM 2821 O O . TRP A 1 352 ? -13.677 -1.482 17.756 1.00 96.62 352 TRP A O 1
ATOM 2831 N N . CYS A 1 353 ? -13.907 0.160 16.254 1.00 97.25 353 CYS A N 1
ATOM 2832 C CA . CYS A 1 353 ? -12.503 0.152 15.840 1.00 97.25 353 CYS A CA 1
ATOM 2833 C C . CYS A 1 353 ? -11.564 0.561 16.989 1.00 97.25 353 CYS A C 1
ATOM 2835 O O . CYS A 1 353 ? -10.519 -0.056 17.196 1.00 97.25 353 CYS A O 1
ATOM 2837 N N . ILE A 1 354 ? -11.954 1.575 17.769 1.00 96.94 354 ILE A N 1
ATOM 2838 C CA . ILE A 1 354 ? -11.210 1.993 18.962 1.00 96.94 354 ILE A CA 1
ATOM 2839 C C . ILE A 1 354 ? -11.232 0.907 20.040 1.00 96.94 354 ILE A C 1
ATOM 2841 O O . ILE A 1 354 ? -10.191 0.612 20.619 1.00 96.94 354 ILE A O 1
ATOM 2845 N N . PHE A 1 355 ? -12.383 0.280 20.272 1.00 97.44 355 PHE A N 1
ATOM 2846 C CA . PHE A 1 355 ? -12.544 -0.830 21.204 1.00 97.44 355 PHE A CA 1
ATOM 2847 C C . PHE A 1 355 ? -11.637 -2.008 20.835 1.00 97.44 355 PHE A C 1
ATOM 2849 O O . PHE A 1 355 ? -10.950 -2.539 21.703 1.00 97.44 355 PHE A O 1
ATOM 2856 N N . GLU A 1 356 ? -11.577 -2.384 19.554 1.00 97.88 356 GLU A N 1
ATOM 2857 C CA . GLU A 1 356 ? -10.692 -3.447 19.065 1.00 97.88 356 GLU A CA 1
ATOM 2858 C C . GLU A 1 356 ? -9.221 -3.141 19.364 1.00 97.88 356 GLU A C 1
ATOM 2860 O O . GLU A 1 356 ? -8.487 -3.999 19.861 1.00 97.88 356 GLU A O 1
ATOM 2865 N N . LEU A 1 357 ? -8.790 -1.904 19.099 1.00 96.69 357 LEU A N 1
ATOM 2866 C CA . LEU A 1 357 ? -7.423 -1.481 19.381 1.00 96.69 357 LEU A CA 1
ATOM 2867 C C . LEU A 1 357 ? -7.151 -1.425 20.888 1.00 96.69 357 LEU A C 1
ATOM 2869 O O . LEU A 1 357 ? -6.113 -1.903 21.336 1.00 96.69 357 LEU A O 1
ATOM 2873 N N . ALA A 1 358 ? -8.079 -0.893 21.681 1.00 96.19 358 ALA A N 1
ATOM 2874 C CA . ALA A 1 358 ? -7.961 -0.834 23.133 1.00 96.19 358 ALA A CA 1
ATOM 2875 C C . ALA A 1 358 ? -7.869 -2.242 23.746 1.00 96.19 358 ALA A C 1
ATOM 2877 O O . ALA A 1 358 ? -7.006 -2.487 24.592 1.00 96.19 358 ALA A O 1
ATOM 2878 N N . ALA A 1 359 ? -8.679 -3.188 23.262 1.00 97.00 359 ALA A N 1
ATOM 2879 C CA . ALA A 1 359 ? -8.624 -4.595 23.649 1.00 97.00 359 ALA A CA 1
ATOM 2880 C C . ALA A 1 359 ? -7.271 -5.231 23.288 1.00 97.00 359 ALA A C 1
ATOM 2882 O O . ALA A 1 359 ? -6.671 -5.942 24.100 1.00 97.00 359 ALA A O 1
ATOM 2883 N N . PHE A 1 360 ? -6.745 -4.946 22.093 1.00 97.31 360 PHE A N 1
ATOM 2884 C CA . PHE A 1 360 ? -5.435 -5.439 21.666 1.00 97.31 360 PHE A CA 1
ATOM 2885 C C . PHE A 1 360 ? -4.309 -4.888 22.550 1.00 97.31 360 PHE A C 1
ATOM 2887 O O . PHE A 1 360 ? -3.513 -5.654 23.087 1.00 97.31 360 PHE A O 1
ATOM 2894 N N . MET A 1 361 ? -4.295 -3.577 22.794 1.00 95.06 361 MET A N 1
ATOM 2895 C CA . MET A 1 361 ? -3.303 -2.925 23.656 1.00 95.06 361 MET A CA 1
ATOM 2896 C C . MET A 1 361 ? -3.370 -3.446 25.097 1.00 95.06 361 MET A C 1
ATOM 2898 O O . MET A 1 361 ? -2.339 -3.743 25.697 1.00 95.06 361 MET A O 1
ATOM 2902 N N . LYS A 1 362 ? -4.580 -3.617 25.645 1.00 95.81 362 LYS A N 1
ATOM 2903 C CA . LYS A 1 362 ? -4.784 -4.162 26.993 1.00 95.81 362 LYS A CA 1
ATOM 2904 C C . LYS A 1 362 ? -4.298 -5.607 27.106 1.00 95.81 362 LYS A C 1
ATOM 2906 O O . LYS A 1 362 ? -3.688 -5.958 28.111 1.00 95.81 362 LYS A O 1
ATOM 2911 N N . SER A 1 363 ? -4.576 -6.436 26.101 1.00 96.56 363 SER A N 1
ATOM 2912 C CA . SER A 1 363 ? -4.239 -7.864 26.127 1.00 96.56 363 SER A CA 1
ATOM 2913 C C . SER A 1 363 ? -2.756 -8.156 25.882 1.00 96.56 363 SER A C 1
ATOM 2915 O O . SER A 1 363 ? -2.231 -9.096 26.472 1.00 96.56 363 SER A O 1
ATOM 2917 N N . GLN A 1 364 ? -2.081 -7.359 25.049 1.00 95.62 364 GLN A N 1
ATOM 2918 C CA . GLN A 1 364 ? -0.673 -7.560 24.677 1.00 95.62 364 GLN A CA 1
ATOM 2919 C C . GLN A 1 364 ? 0.310 -6.712 25.504 1.00 95.62 364 GLN A C 1
ATOM 2921 O O . GLN A 1 364 ? 1.526 -6.901 25.417 1.00 95.62 364 GLN A O 1
ATOM 2926 N N . GLY A 1 365 ? -0.181 -5.751 26.292 1.00 93.81 365 GLY A N 1
ATOM 2927 C CA . GLY A 1 365 ? 0.657 -4.858 27.092 1.00 93.81 365 GLY A CA 1
ATOM 2928 C C . GLY A 1 365 ? 1.656 -4.075 26.231 1.00 93.81 365 GLY A C 1
ATOM 2929 O O . GLY A 1 365 ? 1.322 -3.575 25.159 1.00 93.81 365 GLY A O 1
ATOM 2930 N N . GLN A 1 366 ? 2.912 -3.983 26.676 1.00 89.81 366 GLN A N 1
ATOM 2931 C CA . GLN A 1 366 ? 3.954 -3.244 25.945 1.00 89.81 366 GLN A CA 1
ATOM 2932 C C . GLN A 1 366 ? 4.332 -3.887 24.598 1.00 89.81 366 GLN A C 1
ATOM 2934 O O . GLN A 1 366 ? 4.722 -3.180 23.666 1.00 89.81 366 GLN A O 1
ATOM 2939 N N . ALA A 1 367 ? 4.157 -5.206 24.451 1.00 93.00 367 ALA A N 1
ATOM 2940 C CA . ALA A 1 367 ? 4.435 -5.911 23.198 1.00 93.00 367 ALA A CA 1
ATOM 2941 C C . ALA A 1 367 ? 3.460 -5.521 22.069 1.00 93.00 367 ALA A C 1
ATOM 2943 O O . ALA A 1 367 ? 3.779 -5.689 20.888 1.00 93.00 367 ALA A O 1
ATOM 2944 N N . ALA A 1 368 ? 2.306 -4.926 22.404 1.00 92.62 368 ALA A N 1
ATOM 2945 C CA . ALA A 1 368 ? 1.298 -4.496 21.437 1.00 92.62 368 ALA A CA 1
ATOM 2946 C C . ALA A 1 368 ? 1.887 -3.614 20.323 1.00 92.62 368 ALA A C 1
ATOM 2948 O O . ALA A 1 368 ? 1.576 -3.802 19.149 1.00 92.62 368 ALA A O 1
ATOM 2949 N N . LYS A 1 369 ? 2.797 -2.690 20.666 1.00 91.38 369 LYS A N 1
ATOM 2950 C CA . LYS A 1 369 ? 3.414 -1.757 19.704 1.00 91.38 369 LYS A CA 1
ATOM 2951 C C . LYS A 1 369 ? 4.246 -2.466 18.629 1.00 91.38 369 LYS A C 1
ATOM 2953 O O . LYS A 1 369 ? 4.316 -2.007 17.486 1.00 91.38 369 LYS A O 1
ATOM 2958 N N . GLN A 1 370 ? 4.874 -3.589 18.975 1.00 92.31 370 GLN A N 1
ATOM 2959 C CA . GLN A 1 370 ? 5.694 -4.368 18.044 1.00 92.31 370 GLN A CA 1
ATOM 2960 C C . GLN A 1 370 ? 4.823 -5.162 17.066 1.00 92.31 370 GLN A C 1
ATOM 2962 O O . GLN A 1 370 ? 5.169 -5.280 15.892 1.00 92.31 370 GLN A O 1
ATOM 2967 N N . HIS A 1 371 ? 3.668 -5.639 17.533 1.00 95.50 371 HIS A N 1
ATOM 2968 C CA . HIS A 1 371 ? 2.752 -6.481 16.765 1.00 95.50 371 HIS A CA 1
ATOM 2969 C C . HIS A 1 371 ? 1.577 -5.725 16.120 1.00 95.50 371 HIS A C 1
ATOM 2971 O O . HIS A 1 371 ? 0.741 -6.338 15.452 1.00 95.50 371 HIS A O 1
ATOM 2977 N N . LEU A 1 372 ? 1.519 -4.401 16.282 1.00 95.56 372 LEU A N 1
ATOM 2978 C CA . LEU A 1 372 ? 0.572 -3.520 15.607 1.00 95.56 372 LEU A CA 1
ATOM 2979 C C . LEU A 1 372 ? 1.144 -3.035 14.268 1.00 95.56 372 LEU A C 1
ATOM 2981 O O . LEU A 1 372 ? 2.163 -2.342 14.214 1.00 95.56 372 LEU A O 1
ATOM 2985 N N . THR A 1 373 ? 0.447 -3.365 13.184 1.00 94.69 373 THR A N 1
ATOM 2986 C CA . THR A 1 373 ? 0.732 -2.887 11.827 1.00 94.69 373 THR A CA 1
ATOM 2987 C C . THR A 1 373 ? -0.417 -2.013 11.350 1.00 94.69 373 THR A C 1
ATOM 2989 O O . THR A 1 373 ? -1.572 -2.424 11.390 1.00 94.69 373 THR A O 1
ATOM 2992 N N . ILE A 1 374 ? -0.116 -0.813 10.863 1.00 94.75 374 ILE A N 1
ATOM 2993 C CA . ILE A 1 374 ? -1.123 0.102 10.319 1.00 94.75 374 ILE A CA 1
ATOM 2994 C C . ILE A 1 374 ? -0.913 0.183 8.816 1.00 94.75 374 ILE A C 1
ATOM 2996 O O . ILE A 1 374 ? 0.191 0.474 8.360 1.00 94.75 374 ILE A O 1
ATOM 3000 N N . LEU A 1 375 ? -1.976 -0.063 8.058 1.00 95.25 375 LEU A N 1
ATOM 3001 C CA . LEU A 1 375 ? -1.986 -0.065 6.603 1.00 95.25 375 LEU A CA 1
ATOM 3002 C C . LEU A 1 375 ? -2.928 1.033 6.088 1.00 95.25 375 LEU A C 1
ATOM 3004 O O . LEU A 1 375 ? -4.134 0.813 5.972 1.00 95.25 375 LEU A O 1
ATOM 3008 N N . PRO A 1 376 ? -2.403 2.226 5.771 1.00 95.06 376 PRO A N 1
ATOM 3009 C CA . PRO A 1 376 ? -3.153 3.294 5.133 1.00 95.06 376 PRO A CA 1
ATOM 3010 C C . PRO A 1 376 ? -3.730 2.890 3.780 1.00 95.06 376 PRO A C 1
ATOM 3012 O O . PRO A 1 376 ? -3.018 2.515 2.851 1.00 95.06 376 PRO A O 1
ATOM 3015 N N . THR A 1 377 ? -5.034 3.075 3.619 1.00 95.00 377 THR A N 1
ATOM 3016 C CA . THR A 1 377 ? -5.761 2.792 2.367 1.00 95.00 377 THR A CA 1
ATOM 3017 C C . THR A 1 377 ? -5.298 3.646 1.183 1.00 95.00 377 THR A C 1
ATOM 3019 O O . THR A 1 377 ? -5.469 3.260 0.025 1.00 95.00 377 THR A O 1
ATOM 3022 N N . THR A 1 378 ? -4.641 4.778 1.449 1.00 92.69 378 THR A N 1
ATOM 3023 C CA . THR A 1 378 ? -3.987 5.615 0.434 1.00 92.69 378 THR A CA 1
ATOM 3024 C C . THR A 1 378 ? -2.782 4.938 -0.220 1.00 92.69 378 THR A C 1
ATOM 3026 O O . THR A 1 378 ? -2.475 5.264 -1.367 1.00 92.69 378 THR A O 1
ATOM 3029 N N . TRP A 1 379 ? -2.139 3.959 0.430 1.00 92.38 379 TRP A N 1
ATOM 3030 C CA . TRP A 1 379 ? -1.002 3.233 -0.151 1.00 92.38 379 TRP A CA 1
ATOM 3031 C C . TRP A 1 379 ? -1.384 2.427 -1.375 1.00 92.38 379 TRP A C 1
ATOM 3033 O O . TRP A 1 379 ? -0.601 2.358 -2.314 1.00 92.38 379 TRP A O 1
ATOM 3043 N N . TYR A 1 380 ? -2.588 1.855 -1.397 1.00 94.31 380 TYR A N 1
ATOM 3044 C CA . TYR A 1 380 ? -3.065 1.150 -2.580 1.00 94.31 380 TYR A CA 1
ATOM 3045 C C . TYR A 1 380 ? -3.202 2.105 -3.771 1.00 94.31 380 TYR A C 1
ATOM 3047 O O . TYR A 1 380 ? -2.744 1.803 -4.866 1.00 94.31 380 TYR A O 1
ATOM 3055 N N . SER A 1 381 ? -3.771 3.296 -3.545 1.00 91.38 381 SER A N 1
ATOM 3056 C CA . SER A 1 381 ? -3.894 4.319 -4.596 1.00 91.38 381 SER A CA 1
ATOM 3057 C C . SER A 1 381 ? -2.525 4.785 -5.090 1.00 91.38 381 SER A C 1
ATOM 3059 O O . SER A 1 381 ? -2.334 4.969 -6.287 1.00 91.38 381 SER A O 1
ATOM 3061 N N . PHE A 1 382 ? -1.570 4.932 -4.170 1.00 91.19 382 PHE A N 1
ATOM 3062 C CA . PHE A 1 382 ? -0.187 5.245 -4.496 1.00 91.19 382 PHE A CA 1
ATOM 3063 C C . PHE A 1 382 ? 0.474 4.158 -5.344 1.00 91.19 382 PHE A C 1
ATOM 3065 O O . PHE A 1 382 ? 1.029 4.459 -6.399 1.00 91.19 382 PHE A O 1
ATOM 3072 N N . TRP A 1 383 ? 0.343 2.905 -4.920 1.00 93.69 383 TRP A N 1
ATOM 3073 C CA . TRP A 1 383 ? 0.914 1.763 -5.614 1.00 93.69 383 TRP A CA 1
ATOM 3074 C C . TRP A 1 383 ? 0.353 1.633 -7.035 1.00 93.69 383 TRP A C 1
ATOM 3076 O O . TRP A 1 383 ? 1.126 1.599 -7.985 1.00 93.69 383 TRP A O 1
ATOM 3086 N N . VAL A 1 384 ? -0.977 1.651 -7.199 1.00 93.00 384 VAL A N 1
ATOM 3087 C CA . VAL A 1 384 ? -1.628 1.514 -8.516 1.00 93.00 384 VAL A CA 1
ATOM 3088 C C . VAL A 1 384 ? -1.226 2.649 -9.453 1.00 93.00 384 VAL A C 1
ATOM 3090 O O . VAL A 1 384 ? -0.905 2.396 -10.612 1.00 93.00 384 VAL A O 1
ATOM 3093 N N . ALA A 1 385 ? -1.219 3.891 -8.957 1.00 90.94 385 ALA A N 1
ATOM 3094 C CA . ALA A 1 385 ? -0.849 5.045 -9.767 1.00 90.94 385 ALA A CA 1
ATOM 3095 C C . ALA A 1 385 ? 0.608 4.961 -10.243 1.00 90.94 385 ALA A C 1
ATOM 3097 O O . ALA A 1 385 ? 0.865 5.180 -11.422 1.00 90.94 385 ALA A O 1
ATOM 3098 N N . GLN A 1 386 ? 1.548 4.617 -9.356 1.00 89.50 386 GLN A N 1
ATOM 3099 C CA . GLN A 1 386 ? 2.961 4.511 -9.725 1.00 89.50 386 GLN A CA 1
ATOM 3100 C C . GLN A 1 386 ? 3.247 3.311 -10.615 1.00 89.50 386 GLN A C 1
ATOM 3102 O O . GLN A 1 386 ? 3.887 3.470 -11.646 1.00 89.50 386 GLN A O 1
ATOM 3107 N N . PHE A 1 387 ? 2.742 2.131 -10.261 1.00 93.81 387 PHE A N 1
ATOM 3108 C CA . PHE A 1 387 ? 2.964 0.915 -11.037 1.00 93.81 387 PHE A CA 1
ATOM 3109 C C . PHE A 1 387 ? 2.368 1.034 -12.447 1.00 93.81 387 PHE A C 1
ATOM 3111 O O . PHE A 1 387 ? 3.043 0.747 -13.433 1.00 93.81 387 PHE A O 1
ATOM 3118 N N . GLY A 1 388 ? 1.128 1.526 -12.560 1.00 93.38 388 GLY A N 1
ATOM 3119 C CA . GLY A 1 388 ? 0.471 1.733 -13.852 1.00 93.38 388 GLY A CA 1
ATOM 3120 C C . GLY A 1 388 ? 1.158 2.797 -14.709 1.00 93.38 388 GLY A C 1
ATOM 3121 O O . GLY A 1 388 ? 1.314 2.613 -15.914 1.00 93.38 388 GLY A O 1
ATOM 3122 N N . LEU A 1 389 ? 1.621 3.890 -14.097 1.00 90.38 389 LEU A N 1
ATOM 3123 C CA . LEU A 1 389 ? 2.335 4.940 -14.818 1.00 90.38 389 LEU A CA 1
ATOM 3124 C C . LEU A 1 389 ? 3.743 4.510 -15.236 1.00 90.38 389 LEU A C 1
ATOM 3126 O O . LEU A 1 389 ? 4.130 4.767 -16.371 1.00 90.38 389 LEU A O 1
ATOM 3130 N N . ALA A 1 390 ? 4.482 3.811 -14.371 1.00 91.12 390 ALA A N 1
ATOM 3131 C CA . ALA A 1 390 ? 5.770 3.219 -14.717 1.00 91.12 390 ALA A CA 1
ATOM 3132 C C . ALA A 1 390 ? 5.620 2.255 -15.900 1.00 91.12 390 ALA A C 1
ATOM 3134 O O . ALA A 1 390 ? 6.375 2.353 -16.864 1.00 91.12 390 ALA A O 1
ATOM 3135 N N . PHE A 1 391 ? 4.597 1.395 -15.878 1.00 94.94 391 PHE A N 1
ATOM 3136 C CA . PHE A 1 391 ? 4.265 0.526 -17.005 1.00 94.94 391 PHE A CA 1
ATOM 3137 C C . PHE A 1 391 ? 3.982 1.318 -18.288 1.00 94.94 391 PHE A C 1
ATOM 3139 O O . PHE A 1 391 ? 4.585 1.031 -19.318 1.00 94.94 391 PHE A O 1
ATOM 3146 N N . ALA A 1 392 ? 3.126 2.342 -18.236 1.00 91.50 392 ALA A N 1
ATOM 3147 C CA . ALA A 1 392 ? 2.777 3.140 -19.411 1.00 91.50 392 ALA A CA 1
ATOM 3148 C C . ALA A 1 392 ? 3.983 3.890 -20.003 1.00 91.50 392 ALA A C 1
ATOM 3150 O O . ALA A 1 392 ? 4.173 3.889 -21.220 1.00 91.50 392 ALA A O 1
ATOM 3151 N N . VAL A 1 393 ? 4.817 4.501 -19.153 1.00 89.12 393 VAL A N 1
ATOM 3152 C CA . VAL A 1 393 ? 6.029 5.214 -19.584 1.00 89.12 393 VAL A CA 1
ATOM 3153 C C . VAL A 1 393 ? 7.034 4.238 -20.188 1.00 89.12 393 VAL A C 1
ATOM 3155 O O . VAL A 1 393 ? 7.564 4.510 -21.261 1.00 89.12 393 VAL A O 1
ATOM 3158 N N . MET A 1 394 ? 7.265 3.087 -19.553 1.00 92.31 394 MET A N 1
ATOM 3159 C CA . MET A 1 394 ? 8.185 2.075 -20.077 1.00 92.31 394 MET A CA 1
ATOM 3160 C C . MET A 1 394 ? 7.695 1.456 -21.384 1.00 92.31 394 MET A C 1
ATOM 3162 O O . MET A 1 394 ? 8.471 1.309 -22.325 1.00 92.31 394 MET A O 1
ATOM 3166 N N . LEU A 1 395 ? 6.396 1.179 -21.495 1.00 93.44 395 LEU A N 1
ATOM 3167 C CA . LEU A 1 39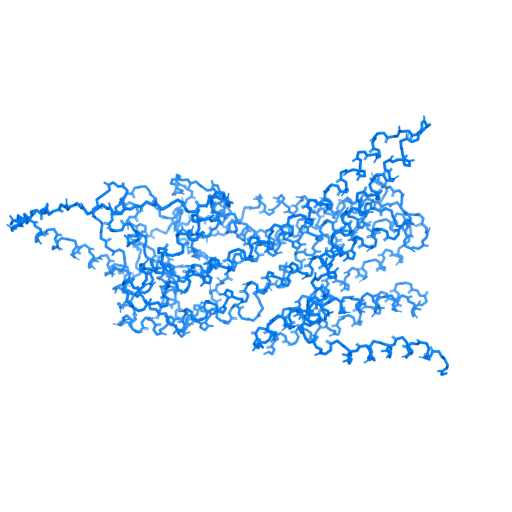5 ? 5.809 0.691 -22.736 1.00 93.44 395 LEU A CA 1
ATOM 3168 C C . LEU A 1 395 ? 5.954 1.727 -23.855 1.00 93.44 395 LEU A C 1
ATOM 3170 O O . LEU A 1 395 ? 6.327 1.369 -24.967 1.00 93.44 395 LEU A O 1
ATOM 3174 N N . GLY A 1 396 ? 5.721 3.010 -23.566 1.00 89.88 396 GLY A N 1
ATOM 3175 C CA . GLY A 1 396 ? 5.966 4.099 -24.514 1.00 89.88 396 GLY A CA 1
ATOM 3176 C C . GLY A 1 396 ? 7.438 4.205 -24.923 1.00 89.88 396 GLY A C 1
ATOM 3177 O O . GLY A 1 396 ? 7.733 4.323 -26.111 1.00 89.88 396 GLY A O 1
ATOM 3178 N N . ASN A 1 397 ? 8.357 4.095 -23.958 1.00 87.31 397 ASN A N 1
ATOM 3179 C CA . ASN A 1 397 ? 9.803 4.101 -24.196 1.00 87.31 397 ASN A CA 1
ATOM 3180 C C . ASN A 1 397 ? 10.269 2.933 -25.055 1.00 87.31 397 ASN A C 1
ATOM 3182 O O . ASN A 1 397 ? 11.230 3.103 -25.795 1.00 87.31 397 ASN A O 1
ATOM 3186 N N . ILE A 1 398 ? 9.610 1.776 -24.992 1.00 91.44 398 ILE A N 1
ATOM 3187 C CA . ILE A 1 398 ? 9.887 0.661 -25.896 1.00 91.44 398 ILE A CA 1
ATOM 3188 C C . ILE A 1 398 ? 9.237 0.961 -27.253 1.00 91.44 398 ILE A C 1
ATOM 3190 O O . ILE A 1 398 ? 9.952 1.154 -28.231 1.00 91.44 398 ILE A O 1
ATOM 3194 N N . MET A 1 399 ? 7.916 1.146 -27.300 1.00 90.19 399 MET A N 1
ATOM 3195 C CA . MET A 1 399 ? 7.101 1.128 -28.528 1.00 90.19 399 MET A CA 1
ATOM 3196 C C . MET A 1 399 ? 7.230 2.346 -29.451 1.00 90.19 399 MET A C 1
ATOM 3198 O O . MET A 1 399 ? 6.868 2.255 -30.625 1.00 90.19 399 MET A O 1
ATOM 3202 N N . LEU A 1 400 ? 7.684 3.501 -28.960 1.00 87.81 400 LEU A N 1
ATOM 3203 C CA . LEU A 1 400 ? 7.777 4.714 -29.775 1.00 87.81 400 LEU A CA 1
ATOM 3204 C C . LEU A 1 400 ? 9.188 4.886 -30.376 1.00 87.81 400 LEU A C 1
ATOM 3206 O O . LEU A 1 400 ? 10.166 4.835 -29.627 1.00 87.81 400 LEU A O 1
ATOM 3210 N N . PRO A 1 401 ? 9.326 5.122 -31.698 1.00 81.50 401 PRO A N 1
ATOM 3211 C CA . PRO A 1 401 ? 10.627 5.298 -32.351 1.00 81.50 401 PRO A CA 1
ATOM 3212 C C . PRO A 1 401 ? 11.306 6.606 -31.917 1.00 81.50 401 PRO A C 1
ATOM 3214 O O . PRO A 1 401 ? 10.657 7.650 -31.882 1.00 81.50 401 PRO A O 1
ATOM 3217 N N . PHE A 1 402 ? 12.613 6.567 -31.625 1.00 75.50 402 PHE A N 1
ATOM 3218 C CA . PHE A 1 402 ? 13.388 7.734 -31.161 1.00 75.50 402 PHE A CA 1
ATOM 3219 C C . PHE A 1 402 ? 13.725 8.758 -32.258 1.00 75.50 402 PHE A C 1
ATOM 3221 O O . PHE A 1 402 ? 14.316 9.787 -31.950 1.00 75.50 402 PHE A O 1
ATOM 3228 N N . GLU A 1 403 ? 13.323 8.521 -33.510 1.00 76.81 403 GLU A N 1
ATOM 3229 C CA . GLU A 1 403 ? 13.582 9.412 -34.656 1.00 76.81 403 GLU A CA 1
ATOM 3230 C C . GLU A 1 403 ? 13.062 10.847 -34.459 1.00 76.81 403 GLU A C 1
ATOM 3232 O O . GLU A 1 403 ? 13.540 11.780 -35.093 1.00 76.81 403 GLU A O 1
ATOM 3237 N N . ASN A 1 404 ? 12.099 11.047 -33.555 1.00 71.19 404 ASN A N 1
ATOM 3238 C CA . ASN A 1 404 ? 11.578 12.363 -33.200 1.00 71.19 404 ASN A CA 1
ATOM 3239 C C . ASN A 1 404 ? 11.787 12.624 -31.706 1.00 71.19 404 ASN A C 1
ATOM 3241 O O . ASN A 1 404 ? 11.693 11.701 -30.906 1.00 71.19 404 ASN A O 1
ATOM 3245 N N . MET A 1 405 ? 11.956 13.885 -31.286 1.00 78.25 405 MET A N 1
ATOM 3246 C CA . MET A 1 405 ? 12.021 14.241 -29.852 1.00 78.25 405 MET A CA 1
ATOM 3247 C C . MET A 1 405 ? 10.750 13.867 -29.065 1.00 78.25 405 MET A C 1
ATOM 3249 O O . MET A 1 405 ? 10.755 13.866 -27.835 1.00 78.25 405 MET A O 1
ATOM 3253 N N . LEU A 1 406 ? 9.650 13.549 -29.754 1.00 78.69 406 LEU A N 1
ATOM 3254 C CA . LEU A 1 406 ? 8.340 13.317 -29.156 1.00 78.69 406 LEU A CA 1
ATOM 3255 C C . LEU A 1 406 ? 8.333 12.252 -28.038 1.00 78.69 406 LEU A C 1
ATOM 3257 O O . LEU A 1 406 ? 7.794 12.564 -26.981 1.00 78.69 406 LEU A O 1
ATOM 3261 N N . PRO A 1 407 ? 8.914 11.042 -28.169 1.00 76.38 407 PRO A N 1
ATOM 3262 C CA . PRO A 1 407 ? 8.889 10.047 -27.096 1.00 76.38 407 PRO A CA 1
ATOM 3263 C C . PRO A 1 407 ? 9.706 10.472 -25.881 1.00 76.38 407 PRO A C 1
ATOM 3265 O O . PRO A 1 407 ? 9.284 10.217 -24.761 1.00 76.38 407 PRO A O 1
ATOM 3268 N N . ALA A 1 408 ? 10.828 11.168 -26.085 1.00 76.56 408 ALA A N 1
ATOM 3269 C CA . ALA A 1 408 ? 11.611 11.730 -24.989 1.00 76.56 408 ALA A CA 1
ATOM 3270 C C . ALA A 1 408 ? 10.803 12.796 -24.229 1.00 76.56 408 ALA A C 1
ATOM 3272 O O . ALA A 1 408 ? 10.751 12.780 -23.000 1.00 76.56 408 ALA A O 1
ATOM 3273 N N . VAL A 1 409 ? 10.097 13.670 -24.956 1.00 82.12 409 VAL A N 1
ATOM 3274 C CA . VAL A 1 409 ? 9.183 14.660 -24.366 1.00 82.12 409 VAL A CA 1
ATOM 3275 C C . VAL A 1 409 ? 8.025 13.977 -23.635 1.00 82.12 409 VAL A C 1
ATOM 3277 O O . VAL A 1 409 ? 7.718 14.350 -22.507 1.00 82.12 409 VAL A O 1
ATOM 3280 N N . LEU A 1 410 ? 7.396 12.959 -24.226 1.00 80.00 410 LEU A N 1
ATOM 3281 C CA . LEU A 1 410 ? 6.308 12.207 -23.594 1.00 80.00 410 LEU A CA 1
ATOM 3282 C C . LEU A 1 410 ? 6.782 11.438 -22.356 1.00 80.00 410 LEU A C 1
ATOM 3284 O O . LEU A 1 410 ? 6.076 11.425 -21.351 1.00 80.00 410 LEU A O 1
ATOM 3288 N N . GLY A 1 411 ? 7.975 10.845 -22.398 1.00 80.12 411 GLY A N 1
ATOM 3289 C CA . GLY A 1 411 ? 8.602 10.182 -21.259 1.00 80.12 411 GLY A CA 1
ATOM 3290 C C . GLY A 1 411 ? 8.866 11.160 -20.116 1.00 80.12 411 GLY A C 1
ATOM 3291 O O . GLY A 1 411 ? 8.481 10.891 -18.978 1.00 80.12 411 GLY A O 1
ATOM 3292 N N . LEU A 1 412 ? 9.419 12.339 -20.427 1.00 82.00 412 LEU A N 1
ATOM 3293 C CA . LEU A 1 412 ? 9.612 13.418 -19.458 1.00 82.00 412 LEU A CA 1
ATOM 3294 C C . LEU A 1 412 ? 8.276 13.892 -18.869 1.00 82.00 412 LEU A C 1
ATOM 3296 O O . LEU A 1 412 ? 8.143 13.989 -17.653 1.00 82.00 412 LEU A O 1
ATOM 3300 N N . LEU A 1 413 ? 7.262 14.148 -19.700 1.00 84.44 413 LEU A N 1
ATOM 3301 C CA . LEU A 1 413 ? 5.930 14.551 -19.238 1.00 84.44 413 LEU A CA 1
ATOM 3302 C C . LEU A 1 413 ? 5.267 13.471 -18.373 1.00 84.44 413 LEU A C 1
ATOM 3304 O O . LEU A 1 413 ? 4.654 13.793 -17.352 1.00 84.44 413 LEU A O 1
ATOM 3308 N N . GLY A 1 414 ? 5.412 12.197 -18.742 1.00 83.50 414 GLY A N 1
ATOM 3309 C CA . GLY A 1 414 ? 4.938 11.057 -17.962 1.00 83.50 414 GLY A CA 1
ATOM 3310 C C . GLY A 1 414 ? 5.613 10.988 -16.594 1.00 83.50 414 GLY A C 1
ATOM 3311 O O . GLY A 1 414 ? 4.930 10.877 -15.577 1.00 83.50 414 GLY A O 1
ATOM 3312 N N . PHE A 1 415 ? 6.935 11.163 -16.549 1.00 81.44 415 PHE A N 1
ATOM 3313 C CA . PHE A 1 415 ? 7.696 11.230 -15.302 1.00 81.44 415 PHE A CA 1
ATOM 3314 C C . PHE A 1 415 ? 7.275 12.419 -14.423 1.00 81.44 415 PHE A C 1
ATOM 3316 O O . PHE A 1 415 ? 7.002 12.250 -13.235 1.00 81.44 415 PHE A O 1
ATOM 3323 N N . LEU A 1 416 ? 7.152 13.620 -14.998 1.00 85.06 416 LEU A N 1
ATOM 3324 C CA . LEU A 1 416 ? 6.688 14.810 -14.277 1.00 85.06 416 LEU A CA 1
ATOM 3325 C C . LEU A 1 416 ? 5.287 14.596 -13.695 1.00 85.06 416 LEU A C 1
ATOM 3327 O O . LEU A 1 416 ? 5.020 14.950 -12.545 1.00 85.06 416 LEU A O 1
ATOM 3331 N N . THR A 1 417 ? 4.403 13.963 -14.465 1.00 85.00 417 THR A N 1
ATOM 3332 C CA . THR A 1 417 ? 3.068 13.577 -14.001 1.00 85.00 417 THR A CA 1
ATOM 3333 C C . THR A 1 417 ? 3.165 12.597 -12.828 1.00 85.00 417 THR A C 1
ATOM 3335 O O . THR A 1 417 ? 2.480 12.789 -11.822 1.00 85.00 417 THR A O 1
ATOM 3338 N N . ALA A 1 418 ? 4.063 11.608 -12.897 1.00 83.31 418 ALA A N 1
ATOM 3339 C CA . ALA A 1 418 ? 4.296 10.633 -11.828 1.00 83.31 418 ALA A CA 1
ATOM 3340 C C . ALA A 1 418 ? 4.741 11.294 -10.529 1.00 83.31 418 ALA A C 1
ATOM 3342 O O . ALA A 1 418 ? 4.191 10.996 -9.466 1.00 83.31 418 ALA A O 1
ATOM 3343 N N . ALA A 1 419 ? 5.694 12.219 -10.629 1.00 83.62 419 ALA A N 1
ATOM 3344 C CA . ALA A 1 419 ? 6.218 12.984 -9.509 1.00 83.62 419 ALA A CA 1
ATOM 3345 C C . ALA A 1 419 ? 5.131 13.853 -8.857 1.00 83.62 419 ALA A C 1
ATOM 3347 O O . ALA A 1 419 ? 4.987 13.859 -7.633 1.00 83.62 419 ALA A O 1
ATOM 3348 N N . ILE A 1 420 ? 4.308 14.535 -9.662 1.00 85.38 420 ILE A N 1
ATOM 3349 C CA . ILE A 1 420 ? 3.204 15.365 -9.159 1.00 85.38 420 ILE A CA 1
ATOM 3350 C C . ILE A 1 420 ? 2.143 14.499 -8.468 1.00 85.38 420 ILE A C 1
ATOM 3352 O O . ILE A 1 420 ? 1.665 14.853 -7.388 1.00 85.38 420 ILE A O 1
ATOM 3356 N N . VAL A 1 421 ? 1.771 13.357 -9.053 1.00 86.38 421 VAL A N 1
ATOM 3357 C CA . VAL A 1 421 ? 0.806 12.426 -8.448 1.00 86.38 421 VAL A CA 1
ATOM 3358 C C . VAL A 1 421 ? 1.348 11.849 -7.137 1.00 86.38 421 VAL A C 1
ATOM 3360 O O . VAL A 1 421 ? 0.640 11.880 -6.130 1.00 86.38 421 VAL A O 1
ATOM 3363 N N . LEU A 1 422 ? 2.608 11.401 -7.116 1.00 85.50 422 LEU A N 1
ATOM 3364 C CA . LEU A 1 422 ? 3.332 10.958 -5.916 1.00 85.50 422 LEU A CA 1
ATOM 3365 C C . LEU A 1 422 ? 3.263 12.010 -4.804 1.00 85.50 422 LEU A C 1
ATOM 3367 O O . LEU A 1 422 ? 2.801 11.714 -3.703 1.00 85.50 422 LEU A O 1
ATOM 3371 N N . GLU A 1 423 ? 3.658 13.247 -5.099 1.00 88.00 423 GLU A N 1
ATOM 3372 C CA . GLU A 1 423 ? 3.633 14.352 -4.138 1.00 88.00 423 GLU A CA 1
ATOM 3373 C C . GLU A 1 423 ? 2.216 14.613 -3.613 1.00 88.00 423 GLU A C 1
ATOM 3375 O O . GLU A 1 423 ? 2.017 14.735 -2.404 1.00 88.00 423 GLU A O 1
ATOM 3380 N N . MET A 1 424 ? 1.211 14.674 -4.495 1.00 88.25 424 MET A N 1
ATOM 3381 C CA . MET A 1 424 ? -0.179 14.906 -4.092 1.00 88.25 424 MET A CA 1
ATOM 3382 C C . MET A 1 424 ? -0.693 13.815 -3.152 1.00 88.25 424 MET A C 1
ATOM 3384 O O . MET A 1 424 ? -1.388 14.126 -2.181 1.00 88.25 424 MET A O 1
ATOM 3388 N N . LEU A 1 425 ? -0.354 12.554 -3.426 1.00 90.06 425 LEU A N 1
ATOM 3389 C CA . LEU A 1 425 ? -0.752 11.416 -2.605 1.00 90.06 425 LEU A CA 1
ATOM 3390 C C . LEU A 1 425 ? -0.026 11.410 -1.257 1.00 90.06 425 LEU A C 1
ATOM 3392 O O . LEU A 1 425 ? -0.686 11.236 -0.232 1.00 90.06 425 LEU A O 1
ATOM 3396 N N . ILE A 1 426 ? 1.284 11.683 -1.231 1.00 90.06 426 ILE A N 1
ATOM 3397 C CA . ILE A 1 426 ? 2.058 11.821 0.013 1.00 90.06 426 ILE A CA 1
ATOM 3398 C C . ILE A 1 426 ? 1.517 12.982 0.854 1.00 90.06 426 ILE A C 1
ATOM 3400 O O . ILE A 1 426 ? 1.323 12.837 2.061 1.00 90.06 426 ILE A O 1
ATOM 3404 N N . PHE A 1 427 ? 1.232 14.128 0.234 1.00 90.31 427 PHE A N 1
ATOM 3405 C CA . PHE A 1 427 ? 0.674 15.279 0.938 1.00 90.31 427 PHE A CA 1
ATOM 3406 C C . PHE A 1 427 ? -0.702 14.949 1.523 1.00 90.31 427 PHE A C 1
ATOM 3408 O O . PHE A 1 427 ? -0.975 15.262 2.681 1.00 90.31 427 PHE A O 1
ATOM 3415 N N . ASN A 1 428 ? -1.576 14.313 0.736 1.00 90.38 428 ASN A N 1
ATOM 3416 C CA . ASN A 1 428 ? -2.890 13.894 1.213 1.00 90.38 428 ASN A CA 1
ATOM 3417 C C . ASN A 1 428 ? -2.769 12.918 2.389 1.00 90.38 428 ASN A C 1
ATOM 3419 O O . ASN A 1 428 ? -3.459 13.087 3.389 1.00 90.38 428 ASN A O 1
ATOM 3423 N N . PHE A 1 429 ? -1.857 11.948 2.295 1.00 92.19 429 PHE A N 1
ATOM 3424 C CA . PHE A 1 429 ? -1.560 11.022 3.381 1.00 92.19 429 PHE A CA 1
ATOM 3425 C C . PHE A 1 429 ? -1.137 11.764 4.657 1.00 92.19 429 PHE A C 1
ATOM 3427 O O . PHE A 1 429 ? -1.772 11.593 5.693 1.00 92.19 429 PHE A O 1
ATOM 3434 N N . TYR A 1 430 ? -0.130 12.640 4.593 1.00 92.06 430 TYR A N 1
ATOM 3435 C CA . TYR A 1 430 ? 0.317 13.368 5.784 1.00 92.06 430 TYR A CA 1
ATOM 3436 C C . TYR A 1 430 ? -0.749 14.310 6.343 1.00 92.06 430 TYR A C 1
ATOM 3438 O O . TYR A 1 430 ? -0.848 14.442 7.558 1.00 92.06 430 TYR A O 1
ATOM 3446 N N . SER A 1 431 ? -1.584 14.905 5.489 1.00 91.25 431 SER A N 1
ATOM 3447 C CA . SER A 1 431 ? -2.731 15.697 5.940 1.00 91.25 431 SER A CA 1
ATOM 3448 C C . SER A 1 431 ? -3.746 14.852 6.716 1.00 91.25 431 SER A C 1
ATOM 3450 O O . SER A 1 431 ? -4.345 15.355 7.664 1.00 91.25 431 SER A O 1
ATOM 3452 N N . GLN A 1 432 ? -3.957 13.590 6.328 1.00 92.50 432 GLN A N 1
ATOM 3453 C CA . GLN A 1 432 ? -4.812 12.663 7.073 1.00 92.50 432 GLN A CA 1
ATOM 3454 C C . GLN A 1 432 ? -4.156 12.232 8.391 1.00 92.50 432 GLN A C 1
ATOM 3456 O O . GLN A 1 432 ? -4.856 12.106 9.392 1.00 92.50 432 GLN A O 1
ATOM 3461 N N . VAL A 1 433 ? -2.830 12.056 8.415 1.00 92.56 433 VAL A N 1
ATOM 3462 C CA . VAL A 1 433 ? -2.072 11.772 9.647 1.00 92.56 433 VAL A CA 1
ATOM 3463 C C . VAL A 1 433 ? -2.148 12.945 10.627 1.00 92.56 433 VAL A C 1
ATOM 3465 O O . VAL A 1 433 ? -2.337 12.722 11.815 1.00 92.56 433 VAL A O 1
ATOM 3468 N N . ASP A 1 434 ? -2.079 14.191 10.158 1.00 92.06 434 ASP A N 1
ATOM 3469 C CA . ASP A 1 434 ? -2.230 15.365 11.031 1.00 92.06 434 ASP A CA 1
ATOM 3470 C C . ASP A 1 434 ? -3.656 15.496 11.570 1.00 92.06 434 ASP A C 1
ATOM 3472 O O . ASP A 1 434 ? -3.860 15.783 12.747 1.00 92.06 434 ASP A O 1
ATOM 3476 N N . ALA A 1 435 ? -4.658 15.237 10.726 1.00 92.75 435 ALA A N 1
ATOM 3477 C CA . ALA A 1 435 ? -6.052 15.208 11.159 1.00 92.75 435 ALA A CA 1
ATOM 3478 C C . ALA A 1 435 ? -6.323 14.069 12.157 1.00 92.75 435 ALA A C 1
ATOM 3480 O O . ALA A 1 435 ? -7.154 14.208 13.053 1.00 92.75 435 ALA A O 1
ATOM 3481 N N . LEU A 1 436 ? -5.641 12.934 12.003 1.00 93.81 436 LEU A N 1
ATOM 3482 C CA . LEU A 1 436 ? -5.651 11.843 12.969 1.00 93.81 436 LEU A CA 1
ATOM 3483 C C . LEU A 1 436 ? -5.007 12.278 14.288 1.00 93.81 436 LEU A C 1
ATOM 3485 O O . LEU A 1 436 ? -5.623 12.101 15.332 1.00 93.81 436 LEU A O 1
ATOM 3489 N N . ASP A 1 437 ? -3.821 12.885 14.239 1.00 93.44 437 ASP A N 1
ATOM 3490 C CA . ASP A 1 437 ? -3.107 13.352 15.429 1.00 93.44 437 ASP A CA 1
ATOM 3491 C C . ASP A 1 437 ? -3.944 14.349 16.237 1.00 93.44 437 ASP A C 1
ATOM 3493 O O . ASP A 1 437 ? -4.111 14.201 17.445 1.00 93.44 437 ASP A O 1
ATOM 3497 N N . ALA A 1 438 ? -4.539 15.331 15.558 1.00 94.12 438 ALA A N 1
ATOM 3498 C CA . ALA A 1 438 ? -5.398 16.326 16.188 1.00 94.12 438 ALA A CA 1
ATOM 3499 C C . ALA A 1 438 ? -6.640 15.703 16.846 1.00 94.12 438 ALA A C 1
ATOM 3501 O O . ALA A 1 438 ? -7.050 16.144 17.920 1.00 94.12 438 ALA A O 1
ATOM 3502 N N . ARG A 1 439 ? -7.231 14.673 16.227 1.00 95.31 439 ARG A N 1
ATOM 3503 C CA . ARG A 1 439 ? -8.376 13.949 16.801 1.00 95.31 439 ARG A CA 1
ATOM 3504 C C . ARG A 1 439 ? -7.989 13.068 17.974 1.00 95.31 439 ARG A C 1
ATOM 3506 O O . ARG A 1 439 ? -8.758 12.988 18.916 1.00 95.31 439 ARG A O 1
ATOM 3513 N N . LEU A 1 440 ? -6.814 12.446 17.936 1.00 94.81 440 LEU A N 1
ATOM 3514 C CA . LEU A 1 440 ? -6.326 11.624 19.040 1.00 94.81 440 LEU A CA 1
ATOM 3515 C C . LEU A 1 440 ? -5.950 12.461 20.263 1.00 94.81 440 LEU A C 1
ATOM 3517 O O . LEU A 1 440 ? -6.193 12.030 21.377 1.00 94.81 440 LEU A O 1
ATOM 3521 N N . ARG A 1 441 ? -5.407 13.672 20.075 1.00 93.81 441 ARG A N 1
ATOM 3522 C CA . ARG A 1 441 ? -5.121 14.596 21.191 1.00 93.81 441 ARG A CA 1
ATOM 3523 C C . ARG A 1 441 ? -6.376 15.088 21.907 1.00 93.81 441 ARG A C 1
ATOM 3525 O O . ARG A 1 441 ? -6.316 15.372 23.092 1.00 93.81 441 ARG A O 1
ATOM 3532 N N . ASN A 1 442 ? -7.477 15.221 21.171 1.00 95.81 442 ASN A N 1
ATOM 3533 C CA . ASN A 1 442 ? -8.775 15.647 21.693 1.00 95.81 442 ASN A CA 1
ATOM 3534 C C . ASN A 1 442 ? -9.766 14.476 21.683 1.00 95.81 442 ASN A C 1
ATOM 3536 O O . ASN A 1 442 ? -10.958 14.665 21.422 1.00 95.81 442 ASN A O 1
ATOM 3540 N N . PHE A 1 443 ? -9.254 13.254 21.845 1.00 97.19 443 PHE A N 1
ATOM 3541 C CA . PHE A 1 443 ? -10.078 12.066 21.757 1.00 97.19 443 PHE A CA 1
ATOM 3542 C C . PHE A 1 443 ? -11.017 12.019 22.954 1.00 97.19 443 PHE A C 1
ATOM 3544 O O . PHE A 1 443 ? -10.592 12.192 24.091 1.00 97.19 443 PHE A O 1
ATOM 3551 N N . SER A 1 444 ? -12.287 11.749 22.679 1.00 97.56 444 SER A N 1
ATOM 3552 C CA . SER A 1 444 ? -13.253 11.400 23.706 1.00 97.56 444 SER A CA 1
ATOM 3553 C C . SER A 1 444 ? -14.157 10.293 23.188 1.00 97.56 444 SER A C 1
ATOM 3555 O O . SER A 1 444 ? -14.591 10.315 22.029 1.00 97.56 444 SER A O 1
ATOM 3557 N N . LEU A 1 445 ? -14.454 9.336 24.061 1.00 97.19 445 LEU A N 1
ATOM 3558 C CA . LEU A 1 445 ? -15.411 8.263 23.848 1.00 97.19 445 LEU A CA 1
ATOM 3559 C C . LEU A 1 445 ? -16.792 8.827 23.501 1.00 97.19 445 LEU A C 1
ATOM 3561 O O . LEU A 1 445 ? -17.492 8.254 22.660 1.00 97.19 445 LEU A O 1
ATOM 3565 N N . ASP A 1 446 ? -17.147 9.999 24.024 1.00 96.94 446 ASP A N 1
ATOM 3566 C CA . ASP A 1 446 ? -18.410 10.663 23.714 1.00 96.94 446 ASP A CA 1
ATOM 3567 C C . ASP A 1 446 ? -18.506 11.110 22.256 1.00 96.94 446 ASP A C 1
ATOM 3569 O O . ASP A 1 446 ? -19.575 11.004 21.651 1.00 96.94 446 ASP A O 1
ATOM 3573 N N . ASN A 1 447 ? -17.385 11.489 21.647 1.00 96.88 447 ASN A N 1
ATOM 3574 C CA . ASN A 1 447 ? -17.337 11.918 20.250 1.00 96.88 447 ASN A CA 1
ATOM 3575 C C . ASN A 1 447 ? -17.307 10.746 19.253 1.00 96.88 447 ASN A C 1
ATOM 3577 O O . ASN A 1 447 ? -17.443 10.957 18.045 1.00 96.88 447 ASN A O 1
ATOM 3581 N N . THR A 1 448 ? -17.143 9.509 19.730 1.00 96.81 448 THR A N 1
ATOM 3582 C CA . THR A 1 448 ? -17.149 8.326 18.863 1.00 96.81 448 THR A CA 1
ATOM 3583 C C . THR A 1 448 ? -18.556 7.955 18.395 1.00 96.81 448 THR A C 1
ATOM 3585 O O . THR A 1 448 ? -19.568 8.172 19.070 1.00 96.81 448 THR A O 1
ATOM 3588 N N . GLN A 1 449 ? -18.614 7.361 17.205 1.00 96.12 449 GLN A N 1
ATOM 3589 C CA . GLN A 1 449 ? -19.839 6.980 16.520 1.00 96.12 449 GLN A CA 1
ATOM 3590 C C . GLN A 1 449 ? -20.047 5.463 16.579 1.00 96.12 449 GLN A C 1
ATOM 3592 O O . GLN A 1 449 ? -19.159 4.673 16.234 1.00 96.12 449 GLN A O 1
ATOM 3597 N N . CYS A 1 450 ? -21.271 5.072 16.933 1.00 95.19 450 CYS A N 1
ATOM 3598 C CA . CYS A 1 450 ? -21.786 3.708 16.835 1.00 95.19 450 CYS A CA 1
ATOM 3599 C C . CYS A 1 450 ? -22.917 3.638 15.814 1.00 95.19 450 CYS A C 1
ATOM 3601 O O . CYS A 1 450 ? -23.731 4.556 15.719 1.00 95.19 450 CYS A O 1
ATOM 3603 N N . ALA A 1 451 ? -23.012 2.514 15.100 1.00 92.50 451 ALA A N 1
ATOM 3604 C CA . ALA A 1 451 ? -24.092 2.286 14.141 1.00 92.50 451 ALA A CA 1
ATOM 3605 C C . ALA A 1 451 ? -25.475 2.316 14.818 1.00 92.50 451 ALA A C 1
ATOM 3607 O O . ALA A 1 451 ? -26.404 2.902 14.262 1.00 92.50 451 ALA A O 1
ATOM 3608 N N . CYS A 1 452 ? -25.592 1.771 16.038 1.00 94.50 452 CYS A N 1
ATOM 3609 C CA . CYS A 1 452 ? -26.823 1.827 16.830 1.00 94.50 452 CYS A CA 1
ATOM 3610 C C . CYS A 1 452 ? -27.246 3.275 17.145 1.00 94.50 452 CYS A C 1
ATOM 3612 O O . CYS A 1 452 ? -28.411 3.616 17.006 1.00 94.50 452 CYS A O 1
ATOM 3614 N N . CYS A 1 453 ? -26.309 4.165 17.491 1.00 95.75 453 CYS A N 1
ATOM 3615 C CA . CYS A 1 453 ? -26.624 5.560 17.809 1.00 95.75 453 CYS A CA 1
ATOM 3616 C C . CYS A 1 453 ? -27.054 6.334 16.557 1.00 95.75 453 CYS A C 1
ATOM 3618 O O . CYS A 1 453 ? -28.009 7.101 16.596 1.00 95.75 453 CYS A O 1
ATOM 3620 N N . THR A 1 454 ? -26.384 6.110 15.419 1.00 94.88 454 THR A N 1
ATOM 3621 C CA . THR A 1 454 ? -26.739 6.773 14.151 1.00 94.88 454 THR A CA 1
ATOM 3622 C C . THR A 1 454 ? -28.104 6.329 13.612 1.00 94.88 454 THR A C 1
ATOM 3624 O O . THR A 1 454 ? -28.756 7.097 12.914 1.00 94.88 454 THR A O 1
ATOM 3627 N N . SER A 1 455 ? -28.553 5.118 13.950 1.00 95.06 455 SER A N 1
ATOM 3628 C CA . SER A 1 455 ? -29.885 4.593 13.606 1.00 95.06 455 SER A CA 1
ATOM 3629 C C . SER A 1 455 ? -30.963 4.926 14.647 1.00 95.06 455 SER A C 1
ATOM 3631 O O . SER A 1 455 ? -32.091 4.454 14.533 1.00 95.06 455 SER A O 1
ATOM 3633 N N . GLY A 1 456 ? -30.648 5.740 15.663 1.00 96.12 456 GLY A N 1
ATOM 3634 C CA . GLY A 1 456 ? -31.601 6.095 16.716 1.00 96.12 456 GLY A CA 1
ATOM 3635 C C . GLY A 1 456 ? -31.992 4.912 17.605 1.00 96.12 456 GLY A C 1
ATOM 3636 O O . GLY A 1 456 ? -33.134 4.839 18.047 1.00 96.12 456 GLY A O 1
ATOM 3637 N N . HIS A 1 457 ? -31.060 3.982 17.841 1.00 95.06 457 HIS A N 1
ATOM 3638 C CA . HIS A 1 457 ? -31.251 2.762 18.632 1.00 95.06 457 HIS A CA 1
ATOM 3639 C C . HIS A 1 457 ? -32.378 1.864 18.116 1.00 95.06 457 HIS A C 1
ATOM 3641 O O . HIS A 1 457 ? -33.065 1.206 18.895 1.00 95.06 457 HIS A O 1
ATOM 3647 N N . ARG A 1 458 ? -32.550 1.823 16.792 1.00 94.12 458 ARG A N 1
ATOM 3648 C CA . ARG A 1 458 ? -33.501 0.943 16.114 1.00 94.12 458 ARG A CA 1
ATOM 3649 C C . ARG A 1 458 ? -32.778 0.031 15.140 1.00 94.12 458 ARG A C 1
ATOM 3651 O O . ARG A 1 458 ? -31.875 0.469 14.427 1.00 94.12 458 ARG A O 1
ATOM 3658 N N . ASP A 1 459 ? -33.155 -1.240 15.126 1.00 90.12 459 ASP A N 1
ATOM 3659 C CA . ASP A 1 459 ? -32.690 -2.166 14.099 1.00 90.12 459 ASP A CA 1
ATOM 3660 C C . ASP A 1 459 ? -33.437 -1.965 12.766 1.00 90.12 459 ASP A C 1
ATOM 3662 O O . ASP A 1 459 ? -34.196 -1.010 12.582 1.00 90.12 459 ASP A O 1
ATOM 3666 N N . LYS A 1 460 ? -33.178 -2.851 11.797 1.00 89.81 460 LYS A N 1
ATOM 3667 C CA . LYS A 1 460 ? -33.810 -2.797 10.469 1.00 89.81 460 LYS A CA 1
ATOM 3668 C C . LYS A 1 460 ? -35.322 -3.034 10.521 1.00 89.81 460 LYS A C 1
ATOM 3670 O O . LYS A 1 460 ? -36.016 -2.561 9.627 1.00 89.81 460 LYS A O 1
ATOM 3675 N N . ASP A 1 461 ? -35.800 -3.715 11.557 1.00 93.38 461 ASP A N 1
ATOM 3676 C CA . ASP A 1 461 ? -37.210 -4.041 11.774 1.00 93.38 461 ASP A CA 1
ATOM 3677 C C . ASP A 1 461 ? -37.907 -2.966 12.634 1.00 93.38 461 ASP A C 1
ATOM 3679 O O . ASP A 1 461 ? -39.093 -3.061 12.942 1.00 93.38 461 ASP A O 1
ATOM 3683 N N . GLY A 1 462 ? -37.178 -1.906 13.009 1.00 93.38 462 GLY A N 1
ATOM 3684 C CA . GLY A 1 462 ? -37.671 -0.791 13.814 1.00 93.38 462 GLY A CA 1
ATOM 3685 C C . GLY A 1 462 ? -37.711 -1.071 15.319 1.00 93.38 462 GLY A C 1
ATOM 3686 O O . GLY A 1 462 ? -38.116 -0.184 16.084 1.00 93.38 462 GLY A O 1
ATOM 3687 N N . MET A 1 463 ? -37.270 -2.254 15.753 1.00 90.56 463 MET A N 1
ATOM 3688 C CA . MET A 1 463 ? -37.258 -2.662 17.154 1.00 90.56 463 MET A CA 1
ATOM 3689 C C . MET A 1 463 ? -36.167 -1.914 17.915 1.00 90.56 463 MET A C 1
ATOM 3691 O O . MET A 1 463 ? -35.073 -1.666 17.403 1.00 90.56 463 MET A O 1
ATOM 3695 N N . VAL A 1 464 ? -36.476 -1.534 19.156 1.00 90.56 464 VAL A N 1
ATOM 3696 C CA . VAL A 1 464 ? -35.533 -0.815 20.016 1.00 90.56 464 VAL A CA 1
ATOM 3697 C C . VAL A 1 464 ? -34.435 -1.773 20.463 1.00 90.56 464 VAL A C 1
ATOM 3699 O O . VAL A 1 464 ? -34.705 -2.799 21.088 1.00 90.56 464 VAL A O 1
ATOM 3702 N N . VAL A 1 465 ? -33.189 -1.423 20.159 1.00 90.94 465 VAL A N 1
ATOM 3703 C CA . VAL A 1 465 ? -32.006 -2.194 20.545 1.00 90.94 465 VAL A CA 1
ATOM 3704 C C . VAL A 1 465 ? -31.212 -1.471 21.624 1.00 90.94 465 VAL A C 1
ATOM 3706 O O . VAL A 1 465 ? -31.205 -0.243 21.704 1.00 90.94 465 VAL A O 1
ATOM 3709 N N . GLY A 1 466 ? -30.505 -2.245 22.449 1.00 90.94 466 GLY A N 1
ATOM 3710 C CA . GLY A 1 466 ? -29.557 -1.693 23.412 1.00 90.94 466 GLY A CA 1
ATOM 3711 C C . GLY A 1 466 ? -28.475 -0.853 22.727 1.00 90.94 466 GLY A C 1
ATOM 3712 O O . GLY A 1 466 ? -28.126 -1.063 21.564 1.00 90.94 466 GLY A O 1
ATOM 3713 N N . CYS A 1 467 ? -27.943 0.122 23.453 1.00 94.69 467 CYS A N 1
ATOM 3714 C CA . CYS A 1 467 ? -26.856 0.957 22.974 1.00 94.69 467 CYS A CA 1
ATOM 3715 C C . CYS A 1 467 ? -25.523 0.191 23.035 1.00 94.69 467 CYS A C 1
ATOM 3717 O O . CYS A 1 467 ? -24.999 -0.066 24.118 1.00 94.69 467 CYS A O 1
ATOM 3719 N N . ASP A 1 468 ? -24.936 -0.132 21.876 1.00 94.38 468 ASP A N 1
ATOM 3720 C CA . ASP A 1 468 ? -23.586 -0.715 21.813 1.00 94.38 468 ASP A CA 1
ATOM 3721 C C . ASP A 1 468 ? -22.555 0.195 22.493 1.00 94.38 468 ASP A C 1
ATOM 3723 O O . ASP A 1 468 ? -21.607 -0.292 23.102 1.00 94.38 468 ASP A O 1
ATOM 3727 N N . LYS A 1 469 ? -22.730 1.522 22.403 1.00 95.88 469 LYS A N 1
ATOM 3728 C CA . LYS A 1 469 ? -21.794 2.480 23.002 1.00 95.88 469 LYS A CA 1
ATOM 3729 C C . LYS A 1 469 ? -21.693 2.307 24.510 1.00 95.88 469 LYS A C 1
ATOM 3731 O O . LYS A 1 469 ? -20.577 2.227 25.012 1.00 95.88 469 LYS A O 1
ATOM 3736 N N . ASP A 1 470 ? -22.819 2.152 25.194 1.00 95.56 470 ASP A N 1
ATOM 3737 C CA . ASP A 1 470 ? -22.845 1.996 26.649 1.00 95.56 470 ASP A CA 1
ATOM 3738 C C . ASP A 1 470 ? -22.099 0.724 27.066 1.00 95.56 470 ASP A C 1
ATOM 3740 O O . ASP A 1 470 ? -21.245 0.755 27.950 1.00 95.56 470 ASP A O 1
ATOM 3744 N N . VAL A 1 471 ? -22.344 -0.383 26.355 1.00 95.44 471 VAL A N 1
ATOM 3745 C CA . VAL A 1 471 ? -21.677 -1.670 26.600 1.00 95.44 471 VAL A CA 1
ATOM 3746 C C . VAL A 1 471 ? -20.165 -1.546 26.401 1.00 95.44 471 VAL A C 1
ATOM 3748 O O . VAL A 1 471 ? -19.382 -1.973 27.251 1.00 95.44 471 VAL A O 1
ATOM 3751 N N . LEU A 1 472 ? -19.733 -0.990 25.265 1.00 96.56 472 LEU A N 1
ATOM 3752 C CA . LEU A 1 472 ? -18.315 -0.920 24.915 1.00 96.56 472 LEU A CA 1
ATOM 3753 C C . LEU A 1 472 ? -17.553 0.042 25.821 1.00 96.56 472 LEU A C 1
ATOM 3755 O O . LEU A 1 472 ? -16.450 -0.289 26.255 1.00 96.56 472 LEU A O 1
ATOM 3759 N N . VAL A 1 473 ? -18.138 1.199 26.137 1.00 97.44 473 VAL A N 1
ATOM 3760 C CA . VAL A 1 473 ? -17.548 2.161 27.073 1.00 97.44 473 VAL A CA 1
ATOM 3761 C C . VAL A 1 473 ? -17.428 1.532 28.455 1.00 97.44 473 VAL A C 1
ATOM 3763 O O . VAL A 1 473 ? -16.336 1.540 29.011 1.00 97.44 473 VAL A O 1
ATOM 3766 N N . GLN A 1 474 ? -18.478 0.891 28.977 1.00 96.69 474 GLN A N 1
ATOM 3767 C CA . GLN A 1 474 ? -18.413 0.240 30.288 1.00 96.69 474 GLN A CA 1
ATOM 3768 C C . GLN A 1 474 ? -17.366 -0.886 30.325 1.00 96.69 474 GLN A C 1
ATOM 3770 O O . GLN A 1 474 ? -16.634 -1.020 31.306 1.00 96.69 474 GLN A O 1
ATOM 3775 N N . CYS A 1 475 ? -17.236 -1.659 29.244 1.00 96.69 475 CYS A N 1
ATOM 3776 C CA . CYS A 1 475 ? -16.195 -2.677 29.108 1.00 96.69 475 CYS A CA 1
ATOM 3777 C C . CYS A 1 475 ? -14.784 -2.064 29.128 1.00 96.69 475 CYS A C 1
ATOM 3779 O O . CYS A 1 475 ? -13.891 -2.573 29.806 1.00 96.69 475 CYS A O 1
ATOM 3781 N N . MET A 1 476 ? -14.573 -0.947 28.427 1.00 97.25 476 MET A N 1
ATOM 3782 C CA . MET A 1 476 ? -13.300 -0.226 28.463 1.00 97.25 476 MET A CA 1
ATOM 3783 C C . MET A 1 476 ? -13.022 0.380 29.843 1.00 97.25 476 MET A C 1
ATOM 3785 O O . MET A 1 476 ? -11.899 0.264 30.331 1.00 97.25 476 MET A O 1
ATOM 3789 N N . CYS A 1 477 ? -14.030 0.927 30.525 1.00 97.19 477 CYS A N 1
ATOM 3790 C CA . CYS A 1 477 ? -13.897 1.380 31.910 1.00 97.19 477 CYS A CA 1
ATOM 3791 C C . CYS A 1 477 ? -13.453 0.237 32.831 1.00 97.19 477 CYS A C 1
ATOM 3793 O O . CYS A 1 477 ? -12.581 0.439 33.664 1.00 97.19 477 CYS A O 1
ATOM 3795 N N . GLN A 1 478 ? -13.958 -0.987 32.649 1.00 96.88 478 GLN A N 1
ATOM 3796 C CA . GLN A 1 478 ? -13.487 -2.141 33.428 1.00 96.88 478 GLN A CA 1
ATOM 3797 C C . GLN A 1 478 ? -12.023 -2.506 33.133 1.00 96.88 478 GLN A C 1
ATOM 3799 O O . GLN A 1 478 ? -11.301 -2.937 34.029 1.00 96.88 478 GLN A O 1
ATOM 3804 N N . TRP A 1 479 ? -11.545 -2.315 31.900 1.00 97.00 479 TRP A N 1
ATOM 3805 C CA . TRP A 1 479 ? -10.146 -2.579 31.547 1.00 97.00 479 TRP A CA 1
ATOM 3806 C C . TRP A 1 479 ? -9.163 -1.526 32.049 1.00 97.00 479 TRP A C 1
ATOM 3808 O O . TRP A 1 479 ? -8.026 -1.880 32.385 1.00 97.00 479 TRP A O 1
ATOM 3818 N N . PHE A 1 480 ? -9.568 -0.257 32.045 1.00 97.06 480 PHE A N 1
ATOM 3819 C CA . PHE A 1 480 ? -8.693 0.888 32.316 1.00 97.06 480 PHE A CA 1
ATOM 3820 C C . PHE A 1 480 ? -8.988 1.590 33.650 1.00 97.06 480 PHE A C 1
ATOM 3822 O O . PHE A 1 480 ? -8.242 2.481 34.034 1.00 97.06 480 PHE A O 1
ATOM 3829 N N . GLY A 1 481 ? -10.030 1.179 34.372 1.00 97.75 481 GLY A N 1
ATOM 3830 C CA . GLY A 1 481 ? -10.482 1.764 35.638 1.00 97.75 481 GLY A CA 1
ATOM 3831 C C . GLY A 1 481 ? -11.577 2.820 35.460 1.00 97.75 481 GLY A C 1
ATOM 3832 O O . GLY A 1 481 ? -12.541 2.829 36.220 1.00 97.75 481 GLY A O 1
ATOM 3833 N N . SER A 1 482 ? -11.469 3.675 34.440 1.00 97.94 482 SER A N 1
ATOM 3834 C CA . SER A 1 482 ? -12.474 4.695 34.114 1.00 97.94 482 SER A CA 1
ATOM 3835 C C . SER A 1 482 ? -12.472 5.054 32.623 1.00 97.94 482 SER A C 1
ATOM 3837 O O . SER A 1 482 ? -11.598 4.607 31.867 1.00 97.94 482 SER A O 1
ATOM 3839 N N . ALA A 1 483 ? -13.452 5.855 32.192 1.00 97.31 483 ALA A N 1
ATOM 3840 C CA . ALA A 1 483 ? -13.524 6.362 30.823 1.00 97.31 483 ALA A CA 1
ATOM 3841 C C . ALA A 1 483 ? -12.345 7.301 30.537 1.00 97.31 483 ALA A C 1
ATOM 3843 O O . ALA A 1 483 ? -11.672 7.152 29.522 1.00 97.31 483 ALA A O 1
ATOM 3844 N N . GLU A 1 484 ? -12.022 8.177 31.486 1.00 98.06 484 GLU A N 1
ATOM 3845 C CA . GLU A 1 484 ? -10.928 9.147 31.408 1.00 98.06 484 GLU A CA 1
ATOM 3846 C C . GLU A 1 484 ? -9.572 8.440 31.338 1.00 98.06 484 GLU A C 1
ATOM 3848 O O . GLU A 1 484 ? -8.713 8.818 30.547 1.00 98.06 484 GLU A O 1
ATOM 3853 N N . ALA A 1 485 ? -9.374 7.366 32.113 1.00 97.50 485 ALA A N 1
ATOM 3854 C CA . ALA A 1 485 ? -8.157 6.560 32.043 1.00 97.50 485 ALA A CA 1
ATOM 3855 C C . ALA A 1 485 ? -8.018 5.850 30.683 1.00 97.50 485 ALA A C 1
ATOM 3857 O O . ALA A 1 485 ? -6.915 5.749 30.135 1.00 97.50 485 ALA A O 1
ATOM 3858 N N . CYS A 1 486 ? -9.133 5.386 30.107 1.00 96.75 486 CYS A N 1
ATOM 3859 C CA . CYS A 1 486 ? -9.152 4.817 28.762 1.00 96.75 486 CYS A CA 1
ATOM 3860 C C . CYS A 1 486 ? -8.816 5.872 27.698 1.00 96.75 486 CYS A C 1
ATOM 3862 O O . CYS A 1 486 ? -7.926 5.651 26.875 1.00 96.75 486 CYS A O 1
ATOM 3864 N N . GLU A 1 487 ? -9.475 7.030 27.742 1.00 97.69 487 GLU A N 1
ATOM 3865 C CA . GLU A 1 487 ? -9.232 8.160 26.843 1.00 97.69 487 GLU A CA 1
ATOM 3866 C C . GLU A 1 487 ? -7.790 8.657 26.947 1.00 97.69 487 GLU A C 1
ATOM 3868 O O . GLU A 1 487 ? -7.141 8.859 25.919 1.00 97.69 487 GLU A O 1
ATOM 3873 N N . ALA A 1 488 ? -7.247 8.774 28.162 1.00 96.75 488 ALA A N 1
ATOM 3874 C CA . ALA A 1 488 ? -5.858 9.145 28.399 1.00 96.75 488 ALA A CA 1
ATOM 3875 C C . ALA A 1 488 ? -4.900 8.125 27.775 1.00 96.75 488 ALA A C 1
ATOM 3877 O O . ALA A 1 488 ? -3.953 8.513 27.089 1.00 96.75 488 ALA A O 1
ATOM 3878 N N . ASN A 1 489 ? -5.161 6.823 27.936 1.00 95.31 489 ASN A N 1
ATOM 3879 C CA . ASN A 1 489 ? -4.351 5.772 27.319 1.00 95.31 489 ASN A CA 1
ATOM 3880 C C . ASN A 1 489 ? -4.449 5.770 25.778 1.00 95.31 489 ASN A C 1
ATOM 3882 O O . ASN A 1 489 ? -3.456 5.511 25.093 1.00 95.31 489 ASN A O 1
ATOM 3886 N N . ILE A 1 490 ? -5.616 6.085 25.208 1.00 95.00 490 ILE A N 1
ATOM 3887 C CA . ILE A 1 490 ? -5.791 6.214 23.752 1.00 95.00 490 ILE A CA 1
ATOM 3888 C C . ILE A 1 490 ? -5.057 7.462 23.226 1.00 95.00 490 ILE A C 1
ATOM 3890 O O . ILE A 1 490 ? -4.324 7.405 22.236 1.00 95.00 490 ILE A O 1
ATOM 3894 N N . SER A 1 491 ? -5.200 8.587 23.917 1.00 96.00 491 SER A N 1
ATOM 3895 C CA . SER A 1 491 ? -4.619 9.878 23.529 1.00 96.00 491 SER A CA 1
ATOM 3896 C C . SER A 1 491 ? -3.096 9.921 23.683 1.00 96.00 491 SER A C 1
ATOM 3898 O O . SER A 1 491 ? -2.432 10.706 23.005 1.00 96.00 491 SER A O 1
ATOM 3900 N N . SER A 1 492 ? -2.538 9.073 24.554 1.00 94.69 492 SER A N 1
ATOM 3901 C CA . SER A 1 492 ? -1.096 8.918 24.774 1.00 94.69 492 SER A CA 1
ATOM 3902 C C . SER A 1 492 ? -0.547 7.676 24.066 1.00 94.69 492 SER A C 1
ATOM 3904 O O . SER A 1 492 ? -0.056 7.774 22.945 1.00 94.69 492 SER A O 1
ATOM 3906 N N . THR A 1 493 ? -0.675 6.491 24.665 1.00 92.00 493 THR A N 1
ATOM 3907 C CA . THR A 1 493 ? -0.031 5.248 24.217 1.00 92.00 493 THR A CA 1
ATOM 3908 C C . THR A 1 493 ? -0.402 4.861 22.787 1.00 92.00 493 THR A C 1
ATOM 3910 O O . THR A 1 493 ? 0.474 4.483 22.003 1.00 92.00 493 THR A O 1
ATOM 3913 N N . VAL A 1 494 ? -1.692 4.930 22.437 1.00 89.81 494 VAL A N 1
ATOM 3914 C CA . VAL A 1 494 ? -2.157 4.612 21.078 1.00 89.81 494 VAL A CA 1
ATOM 3915 C C . VAL A 1 494 ? -1.724 5.692 20.098 1.00 89.81 494 VAL A C 1
ATOM 3917 O O . VAL A 1 494 ? -1.204 5.358 19.034 1.00 89.81 494 VAL A O 1
ATOM 3920 N N . ALA A 1 495 ? -1.884 6.970 20.444 1.00 92.25 495 ALA A N 1
ATOM 3921 C CA . ALA A 1 495 ? -1.423 8.062 19.597 1.00 92.25 495 ALA A CA 1
ATOM 3922 C C . ALA A 1 495 ? 0.076 7.963 19.301 1.00 92.25 495 ALA A C 1
ATOM 3924 O O . ALA A 1 495 ? 0.474 8.113 18.149 1.00 92.25 495 ALA A O 1
ATOM 3925 N N . ASP A 1 496 ? 0.896 7.622 20.291 1.00 91.81 496 ASP A N 1
ATOM 3926 C CA . ASP A 1 496 ? 2.334 7.438 20.116 1.00 91.81 496 ASP A CA 1
ATOM 3927 C C . ASP A 1 496 ? 2.654 6.239 19.225 1.00 91.81 496 ASP A C 1
ATOM 3929 O O . ASP A 1 496 ? 3.476 6.362 18.318 1.00 91.81 496 ASP A O 1
ATOM 3933 N N . ALA A 1 497 ? 1.958 5.111 19.397 1.00 89.94 497 ALA A N 1
ATOM 3934 C CA . ALA A 1 497 ? 2.112 3.958 18.511 1.00 89.94 497 ALA A CA 1
ATOM 3935 C C . ALA A 1 497 ? 1.722 4.299 17.059 1.00 89.94 497 ALA A C 1
ATOM 3937 O O . ALA A 1 497 ? 2.444 3.962 16.118 1.00 89.94 497 ALA A O 1
ATOM 3938 N N . LEU A 1 498 ? 0.607 5.012 16.861 1.00 89.56 498 LEU A N 1
ATOM 3939 C CA . LEU A 1 498 ? 0.155 5.452 15.540 1.00 89.56 498 LEU A CA 1
ATOM 3940 C C . LEU A 1 498 ? 1.139 6.465 14.926 1.00 89.56 498 LEU A C 1
ATOM 3942 O O . LEU A 1 498 ? 1.487 6.331 13.754 1.00 89.56 498 LEU A O 1
ATOM 3946 N N . ARG A 1 499 ? 1.645 7.434 15.701 1.00 89.69 499 ARG A N 1
ATOM 3947 C CA . ARG A 1 499 ? 2.665 8.410 15.269 1.00 89.69 499 ARG A CA 1
ATOM 3948 C C . ARG A 1 499 ? 3.972 7.738 14.885 1.00 89.69 499 ARG A C 1
ATOM 3950 O O . ARG A 1 499 ? 4.556 8.099 13.867 1.00 89.69 499 ARG A O 1
ATOM 3957 N N . GLU A 1 500 ? 4.434 6.774 15.673 1.00 89.62 500 GLU A N 1
ATOM 3958 C CA . GLU A 1 500 ? 5.673 6.047 15.405 1.00 89.62 500 GLU A CA 1
ATOM 3959 C C . GLU A 1 500 ? 5.585 5.314 14.060 1.00 89.62 500 GLU A C 1
ATOM 3961 O O . GLU A 1 500 ? 6.469 5.449 13.210 1.00 89.62 500 GLU A O 1
ATOM 3966 N N . LYS A 1 501 ? 4.478 4.598 13.838 1.00 89.31 501 LYS A N 1
ATOM 3967 C CA . LYS A 1 501 ? 4.259 3.776 12.643 1.00 89.31 501 LYS A CA 1
ATOM 3968 C C . LYS A 1 501 ? 3.884 4.593 11.398 1.00 89.31 501 LYS A C 1
ATOM 3970 O O . LYS A 1 501 ? 4.305 4.237 10.302 1.00 89.31 501 LYS A O 1
ATOM 3975 N N . LEU A 1 502 ? 3.120 5.682 11.533 1.00 89.81 502 LEU A N 1
ATOM 3976 C CA . LEU A 1 502 ? 2.693 6.529 10.404 1.00 89.81 502 LEU A CA 1
ATOM 3977 C C . LEU A 1 502 ? 3.674 7.675 10.100 1.00 89.81 502 LEU A C 1
ATOM 3979 O O . LEU A 1 502 ? 3.723 8.165 8.970 1.00 89.81 502 LEU A O 1
ATOM 3983 N N . GLY A 1 503 ? 4.456 8.117 11.088 1.00 79.06 503 GLY A N 1
ATOM 3984 C CA . GLY A 1 503 ? 5.338 9.280 10.987 1.00 79.06 503 GLY A CA 1
ATOM 3985 C C . GLY A 1 503 ? 6.689 9.000 10.323 1.00 79.06 503 GLY A C 1
ATOM 3986 O O . GLY A 1 503 ? 7.196 9.856 9.593 1.00 79.06 503 GLY A O 1
ATOM 3987 N N . LYS A 1 504 ? 7.273 7.809 10.519 1.00 71.50 504 LYS A N 1
ATOM 3988 C CA . LYS A 1 504 ? 8.665 7.484 10.133 1.00 71.50 504 LYS A CA 1
ATOM 3989 C C . LYS A 1 504 ? 8.843 6.932 8.710 1.00 71.50 504 LYS A C 1
ATOM 3991 O O . LYS A 1 504 ? 9.684 6.070 8.487 1.00 71.50 504 LYS A O 1
ATOM 3996 N N . PHE A 1 505 ? 8.138 7.510 7.735 1.00 70.56 505 PHE A N 1
ATOM 3997 C CA . PHE A 1 505 ? 8.047 7.049 6.337 1.00 70.56 505 PHE A CA 1
ATOM 3998 C C . PHE A 1 505 ? 7.033 5.910 6.194 1.00 70.56 505 PHE A C 1
ATOM 4000 O O . PHE A 1 505 ? 7.308 4.786 6.613 1.00 70.56 505 PHE A O 1
ATOM 4007 N N . PRO A 1 506 ? 5.860 6.182 5.603 1.00 69.56 506 PRO A N 1
ATOM 4008 C CA . PRO A 1 506 ? 4.788 5.206 5.603 1.00 69.56 506 PRO A CA 1
ATOM 4009 C C . PRO A 1 506 ? 5.088 4.061 4.628 1.00 69.56 506 PRO A C 1
ATOM 4011 O O . PRO A 1 506 ? 4.780 2.915 4.905 1.00 69.56 506 PRO A O 1
ATOM 4014 N N . TYR A 1 507 ? 5.752 4.322 3.505 1.00 80.62 507 TYR A N 1
ATOM 4015 C CA . TYR A 1 507 ? 5.852 3.324 2.451 1.00 80.62 507 TYR A CA 1
ATOM 4016 C C . TYR A 1 507 ? 6.973 2.302 2.724 1.00 80.62 507 TYR A C 1
ATOM 4018 O O . TYR A 1 507 ? 8.132 2.681 2.856 1.00 80.62 507 TYR A O 1
ATOM 4026 N N . PRO A 1 508 ? 6.714 0.994 2.849 1.00 83.88 508 PRO A N 1
ATOM 4027 C CA . PRO A 1 508 ? 7.808 0.056 3.065 1.00 83.88 508 PRO A CA 1
ATOM 4028 C C . PRO A 1 508 ? 8.716 -0.000 1.825 1.00 83.88 508 PRO A C 1
ATOM 4030 O O . PRO A 1 508 ? 8.246 0.103 0.693 1.00 83.88 508 PRO A O 1
ATOM 4033 N N . TYR A 1 509 ? 10.028 -0.166 2.032 1.00 85.38 509 TYR A N 1
ATOM 4034 C CA . TYR A 1 509 ? 11.021 -0.136 0.945 1.00 85.38 509 TYR A CA 1
ATOM 4035 C C . TYR A 1 509 ? 10.715 -1.171 -0.146 1.00 85.38 509 TYR A C 1
ATOM 4037 O O . TYR A 1 509 ? 10.760 -0.855 -1.329 1.00 85.38 509 TYR A O 1
ATOM 4045 N N . TRP A 1 510 ? 10.299 -2.377 0.247 1.00 87.25 510 TRP A N 1
ATOM 4046 C CA . TRP A 1 510 ? 9.901 -3.411 -0.707 1.00 87.25 510 TRP A CA 1
ATOM 4047 C C . TRP A 1 510 ? 8.708 -2.981 -1.574 1.00 87.25 510 TRP A C 1
ATOM 4049 O O . TRP A 1 510 ? 8.673 -3.312 -2.754 1.00 87.25 510 TRP A O 1
ATOM 4059 N N . ALA A 1 511 ? 7.746 -2.221 -1.031 1.00 89.06 511 ALA A N 1
ATOM 4060 C CA . ALA A 1 511 ? 6.601 -1.757 -1.809 1.00 89.06 511 ALA A CA 1
ATOM 4061 C C . ALA A 1 511 ? 7.042 -0.709 -2.836 1.00 89.06 511 ALA A C 1
ATOM 4063 O O . ALA A 1 511 ? 6.574 -0.743 -3.969 1.00 89.06 511 ALA A O 1
ATOM 4064 N N . MET A 1 512 ? 7.998 0.151 -2.472 1.00 88.69 512 MET A N 1
ATOM 4065 C CA . MET A 1 512 ? 8.634 1.105 -3.388 1.00 88.69 512 MET A CA 1
ATOM 4066 C C . MET A 1 512 ? 9.345 0.406 -4.542 1.00 88.69 512 MET A C 1
ATOM 4068 O O . MET A 1 512 ? 9.109 0.742 -5.698 1.00 88.69 512 MET A O 1
ATOM 4072 N N . LEU A 1 513 ? 10.141 -0.619 -4.242 1.00 90.19 513 LEU A N 1
ATOM 4073 C CA . LEU A 1 513 ? 10.754 -1.441 -5.281 1.00 90.19 513 LEU A CA 1
ATOM 4074 C C . LEU A 1 513 ? 9.685 -2.114 -6.156 1.00 90.19 513 LEU A C 1
ATOM 4076 O O . LEU A 1 513 ? 9.747 -2.030 -7.379 1.00 90.19 513 LEU A O 1
ATOM 4080 N N . SER A 1 514 ? 8.633 -2.674 -5.544 1.00 92.75 514 SER A N 1
ATOM 4081 C CA . SER A 1 514 ? 7.551 -3.333 -6.284 1.00 92.75 514 SER A CA 1
ATOM 4082 C C . SER A 1 514 ? 6.824 -2.395 -7.258 1.00 92.75 514 SER A C 1
ATOM 4084 O O . SER A 1 514 ? 6.471 -2.812 -8.357 1.00 92.75 514 SER A O 1
ATOM 4086 N N . THR A 1 515 ? 6.640 -1.113 -6.904 1.00 92.38 515 THR A N 1
ATOM 4087 C CA . THR A 1 515 ? 6.029 -0.125 -7.811 1.00 92.38 515 THR A CA 1
ATOM 4088 C C . THR A 1 515 ? 6.890 0.185 -9.029 1.00 92.38 515 THR A C 1
ATOM 4090 O O . THR A 1 515 ? 6.366 0.646 -10.039 1.00 92.38 515 THR A O 1
ATOM 4093 N N . CYS A 1 516 ? 8.193 -0.083 -8.948 1.00 92.94 516 CYS A N 1
ATOM 4094 C CA . CYS A 1 516 ? 9.161 0.182 -10.003 1.00 92.94 516 CYS A CA 1
ATOM 4095 C C . CYS A 1 516 ? 9.499 -1.065 -10.838 1.00 92.94 516 CYS A C 1
ATOM 4097 O O . CYS A 1 516 ? 10.322 -0.966 -11.740 1.00 92.94 516 CYS A O 1
ATOM 4099 N N . LEU A 1 517 ? 8.865 -2.221 -10.602 1.00 96.19 517 LEU A N 1
ATOM 4100 C CA . LEU A 1 517 ? 9.106 -3.447 -11.382 1.00 96.19 517 LEU A CA 1
ATOM 4101 C C . LEU A 1 517 ? 8.935 -3.305 -12.902 1.00 96.19 517 LEU A C 1
ATOM 4103 O O . LEU A 1 517 ? 9.725 -3.915 -13.619 1.00 96.19 517 LEU A O 1
ATOM 4107 N N . PRO A 1 518 ? 7.996 -2.493 -13.433 1.00 96.88 518 PRO A N 1
ATOM 4108 C CA . PRO A 1 518 ? 7.923 -2.281 -14.875 1.00 96.88 518 PRO A CA 1
ATOM 4109 C C . PRO A 1 518 ? 9.226 -1.737 -15.477 1.00 96.88 518 PRO A C 1
ATOM 4111 O O . PRO A 1 518 ? 9.524 -2.024 -16.631 1.00 96.88 518 PRO A O 1
ATOM 4114 N N . LEU A 1 519 ? 10.031 -1.007 -14.694 1.00 94.38 519 LEU A N 1
ATOM 4115 C CA . LEU A 1 519 ? 11.373 -0.591 -15.098 1.00 94.38 519 LEU A CA 1
ATOM 4116 C C . LEU A 1 519 ? 12.282 -1.805 -15.304 1.00 94.38 519 LEU A C 1
ATOM 4118 O O . LEU A 1 519 ? 12.900 -1.920 -16.353 1.00 94.38 519 LEU A O 1
ATOM 4122 N N . VAL A 1 520 ? 12.317 -2.726 -14.334 1.00 95.50 520 VAL A N 1
ATOM 4123 C CA . VAL A 1 520 ? 13.128 -3.955 -14.392 1.00 95.50 520 VAL A CA 1
ATOM 4124 C C . VAL A 1 520 ? 12.845 -4.699 -15.691 1.00 95.50 520 VAL A C 1
ATOM 4126 O O . VAL A 1 520 ? 13.754 -4.996 -16.458 1.00 95.50 520 VAL A O 1
ATOM 4129 N N . TRP A 1 521 ? 11.568 -4.954 -15.966 1.00 98.12 521 TRP A N 1
ATOM 4130 C CA . TRP A 1 521 ? 11.169 -5.745 -17.122 1.00 98.12 521 TRP A CA 1
ATOM 4131 C C . TRP A 1 521 ? 11.452 -5.027 -18.446 1.00 98.12 521 TRP A C 1
ATOM 4133 O O . TRP A 1 521 ? 11.876 -5.664 -19.402 1.00 98.12 521 TRP A O 1
ATOM 4143 N N . ALA A 1 522 ? 11.304 -3.703 -18.498 1.00 96.75 522 ALA A N 1
ATOM 4144 C CA . ALA A 1 522 ? 11.666 -2.931 -19.682 1.00 96.75 522 ALA A CA 1
ATOM 4145 C C . ALA A 1 522 ? 13.181 -2.915 -19.943 1.00 96.75 522 ALA A C 1
ATOM 4147 O O . ALA A 1 522 ? 13.621 -3.009 -21.088 1.00 96.75 522 ALA A O 1
ATOM 4148 N N . TYR A 1 523 ? 13.996 -2.843 -18.891 1.00 96.06 523 TYR A N 1
ATOM 4149 C CA . TYR A 1 523 ? 15.447 -2.958 -19.015 1.00 96.06 523 TYR A CA 1
ATOM 4150 C C . TYR A 1 523 ? 15.888 -4.370 -19.419 1.00 96.06 523 TYR A C 1
ATOM 4152 O O . TYR A 1 523 ? 16.863 -4.504 -20.156 1.00 96.06 523 TYR A O 1
ATOM 4160 N N . MET A 1 524 ? 15.149 -5.414 -19.028 1.00 97.19 524 MET A N 1
ATOM 4161 C CA . MET A 1 524 ? 15.353 -6.767 -19.561 1.00 97.19 524 MET A CA 1
ATOM 4162 C C . MET A 1 524 ? 15.102 -6.810 -21.074 1.00 97.19 524 MET A C 1
ATOM 4164 O O . MET A 1 524 ? 15.926 -7.363 -21.796 1.00 97.19 524 MET A O 1
ATOM 4168 N N . ASP A 1 525 ? 14.037 -6.173 -21.572 1.00 97.69 525 ASP A N 1
ATOM 4169 C CA . ASP A 1 525 ? 13.784 -6.066 -23.019 1.00 97.69 525 ASP A CA 1
ATOM 4170 C C . ASP A 1 525 ? 14.940 -5.350 -23.750 1.00 97.69 525 ASP A C 1
ATOM 4172 O O . ASP A 1 525 ? 15.395 -5.807 -24.801 1.00 97.69 525 ASP A O 1
ATOM 4176 N N . HIS A 1 526 ? 15.479 -4.271 -23.169 1.00 95.25 526 HIS A N 1
ATOM 4177 C CA . HIS A 1 526 ? 16.652 -3.576 -23.712 1.00 95.25 526 HIS A CA 1
ATOM 4178 C C . HIS A 1 526 ? 17.930 -4.425 -23.684 1.00 95.25 526 HIS A C 1
ATOM 4180 O O . HIS A 1 526 ? 18.690 -4.413 -24.653 1.00 95.25 526 HIS A O 1
ATOM 4186 N N . ALA A 1 527 ? 18.183 -5.154 -22.597 1.00 96.19 527 ALA A N 1
ATOM 4187 C CA . ALA A 1 527 ? 19.355 -6.012 -22.472 1.00 96.19 527 ALA A CA 1
ATOM 4188 C C . ALA A 1 527 ? 19.286 -7.196 -23.448 1.00 96.19 527 ALA A C 1
ATOM 4190 O O . ALA A 1 527 ? 20.276 -7.481 -24.118 1.00 96.19 527 ALA A O 1
ATOM 4191 N N . ALA A 1 528 ? 18.115 -7.825 -23.601 1.00 97.19 528 ALA A N 1
ATOM 4192 C CA . ALA A 1 528 ? 17.902 -8.907 -24.563 1.00 97.19 528 ALA A CA 1
ATOM 4193 C C . ALA A 1 528 ? 18.178 -8.455 -26.002 1.00 97.19 528 ALA A C 1
ATOM 4195 O O . ALA A 1 528 ? 18.826 -9.173 -26.761 1.00 97.19 528 ALA A O 1
ATOM 4196 N N . ALA A 1 529 ? 17.749 -7.240 -26.358 1.00 96.19 529 ALA A N 1
ATOM 4197 C CA . ALA A 1 529 ? 18.027 -6.662 -27.668 1.00 96.19 529 ALA A CA 1
ATOM 4198 C C . ALA A 1 529 ? 19.539 -6.490 -27.925 1.00 96.19 529 ALA A C 1
ATOM 4200 O O . ALA A 1 529 ? 20.010 -6.768 -29.021 1.00 96.19 529 ALA A O 1
ATOM 4201 N N . ARG A 1 530 ? 20.327 -6.110 -26.907 1.00 95.00 530 ARG A N 1
ATOM 4202 C CA . ARG A 1 530 ? 21.797 -6.005 -27.022 1.00 95.00 530 ARG A CA 1
ATOM 4203 C C . ARG A 1 530 ? 22.502 -7.351 -27.087 1.00 95.00 530 ARG A C 1
ATOM 4205 O O . ARG A 1 530 ? 23.504 -7.469 -27.784 1.00 95.00 530 ARG A O 1
ATOM 4212 N N . ILE A 1 531 ? 21.987 -8.353 -26.380 1.00 96.50 531 ILE A N 1
ATOM 4213 C CA . ILE A 1 531 ? 22.508 -9.723 -26.456 1.00 96.50 531 ILE A CA 1
ATOM 4214 C C . ILE A 1 531 ? 22.270 -10.305 -27.851 1.00 96.50 531 ILE A C 1
ATOM 4216 O O . ILE A 1 531 ? 23.171 -10.928 -28.401 1.00 96.50 531 ILE A O 1
ATOM 4220 N N . ARG A 1 532 ? 21.098 -10.051 -28.446 1.00 95.62 532 ARG A N 1
ATOM 4221 C CA . ARG A 1 532 ? 20.771 -10.471 -29.817 1.00 95.62 532 ARG A CA 1
ATOM 4222 C C . ARG A 1 532 ? 21.745 -9.906 -30.858 1.00 95.62 532 ARG A C 1
ATOM 4224 O O . ARG A 1 532 ? 22.038 -10.570 -31.840 1.00 95.62 532 ARG A O 1
ATOM 4231 N N . GLU A 1 533 ? 22.258 -8.702 -30.625 1.00 95.38 533 GLU A N 1
ATOM 4232 C CA . GLU A 1 533 ? 23.291 -8.052 -31.449 1.00 95.38 533 GLU A CA 1
ATOM 4233 C C . GLU A 1 533 ? 24.717 -8.527 -31.130 1.00 95.38 533 GLU A C 1
ATOM 4235 O O . GLU A 1 533 ? 25.680 -7.918 -31.588 1.00 95.38 533 GLU A O 1
ATOM 4240 N N . GLU A 1 534 ? 24.865 -9.547 -30.280 1.00 95.56 534 GLU A N 1
ATOM 4241 C CA . GLU A 1 534 ? 26.147 -10.047 -29.767 1.00 95.56 534 GLU A CA 1
ATOM 4242 C C . GLU A 1 534 ? 26.966 -8.975 -29.015 1.00 95.56 534 GLU A C 1
ATOM 4244 O O . GLU A 1 534 ? 28.167 -9.111 -28.774 1.00 95.56 534 GLU A O 1
ATOM 4249 N N . SER A 1 535 ? 26.307 -7.903 -28.562 1.00 94.00 535 SER A N 1
ATOM 4250 C CA . SER A 1 535 ? 26.932 -6.768 -27.884 1.00 94.00 535 SER A CA 1
ATOM 4251 C C . SER A 1 535 ? 26.886 -6.919 -26.361 1.00 94.00 535 SER A C 1
ATOM 4253 O O . SER A 1 535 ? 26.248 -6.146 -25.637 1.00 94.00 535 SER A O 1
ATOM 4255 N N . TRP A 1 536 ? 27.591 -7.927 -25.844 1.00 94.06 536 TRP A N 1
ATOM 4256 C CA . TRP A 1 536 ? 27.596 -8.288 -24.417 1.00 94.06 536 TRP A CA 1
ATOM 4257 C C . TRP A 1 536 ? 27.999 -7.139 -23.486 1.00 94.06 536 TRP A C 1
ATOM 4259 O O . TRP A 1 536 ? 27.411 -6.969 -22.418 1.00 94.06 536 TRP A O 1
ATOM 4269 N N . GLN A 1 537 ? 28.955 -6.305 -23.901 1.00 91.81 537 GLN A N 1
ATOM 4270 C CA . GLN A 1 537 ? 29.368 -5.127 -23.132 1.00 91.81 537 GLN A CA 1
ATOM 4271 C C . GLN A 1 537 ? 28.232 -4.103 -22.999 1.00 91.81 537 GLN A C 1
ATOM 4273 O O . GLN A 1 537 ? 28.018 -3.549 -21.921 1.00 91.81 537 GLN A O 1
ATOM 4278 N N . GLN A 1 538 ? 27.469 -3.870 -24.072 1.00 89.50 538 GLN A N 1
ATOM 4279 C CA . GLN A 1 538 ? 26.329 -2.955 -24.036 1.00 89.50 538 GLN A CA 1
ATOM 4280 C C . GLN A 1 538 ? 25.166 -3.539 -23.233 1.00 89.50 538 GLN A C 1
ATOM 4282 O O . GLN A 1 538 ? 24.492 -2.796 -22.525 1.00 89.50 538 GLN A O 1
ATOM 4287 N N . ALA A 1 539 ? 24.949 -4.855 -23.300 1.00 91.94 539 ALA A N 1
ATOM 4288 C CA . ALA A 1 539 ? 23.980 -5.534 -22.446 1.00 91.94 539 ALA A CA 1
ATOM 4289 C C . ALA A 1 539 ? 24.344 -5.381 -20.959 1.00 91.94 539 ALA A C 1
ATOM 4291 O O . ALA A 1 539 ? 23.495 -4.995 -20.157 1.00 91.94 539 ALA A O 1
ATOM 4292 N N . GLY A 1 540 ? 25.616 -5.595 -20.602 1.00 90.06 540 GLY A N 1
ATOM 4293 C CA . GLY A 1 540 ? 26.125 -5.374 -19.246 1.00 90.06 540 GLY A CA 1
ATOM 4294 C C . GLY A 1 540 ? 25.945 -3.929 -18.774 1.00 90.06 540 GLY A C 1
ATOM 4295 O O . GLY A 1 540 ? 25.483 -3.703 -17.658 1.00 90.06 540 GLY A O 1
ATOM 4296 N N . ALA A 1 541 ? 26.215 -2.953 -19.645 1.00 87.75 541 ALA A N 1
ATOM 4297 C CA . ALA A 1 541 ? 25.973 -1.538 -19.370 1.00 87.75 541 ALA A CA 1
ATOM 4298 C C . ALA A 1 541 ? 24.486 -1.249 -19.075 1.00 87.75 541 ALA A C 1
ATOM 4300 O O . ALA A 1 541 ? 24.173 -0.620 -18.070 1.00 87.75 541 ALA A O 1
ATOM 4301 N N . VAL A 1 542 ? 23.561 -1.777 -19.888 1.00 90.12 542 VAL A N 1
ATOM 4302 C CA . VAL A 1 542 ? 22.108 -1.646 -19.654 1.00 90.12 542 VAL A CA 1
ATOM 4303 C C . VAL A 1 542 ? 21.700 -2.234 -18.299 1.00 90.12 542 VAL A C 1
ATOM 4305 O O . VAL A 1 542 ? 20.882 -1.646 -17.595 1.00 90.12 542 VAL A O 1
ATOM 4308 N N . VAL A 1 543 ? 22.273 -3.377 -17.909 1.00 90.38 543 VAL A N 1
ATOM 4309 C CA . VAL A 1 543 ? 22.003 -3.997 -16.602 1.00 90.38 543 VAL A CA 1
ATOM 4310 C C . VAL A 1 543 ? 22.537 -3.140 -15.450 1.00 90.38 543 VAL A C 1
ATOM 4312 O O . VAL A 1 543 ? 21.843 -2.985 -14.447 1.00 90.38 543 VAL A O 1
ATOM 4315 N N . LEU A 1 544 ? 23.735 -2.561 -15.567 1.00 87.12 544 LEU A N 1
ATOM 4316 C CA . LEU A 1 544 ? 24.295 -1.686 -14.530 1.00 87.12 544 LEU A CA 1
ATOM 4317 C C . LEU A 1 544 ? 23.502 -0.382 -14.371 1.00 87.12 544 LEU A C 1
ATOM 4319 O O . LEU A 1 544 ? 23.180 -0.022 -13.236 1.00 87.12 544 LEU A O 1
ATOM 4323 N N . ASP A 1 545 ? 23.132 0.269 -15.479 1.00 87.44 545 ASP A N 1
ATOM 4324 C CA . ASP A 1 545 ? 22.270 1.462 -15.482 1.00 87.44 545 ASP A CA 1
ATOM 4325 C C . ASP A 1 545 ? 20.956 1.166 -14.744 1.00 87.44 545 ASP A C 1
ATOM 4327 O O . ASP A 1 545 ? 20.571 1.842 -13.785 1.00 87.44 545 ASP A O 1
ATOM 4331 N N . PHE A 1 546 ? 20.313 0.050 -15.100 1.00 91.44 546 PHE A N 1
ATOM 4332 C CA . PHE A 1 546 ? 19.125 -0.443 -14.412 1.00 91.44 546 PHE A CA 1
ATOM 4333 C C . PHE A 1 546 ? 19.327 -0.567 -12.895 1.00 91.44 546 PHE A C 1
ATOM 4335 O O . PHE A 1 546 ? 18.516 -0.049 -12.120 1.00 91.44 546 PHE A O 1
ATOM 4342 N N . LEU A 1 547 ? 20.381 -1.265 -12.460 1.00 89.12 547 LEU A N 1
ATOM 4343 C CA . LEU A 1 547 ? 20.644 -1.492 -11.039 1.00 89.12 547 LEU A CA 1
ATOM 4344 C C . LEU A 1 547 ? 20.840 -0.163 -10.299 1.00 89.12 547 LEU A C 1
ATOM 4346 O O . LEU A 1 547 ? 20.336 -0.014 -9.181 1.00 89.12 547 LEU A O 1
ATOM 4350 N N . ALA A 1 548 ? 21.498 0.813 -10.931 1.00 89.31 548 ALA A N 1
ATOM 4351 C CA . ALA A 1 548 ? 21.685 2.151 -10.378 1.00 89.31 548 ALA A CA 1
ATOM 4352 C C . ALA A 1 548 ? 20.337 2.861 -10.196 1.00 89.31 548 ALA A C 1
ATOM 4354 O O . ALA A 1 548 ? 20.018 3.340 -9.102 1.00 89.31 548 ALA A O 1
ATOM 4355 N N . TRP A 1 549 ? 19.491 2.878 -11.228 1.00 89.31 549 TRP A N 1
ATOM 4356 C CA . TRP A 1 549 ? 18.181 3.520 -11.142 1.00 89.31 549 TRP A CA 1
ATOM 4357 C C . TRP A 1 549 ? 17.254 2.855 -10.128 1.00 89.31 549 TRP A C 1
ATOM 4359 O O . TRP A 1 549 ? 16.609 3.544 -9.332 1.00 89.31 549 TRP A O 1
ATOM 4369 N N . TYR A 1 550 ? 17.188 1.527 -10.143 1.00 91.50 550 TYR A N 1
ATOM 4370 C CA . TYR A 1 550 ? 16.230 0.758 -9.359 1.00 91.50 550 TYR A CA 1
ATOM 4371 C C . TYR A 1 550 ? 16.575 0.715 -7.868 1.00 91.50 550 TYR A C 1
ATOM 4373 O O . TYR A 1 550 ? 15.693 0.926 -7.033 1.00 91.50 550 TYR A O 1
ATOM 4381 N N . PHE A 1 551 ? 17.844 0.485 -7.515 1.00 88.50 551 PHE A N 1
ATOM 4382 C CA . PHE A 1 551 ? 18.254 0.361 -6.113 1.00 88.50 551 PHE A CA 1
ATOM 4383 C C . PHE A 1 551 ? 18.695 1.681 -5.479 1.00 88.50 551 PHE A C 1
ATOM 4385 O O . PHE A 1 551 ? 18.512 1.843 -4.268 1.00 88.50 551 PHE A O 1
ATOM 4392 N N . ASN A 1 552 ? 19.201 2.634 -6.271 1.00 88.56 552 ASN A N 1
ATOM 4393 C CA . ASN A 1 552 ? 19.787 3.864 -5.738 1.00 88.56 552 ASN A CA 1
ATOM 4394 C C . ASN A 1 552 ? 18.928 5.092 -6.055 1.00 88.56 552 ASN A C 1
ATOM 4396 O O . ASN A 1 552 ? 18.387 5.724 -5.143 1.00 88.56 552 ASN A O 1
ATOM 4400 N N . VAL A 1 553 ? 18.769 5.430 -7.338 1.00 88.94 553 VAL A N 1
ATOM 4401 C CA . VAL A 1 553 ? 18.216 6.732 -7.748 1.00 88.94 553 VAL A CA 1
ATOM 4402 C C . VAL A 1 553 ? 16.734 6.868 -7.400 1.00 88.94 553 VAL A C 1
ATOM 4404 O O . VAL A 1 553 ? 16.346 7.846 -6.758 1.00 88.94 553 VAL A O 1
ATOM 4407 N N . LEU A 1 554 ? 15.886 5.904 -7.773 1.00 88.25 554 LEU A N 1
ATOM 4408 C CA . LEU A 1 554 ? 14.444 5.981 -7.509 1.00 88.25 554 LEU A CA 1
ATOM 4409 C C . LEU A 1 554 ? 14.120 5.975 -6.005 1.00 88.25 554 LEU A C 1
ATOM 4411 O O . LEU A 1 554 ? 13.357 6.844 -5.562 1.00 88.25 554 LEU A O 1
ATOM 4415 N N . PRO A 1 555 ? 14.722 5.094 -5.181 1.00 88.50 555 PRO A N 1
ATOM 4416 C CA . PRO A 1 555 ? 14.600 5.183 -3.731 1.00 88.50 555 PRO A CA 1
ATOM 4417 C C . PRO A 1 555 ? 15.057 6.520 -3.145 1.00 88.50 555 PRO A C 1
ATOM 4419 O O . PRO A 1 555 ? 14.391 7.049 -2.246 1.00 88.50 555 PRO A O 1
ATOM 4422 N N . ALA A 1 556 ? 16.153 7.092 -3.653 1.00 87.88 556 ALA A N 1
ATOM 4423 C CA . ALA A 1 556 ? 16.641 8.397 -3.218 1.00 87.88 556 ALA A CA 1
ATOM 4424 C C . ALA A 1 556 ? 15.647 9.516 -3.570 1.00 87.88 556 ALA A C 1
ATOM 4426 O O . ALA A 1 556 ? 15.295 10.305 -2.693 1.00 87.88 556 ALA A O 1
ATOM 4427 N N . ILE A 1 557 ? 15.110 9.534 -4.798 1.00 87.19 557 ILE A N 1
ATOM 4428 C CA . ILE A 1 557 ? 14.073 10.485 -5.242 1.00 87.19 557 ILE A CA 1
ATOM 4429 C C . ILE A 1 557 ? 12.841 10.410 -4.337 1.00 87.19 557 ILE A C 1
ATOM 4431 O O . ILE A 1 557 ? 12.346 11.434 -3.855 1.00 87.19 557 ILE A O 1
ATOM 4435 N N . ALA A 1 558 ? 12.332 9.204 -4.086 1.00 86.62 558 ALA A N 1
ATOM 4436 C CA . ALA A 1 558 ? 11.152 9.008 -3.252 1.00 86.62 558 ALA A CA 1
ATOM 4437 C C . ALA A 1 558 ? 11.401 9.457 -1.803 1.00 86.62 558 ALA A C 1
ATOM 4439 O O . ALA A 1 558 ? 10.565 10.144 -1.209 1.00 86.62 558 ALA A O 1
ATOM 4440 N N . THR A 1 559 ? 12.576 9.137 -1.252 1.00 87.00 559 THR A N 1
ATOM 4441 C CA . THR A 1 559 ? 12.976 9.546 0.102 1.00 87.00 559 THR A CA 1
ATOM 4442 C C . THR A 1 559 ? 13.113 11.057 0.218 1.00 87.00 559 THR A C 1
ATOM 4444 O O . THR A 1 559 ? 12.533 11.654 1.128 1.00 87.00 559 THR A O 1
ATOM 4447 N N . PHE A 1 560 ? 13.788 11.690 -0.742 1.00 87.62 560 PHE A N 1
ATOM 4448 C CA . PHE A 1 560 ? 13.906 13.141 -0.837 1.00 87.62 560 PHE A CA 1
ATOM 4449 C C . PHE A 1 560 ? 12.531 13.811 -0.929 1.00 87.62 560 PHE A C 1
ATOM 4451 O O . PHE A 1 560 ? 12.240 14.747 -0.185 1.00 87.62 560 PHE A O 1
ATOM 4458 N N . THR A 1 561 ? 11.641 13.286 -1.774 1.00 87.44 561 THR A N 1
ATOM 4459 C CA . THR A 1 561 ? 10.272 13.798 -1.932 1.00 87.44 561 THR A CA 1
ATOM 4460 C C . THR A 1 561 ? 9.503 13.737 -0.621 1.00 87.44 561 THR A C 1
ATOM 4462 O O . THR A 1 561 ? 8.872 14.714 -0.222 1.00 87.44 561 THR A O 1
ATOM 4465 N N . ILE A 1 562 ? 9.576 12.610 0.086 1.00 87.88 562 ILE A N 1
ATOM 4466 C CA . ILE A 1 562 ? 8.890 12.436 1.366 1.00 87.88 562 ILE A CA 1
ATOM 4467 C C . ILE A 1 562 ? 9.473 13.373 2.429 1.00 87.88 562 ILE A C 1
ATOM 4469 O O . ILE A 1 562 ? 8.706 14.019 3.143 1.00 87.88 562 ILE A O 1
ATOM 4473 N N . ALA A 1 563 ? 10.798 13.516 2.503 1.00 88.12 563 ALA A N 1
ATOM 4474 C CA . ALA A 1 563 ? 11.451 14.459 3.410 1.00 88.12 563 ALA A CA 1
ATOM 4475 C C . ALA A 1 563 ? 11.026 15.911 3.131 1.00 88.12 563 ALA A C 1
ATOM 4477 O O . ALA A 1 563 ? 10.667 16.646 4.053 1.00 88.12 563 ALA A O 1
ATOM 4478 N N . MET A 1 564 ? 10.974 16.303 1.857 1.00 87.88 564 MET A N 1
ATOM 4479 C CA . MET A 1 564 ? 10.530 17.629 1.431 1.00 87.88 564 MET A CA 1
ATOM 4480 C C . MET A 1 564 ? 9.056 17.881 1.759 1.00 87.88 564 MET A C 1
ATOM 4482 O O . MET A 1 564 ? 8.724 18.923 2.326 1.00 87.88 564 MET A O 1
ATOM 4486 N N . VAL A 1 565 ? 8.160 16.925 1.488 1.00 88.75 565 VAL A N 1
ATOM 4487 C CA . VAL A 1 565 ? 6.739 17.058 1.854 1.00 88.75 565 VAL A CA 1
ATOM 4488 C C . VAL A 1 565 ? 6.573 17.164 3.373 1.00 88.75 565 VAL A C 1
ATOM 4490 O O . VAL A 1 565 ? 5.800 17.996 3.845 1.00 88.75 565 VAL A O 1
ATOM 4493 N N . ARG A 1 566 ? 7.335 16.393 4.160 1.00 87.56 566 ARG A N 1
ATOM 4494 C CA . ARG A 1 566 ? 7.327 16.494 5.630 1.00 87.56 566 ARG A CA 1
ATOM 4495 C C . ARG A 1 566 ? 7.808 17.859 6.119 1.00 87.56 566 ARG A C 1
ATOM 4497 O O . ARG A 1 566 ? 7.160 18.439 6.984 1.00 87.56 566 ARG A O 1
ATOM 4504 N N . LYS A 1 567 ? 8.910 18.381 5.569 1.00 87.81 567 LYS A N 1
ATOM 4505 C CA . LYS A 1 567 ? 9.464 19.688 5.958 1.00 87.81 567 LYS A CA 1
ATOM 4506 C C . LYS A 1 567 ? 8.524 20.831 5.586 1.00 87.81 567 LYS A C 1
ATOM 4508 O O . LYS A 1 567 ? 8.312 21.744 6.367 1.00 87.81 567 LYS A O 1
ATOM 4513 N N . THR A 1 568 ? 7.914 20.773 4.409 1.00 87.69 568 THR A N 1
ATOM 4514 C CA . THR A 1 568 ? 7.006 21.834 3.949 1.00 87.69 568 THR A CA 1
ATOM 4515 C C . THR A 1 568 ? 5.656 21.837 4.649 1.00 87.69 568 THR A C 1
ATOM 4517 O O . THR A 1 568 ? 4.989 22.871 4.677 1.00 87.69 568 THR A O 1
ATOM 4520 N N . ARG A 1 569 ? 5.275 20.714 5.265 1.00 84.62 569 ARG A N 1
ATOM 4521 C CA . ARG A 1 569 ? 4.083 20.584 6.108 1.00 84.62 569 ARG A CA 1
ATOM 4522 C C . ARG A 1 569 ? 4.118 21.479 7.346 1.00 84.62 569 ARG A C 1
ATOM 4524 O O . ARG A 1 569 ? 3.067 21.958 7.754 1.00 84.62 569 ARG A O 1
ATOM 4531 N N . THR A 1 570 ? 5.288 21.701 7.945 1.00 82.94 570 THR A N 1
ATOM 4532 C CA . THR A 1 570 ? 5.421 22.513 9.168 1.00 82.94 570 THR A CA 1
ATOM 4533 C C . THR A 1 570 ? 5.484 24.015 8.888 1.00 82.94 570 THR A C 1
ATOM 4535 O O . THR A 1 570 ? 5.366 24.817 9.810 1.00 82.94 570 THR A O 1
ATOM 4538 N N . CYS A 1 571 ? 5.631 24.422 7.626 1.00 85.69 571 CYS A N 1
ATOM 4539 C CA . CYS A 1 571 ? 5.726 25.826 7.246 1.00 85.69 571 CYS A CA 1
ATOM 4540 C C . CYS A 1 571 ? 4.344 26.436 6.943 1.00 85.69 571 CYS A C 1
ATOM 4542 O O . CYS A 1 571 ? 3.552 25.884 6.177 1.00 85.69 571 CYS A O 1
ATOM 4544 N N . SER A 1 572 ? 4.084 27.639 7.464 1.00 77.75 572 SER A N 1
ATOM 4545 C CA . SER A 1 572 ? 2.819 28.378 7.290 1.00 77.75 572 SER A CA 1
ATOM 4546 C C . SER A 1 572 ? 2.493 28.727 5.825 1.00 77.75 572 SER A C 1
ATOM 4548 O O . SER A 1 572 ? 1.326 28.807 5.437 1.00 77.75 572 SER A O 1
ATOM 4550 N N . THR A 1 573 ? 3.506 28.860 4.963 1.00 82.19 573 THR A N 1
ATOM 4551 C CA . THR A 1 573 ? 3.393 29.204 3.532 1.00 82.19 573 THR A CA 1
ATOM 4552 C C . THR A 1 573 ? 3.204 27.980 2.622 1.00 82.19 573 THR A C 1
ATOM 4554 O O . THR A 1 573 ? 3.891 27.803 1.614 1.00 82.19 573 THR A O 1
ATOM 4557 N N . ILE A 1 574 ? 2.212 27.137 2.932 1.00 78.44 574 ILE A N 1
ATOM 4558 C CA . ILE A 1 574 ? 1.968 25.826 2.287 1.00 78.44 574 ILE A CA 1
ATOM 4559 C C . ILE A 1 574 ? 2.007 25.875 0.744 1.00 78.44 574 ILE A C 1
ATOM 4561 O O . ILE A 1 574 ? 2.493 24.944 0.107 1.00 78.44 574 ILE A O 1
ATOM 4565 N N . ARG A 1 575 ? 1.492 26.937 0.106 1.00 81.62 575 ARG A N 1
ATOM 4566 C CA . ARG A 1 575 ? 1.418 27.012 -1.368 1.00 81.62 575 ARG A CA 1
ATOM 4567 C C . ARG A 1 575 ? 2.774 27.226 -2.039 1.00 81.62 575 ARG A C 1
ATOM 4569 O O . ARG A 1 575 ? 3.054 26.529 -3.008 1.00 81.62 575 ARG A O 1
ATOM 4576 N N . LEU A 1 576 ? 3.580 28.172 -1.554 1.00 83.19 576 LEU A N 1
ATOM 4577 C CA . LEU A 1 576 ? 4.903 28.459 -2.123 1.00 83.19 576 LEU A CA 1
ATOM 4578 C C . LEU A 1 576 ? 5.832 27.259 -1.925 1.00 83.19 576 LEU A C 1
ATOM 4580 O O . LEU A 1 576 ? 6.493 26.816 -2.859 1.00 83.19 576 LEU A O 1
ATOM 4584 N N . ASN A 1 577 ? 5.775 26.660 -0.738 1.00 84.19 577 ASN A N 1
ATOM 4585 C CA . ASN A 1 577 ? 6.599 25.512 -0.386 1.00 84.19 577 ASN A CA 1
ATOM 4586 C C . ASN A 1 577 ? 6.319 24.286 -1.264 1.00 84.19 577 ASN A C 1
ATOM 4588 O O . ASN A 1 577 ? 7.254 23.599 -1.656 1.00 84.19 577 ASN A O 1
ATOM 4592 N N . ARG A 1 578 ? 5.061 24.049 -1.662 1.00 84.56 578 ARG A N 1
ATOM 4593 C CA . ARG A 1 578 ? 4.730 22.983 -2.625 1.00 84.56 578 ARG A CA 1
ATOM 4594 C C . ARG A 1 578 ? 5.362 23.206 -3.997 1.00 84.56 578 ARG A C 1
ATOM 4596 O O . ARG A 1 578 ? 5.867 22.263 -4.593 1.00 84.56 578 ARG A O 1
ATOM 4603 N N . TRP A 1 579 ? 5.357 24.440 -4.500 1.00 84.88 579 TRP A N 1
ATOM 4604 C CA . TRP A 1 579 ? 6.015 24.752 -5.772 1.00 84.88 579 TRP A CA 1
ATOM 4605 C C . TRP A 1 579 ? 7.523 24.541 -5.693 1.00 84.88 579 TRP A C 1
ATOM 4607 O O . TRP A 1 579 ? 8.092 23.907 -6.577 1.00 84.88 579 TRP A O 1
ATOM 4617 N N . LEU A 1 580 ? 8.150 24.990 -4.605 1.00 85.81 580 LEU A N 1
ATOM 4618 C CA . LEU A 1 580 ? 9.572 24.753 -4.368 1.00 85.81 580 LEU A CA 1
ATOM 4619 C C . LEU A 1 580 ? 9.892 23.255 -4.255 1.00 85.81 580 LEU A C 1
ATOM 4621 O O . LEU A 1 580 ? 10.883 22.816 -4.827 1.00 85.81 580 LEU A O 1
ATOM 4625 N N . CYS A 1 581 ? 9.037 22.446 -3.613 1.00 84.81 581 CYS A N 1
ATOM 4626 C CA . CYS A 1 581 ? 9.192 20.987 -3.599 1.00 84.81 581 CYS A CA 1
ATOM 4627 C C . CYS A 1 581 ? 9.163 20.378 -4.998 1.00 84.81 581 CYS A C 1
ATOM 4629 O O . CYS A 1 581 ? 9.986 19.517 -5.293 1.00 84.81 581 CYS A O 1
ATOM 4631 N N . ARG A 1 582 ? 8.236 20.819 -5.855 1.00 84.88 582 ARG A N 1
ATOM 4632 C CA . ARG A 1 582 ? 8.135 20.334 -7.239 1.00 84.88 582 ARG A CA 1
ATOM 4633 C C . ARG A 1 582 ? 9.380 20.664 -8.026 1.00 84.88 582 ARG A C 1
ATOM 4635 O O . ARG A 1 582 ? 9.953 19.777 -8.641 1.00 84.88 582 ARG A O 1
ATOM 4642 N N . ILE A 1 583 ? 9.809 21.922 -7.968 1.00 86.19 583 ILE A N 1
ATOM 4643 C CA . ILE A 1 583 ? 11.024 22.371 -8.648 1.00 86.19 583 ILE A CA 1
ATOM 4644 C C . ILE A 1 583 ? 12.215 21.554 -8.146 1.00 86.19 583 ILE A C 1
ATOM 4646 O O . ILE A 1 583 ? 12.937 20.995 -8.959 1.00 86.19 583 ILE A O 1
ATOM 4650 N N . ALA A 1 584 ? 12.372 21.393 -6.831 1.00 86.94 584 ALA A N 1
ATOM 4651 C CA . ALA A 1 584 ? 13.457 20.605 -6.254 1.00 86.94 584 ALA A CA 1
ATOM 4652 C C . ALA A 1 584 ? 13.423 19.130 -6.691 1.00 86.94 584 ALA A C 1
ATOM 4654 O O . ALA A 1 584 ? 14.469 18.575 -7.007 1.00 86.94 584 ALA A O 1
ATOM 4655 N N . HIS A 1 585 ? 12.245 18.501 -6.755 1.00 84.81 585 HIS A N 1
ATOM 4656 C CA . HIS A 1 585 ? 12.094 17.130 -7.251 1.00 84.81 585 HIS A CA 1
ATOM 4657 C C . HIS A 1 585 ? 12.533 17.027 -8.714 1.00 84.81 585 HIS A C 1
ATOM 4659 O O . HIS A 1 585 ? 13.341 16.166 -9.060 1.00 84.81 585 HIS A O 1
ATOM 4665 N N . VAL A 1 586 ? 12.026 17.918 -9.572 1.00 84.25 586 VAL A N 1
ATOM 4666 C CA . VAL A 1 586 ? 12.379 17.940 -10.996 1.00 84.25 586 VAL A CA 1
ATOM 4667 C C . VAL A 1 586 ? 13.875 18.178 -11.171 1.00 84.25 586 VAL A C 1
ATOM 4669 O O . VAL A 1 586 ? 14.513 17.446 -11.916 1.00 84.25 586 VAL A O 1
ATOM 4672 N N . MET A 1 587 ? 14.451 19.135 -10.442 1.00 86.00 587 MET A N 1
ATOM 4673 C CA . MET A 1 587 ? 15.891 19.394 -10.463 1.00 86.00 587 MET A CA 1
ATOM 4674 C C . MET A 1 587 ? 16.689 18.175 -10.012 1.00 86.00 587 MET A C 1
ATOM 4676 O O . MET A 1 587 ? 17.647 17.818 -10.680 1.00 86.00 587 MET A O 1
ATOM 4680 N N . PHE A 1 588 ? 16.284 17.492 -8.939 1.00 86.31 588 PHE A N 1
ATOM 4681 C CA . PHE A 1 588 ? 16.967 16.284 -8.477 1.00 86.31 588 PHE A CA 1
ATOM 4682 C C . PHE A 1 588 ? 16.952 15.180 -9.543 1.00 86.31 588 PHE A C 1
ATOM 4684 O O . PHE A 1 588 ? 17.965 14.526 -9.770 1.00 86.31 588 PHE A O 1
ATOM 4691 N N . HIS A 1 589 ? 15.830 15.000 -10.244 1.00 84.12 589 HIS A N 1
ATOM 4692 C CA . HIS A 1 589 ? 15.757 14.034 -11.336 1.00 84.12 589 HIS A CA 1
ATOM 4693 C C . HIS A 1 589 ? 16.615 14.436 -12.540 1.00 84.12 589 HIS A C 1
ATOM 4695 O O . HIS A 1 589 ? 17.350 13.604 -13.065 1.00 84.12 589 HIS A O 1
ATOM 4701 N N . LEU A 1 590 ? 16.564 15.705 -12.955 1.00 85.38 590 LEU A N 1
ATOM 4702 C CA . LEU A 1 590 ? 17.403 16.210 -14.043 1.00 85.38 590 LEU A CA 1
ATOM 4703 C C . LEU A 1 590 ? 18.892 16.122 -13.696 1.00 85.38 590 LEU A C 1
ATOM 4705 O O . LEU A 1 590 ? 19.688 15.808 -14.569 1.00 85.38 590 LEU A O 1
ATOM 4709 N N . LEU A 1 591 ? 19.267 16.341 -12.434 1.00 85.88 591 LEU A N 1
ATOM 4710 C CA . LEU A 1 591 ? 20.634 16.146 -11.949 1.00 85.88 591 LEU A CA 1
ATOM 4711 C C . LEU A 1 591 ? 21.044 14.673 -11.992 1.00 85.88 591 LEU A C 1
ATOM 4713 O O . LEU A 1 591 ? 22.164 14.383 -12.392 1.00 85.88 591 LEU A O 1
ATOM 4717 N N . ALA A 1 592 ? 20.151 13.746 -11.632 1.00 85.25 592 ALA A N 1
ATOM 4718 C CA . ALA A 1 592 ? 20.423 12.315 -11.756 1.00 85.25 592 ALA A CA 1
ATOM 4719 C C . ALA A 1 592 ? 20.630 11.906 -13.224 1.00 85.25 592 ALA A C 1
ATOM 4721 O O . ALA A 1 592 ? 21.602 11.224 -13.532 1.00 85.25 592 ALA A O 1
ATOM 4722 N N . GLN A 1 593 ? 19.780 12.393 -14.136 1.00 83.56 593 GLN A N 1
ATOM 4723 C CA . GLN A 1 593 ? 19.954 12.181 -15.576 1.00 83.56 593 GLN A CA 1
ATOM 4724 C C . GLN A 1 593 ? 21.234 12.838 -16.110 1.00 83.56 593 GLN A C 1
ATOM 4726 O O . GLN A 1 593 ? 21.950 12.240 -16.902 1.00 83.56 593 GLN A O 1
ATOM 4731 N N . ALA A 1 594 ? 21.549 14.063 -15.687 1.00 82.06 594 ALA A N 1
ATOM 4732 C CA . ALA A 1 594 ? 22.773 14.747 -16.092 1.00 82.06 594 ALA A CA 1
ATOM 4733 C C . ALA A 1 594 ? 24.021 14.025 -15.569 1.00 82.06 594 ALA A C 1
ATOM 4735 O O . ALA A 1 594 ? 25.012 13.949 -16.284 1.00 82.06 594 ALA A O 1
ATOM 4736 N N . GLY A 1 595 ? 23.962 13.471 -14.354 1.00 82.81 595 GLY A N 1
ATOM 4737 C CA . GLY A 1 595 ? 25.021 12.651 -13.771 1.00 82.81 595 GLY A CA 1
ATOM 4738 C C . GLY A 1 595 ? 25.273 11.373 -14.567 1.00 82.81 595 GLY A C 1
ATOM 4739 O O . GLY A 1 595 ? 26.427 11.078 -14.864 1.00 82.81 595 GLY A O 1
ATOM 4740 N N . ASP A 1 596 ? 24.211 10.677 -14.976 1.00 80.56 596 ASP A N 1
ATOM 4741 C CA . ASP A 1 596 ? 24.285 9.535 -15.896 1.00 80.56 596 ASP A CA 1
ATOM 4742 C C . ASP A 1 596 ? 24.966 9.936 -17.223 1.00 80.56 596 ASP A C 1
ATOM 4744 O O . ASP A 1 596 ? 26.019 9.412 -17.591 1.00 80.56 596 ASP A O 1
ATOM 4748 N N . ARG A 1 597 ? 24.467 10.992 -17.885 1.00 79.75 597 ARG A N 1
ATOM 4749 C CA . ARG A 1 597 ? 25.063 11.507 -19.134 1.00 79.75 597 ARG A CA 1
ATOM 4750 C C . ARG A 1 597 ? 26.520 11.935 -18.983 1.00 79.75 597 ARG A C 1
ATOM 4752 O O . ARG A 1 597 ? 27.316 11.708 -19.893 1.00 79.75 597 ARG A O 1
ATOM 4759 N N . LEU A 1 598 ? 26.870 12.549 -17.857 1.00 78.75 598 LEU A N 1
ATOM 4760 C CA . LEU A 1 598 ? 28.238 12.949 -17.564 1.00 78.75 598 LEU A CA 1
ATOM 4761 C C . LEU A 1 598 ? 29.137 11.720 -17.419 1.00 78.75 598 LEU A C 1
ATOM 4763 O O . LEU A 1 598 ? 30.206 11.694 -18.022 1.00 78.75 598 LEU A O 1
ATOM 4767 N N . CYS A 1 599 ? 28.696 10.689 -16.693 1.00 78.62 599 CYS A N 1
ATOM 4768 C CA . CYS A 1 599 ? 29.447 9.441 -16.570 1.00 78.62 599 CYS A CA 1
ATOM 4769 C C . CYS A 1 599 ? 29.688 8.817 -17.948 1.00 78.62 599 CYS A C 1
ATOM 4771 O O . CYS A 1 599 ? 30.826 8.465 -18.251 1.00 78.62 599 CYS A O 1
ATOM 4773 N N . ILE A 1 600 ? 28.659 8.771 -18.807 1.00 74.44 600 ILE A N 1
ATOM 4774 C CA . ILE A 1 600 ? 28.767 8.294 -20.198 1.00 74.44 600 ILE A CA 1
ATOM 4775 C C . ILE A 1 600 ? 29.805 9.099 -20.993 1.00 74.44 600 ILE A C 1
ATOM 4777 O O . ILE A 1 600 ? 30.532 8.523 -21.794 1.00 74.44 600 ILE A O 1
ATOM 4781 N N . SER A 1 601 ? 29.904 10.413 -20.775 1.00 72.62 601 SER A N 1
ATOM 4782 C CA . SER A 1 601 ? 30.879 11.261 -21.479 1.00 72.62 601 SER A CA 1
ATOM 4783 C C . SER A 1 601 ? 32.317 11.157 -20.956 1.00 72.62 601 SER A C 1
ATOM 4785 O O . SER A 1 601 ? 33.250 11.468 -21.691 1.00 72.62 601 SER A O 1
ATOM 4787 N N . LEU A 1 602 ? 32.500 10.767 -19.689 1.00 73.44 602 LEU A N 1
ATOM 4788 C CA . LEU A 1 602 ? 33.810 10.717 -19.030 1.00 73.44 602 LEU A CA 1
ATOM 4789 C C . LEU A 1 602 ? 34.526 9.378 -19.218 1.00 73.44 602 LEU A C 1
ATOM 4791 O O . LEU A 1 602 ? 35.750 9.330 -19.111 1.00 73.44 602 LEU A O 1
ATOM 4795 N N . ALA A 1 603 ? 33.789 8.297 -19.466 1.00 77.88 603 ALA A N 1
ATOM 4796 C CA . ALA A 1 603 ? 34.384 6.988 -19.678 1.00 77.88 603 ALA A CA 1
ATOM 4797 C C . ALA A 1 603 ? 34.677 6.739 -21.161 1.00 77.88 603 ALA A C 1
ATOM 4799 O O . ALA A 1 603 ? 33.878 7.068 -22.035 1.00 77.88 603 ALA A O 1
ATOM 4800 N N . THR A 1 604 ? 35.811 6.099 -21.442 1.00 73.56 604 THR A N 1
ATOM 4801 C CA . THR A 1 604 ? 36.153 5.625 -22.792 1.00 73.56 604 THR A CA 1
ATOM 4802 C C . THR A 1 604 ? 35.278 4.446 -23.214 1.00 73.56 604 THR A C 1
ATOM 4804 O O . THR A 1 604 ? 34.977 4.287 -24.394 1.00 73.56 604 THR A O 1
ATOM 4807 N N . GLU A 1 605 ? 34.833 3.643 -22.246 1.00 83.19 605 GLU A N 1
ATOM 4808 C CA . GLU A 1 605 ? 33.947 2.504 -22.453 1.00 83.19 605 GLU A CA 1
ATOM 4809 C C . GLU A 1 605 ? 32.628 2.684 -21.704 1.00 83.19 605 GLU A C 1
ATOM 4811 O O . GLU A 1 605 ? 32.595 3.015 -20.517 1.00 83.19 605 GLU A O 1
ATOM 4816 N N . ARG A 1 606 ? 31.520 2.355 -22.374 1.00 78.31 606 ARG A N 1
ATOM 4817 C CA . ARG A 1 606 ? 30.178 2.471 -21.794 1.00 78.31 606 ARG A CA 1
ATOM 4818 C C . ARG A 1 606 ? 29.998 1.634 -20.523 1.00 78.31 606 ARG A C 1
ATOM 4820 O O . ARG A 1 606 ? 29.286 2.031 -19.614 1.00 78.31 606 ARG A O 1
ATOM 4827 N N . LEU A 1 607 ? 30.635 0.471 -20.422 1.00 80.69 607 LEU A N 1
ATOM 4828 C CA . LEU A 1 607 ? 30.523 -0.346 -19.211 1.00 80.69 607 LEU A CA 1
ATOM 4829 C C . LEU A 1 607 ? 31.147 0.358 -17.992 1.00 80.69 607 LEU A C 1
ATOM 4831 O O . LEU A 1 607 ? 30.595 0.309 -16.894 1.00 80.69 607 LEU A O 1
ATOM 4835 N N . GLN A 1 608 ? 32.266 1.056 -18.199 1.00 83.50 608 GLN A N 1
ATOM 4836 C CA . GLN A 1 608 ? 32.954 1.806 -17.151 1.00 83.50 608 GLN A CA 1
ATOM 4837 C C . GLN A 1 608 ? 32.132 3.020 -16.698 1.00 83.50 608 GLN A C 1
ATOM 4839 O O . GLN A 1 608 ? 32.069 3.287 -15.498 1.00 83.50 608 GLN A O 1
ATOM 4844 N N . SER A 1 609 ? 31.448 3.715 -17.619 1.00 78.75 609 SER A N 1
ATOM 4845 C CA . SER A 1 609 ? 30.566 4.830 -17.247 1.00 78.75 609 SER A CA 1
ATOM 4846 C C . SER A 1 609 ? 29.417 4.392 -16.351 1.00 78.75 609 SER A C 1
ATOM 4848 O O . SER A 1 609 ? 29.138 5.053 -15.355 1.00 78.75 609 SER A O 1
ATOM 4850 N N . GLU A 1 610 ? 28.772 3.270 -16.669 1.00 79.38 610 GLU A N 1
ATOM 4851 C CA . GLU A 1 610 ? 27.635 2.785 -15.879 1.00 79.38 610 GLU A CA 1
ATOM 4852 C C . GLU A 1 610 ? 28.085 2.274 -14.507 1.00 79.38 610 GLU A C 1
ATOM 4854 O O . GLU A 1 610 ? 27.416 2.500 -13.499 1.00 79.38 610 GLU A O 1
ATOM 4859 N N . ALA A 1 611 ? 29.262 1.644 -14.431 1.00 79.88 611 ALA A N 1
ATOM 4860 C CA . ALA A 1 611 ? 29.862 1.258 -13.157 1.00 79.88 611 ALA A CA 1
ATOM 4861 C C . ALA A 1 611 ? 30.168 2.487 -12.280 1.00 79.88 611 ALA A C 1
ATOM 4863 O O . ALA A 1 611 ? 29.880 2.483 -11.079 1.00 79.88 611 ALA A O 1
ATOM 4864 N N . LEU A 1 612 ? 30.698 3.558 -12.882 1.00 81.62 612 LEU A N 1
ATOM 4865 C CA . LEU A 1 612 ? 30.947 4.826 -12.199 1.00 81.62 612 LEU A CA 1
ATOM 4866 C C . LEU A 1 612 ? 29.640 5.476 -11.724 1.00 81.62 612 LEU A C 1
ATOM 4868 O O . LEU A 1 612 ? 29.563 5.915 -10.577 1.00 81.62 612 LEU A O 1
ATOM 4872 N N . PHE A 1 613 ? 28.600 5.493 -12.561 1.00 85.38 613 PHE A N 1
ATOM 4873 C CA . PHE A 1 613 ? 27.286 6.025 -12.199 1.00 85.38 613 PHE A CA 1
ATOM 4874 C C . PHE A 1 613 ? 26.630 5.220 -11.068 1.00 85.38 613 PHE A C 1
ATOM 4876 O O . PHE A 1 613 ? 26.108 5.792 -10.103 1.00 85.38 613 PHE A O 1
ATOM 4883 N N . PHE A 1 614 ? 26.715 3.890 -11.118 1.00 83.62 614 PHE A N 1
ATOM 4884 C CA . PHE A 1 614 ? 26.258 3.019 -10.039 1.00 83.62 614 PHE A CA 1
ATOM 4885 C C . PHE A 1 614 ? 26.976 3.340 -8.721 1.00 83.62 614 PHE A C 1
ATOM 4887 O O . PHE A 1 614 ? 26.323 3.577 -7.702 1.00 83.62 614 PHE A O 1
ATOM 4894 N N . ALA A 1 615 ? 28.308 3.430 -8.742 1.00 83.19 615 ALA A N 1
ATOM 4895 C CA . ALA A 1 615 ? 29.102 3.773 -7.565 1.00 83.19 615 ALA A CA 1
ATOM 4896 C C . ALA A 1 615 ? 28.771 5.177 -7.024 1.00 83.19 615 ALA A C 1
ATOM 4898 O O . ALA A 1 615 ? 28.577 5.353 -5.821 1.00 83.19 615 ALA A O 1
ATOM 4899 N N . ALA A 1 616 ? 28.642 6.172 -7.904 1.00 82.50 616 ALA A N 1
ATOM 4900 C CA . ALA A 1 616 ? 28.315 7.544 -7.526 1.00 82.50 616 ALA A CA 1
ATOM 4901 C C . ALA A 1 616 ? 26.898 7.667 -6.943 1.00 82.50 616 ALA A C 1
ATOM 4903 O O . ALA A 1 616 ? 26.688 8.400 -5.976 1.00 82.50 616 ALA A O 1
ATOM 4904 N N . SER A 1 617 ? 25.926 6.928 -7.488 1.00 85.62 617 SER A N 1
ATOM 4905 C CA . SER A 1 617 ? 24.530 6.947 -7.028 1.00 85.62 617 SER A CA 1
ATOM 4906 C C . SER A 1 617 ? 24.317 6.253 -5.676 1.00 85.62 617 SER A C 1
ATOM 4908 O O . SER A 1 617 ? 23.355 6.581 -4.974 1.00 85.62 617 SER A O 1
ATOM 4910 N N . LEU A 1 618 ? 25.226 5.370 -5.244 1.00 83.62 618 LEU A N 1
ATOM 4911 C CA . LEU A 1 618 ? 25.187 4.776 -3.902 1.00 83.62 618 LEU A CA 1
ATOM 4912 C C . LEU A 1 618 ? 25.322 5.828 -2.796 1.00 83.62 618 LEU A C 1
ATOM 4914 O O . LEU A 1 618 ? 24.656 5.718 -1.770 1.00 83.62 618 LEU A O 1
ATOM 4918 N N . VAL A 1 619 ? 26.133 6.871 -2.994 1.00 84.94 619 VAL A N 1
ATOM 4919 C CA . VAL A 1 619 ? 26.362 7.918 -1.982 1.00 84.94 619 VAL A CA 1
ATOM 4920 C C . VAL A 1 619 ? 25.065 8.638 -1.576 1.00 84.94 619 VAL A C 1
ATOM 4922 O O . VAL A 1 619 ? 24.730 8.617 -0.387 1.00 84.94 619 VAL A O 1
ATOM 4925 N N . PRO A 1 620 ? 24.279 9.242 -2.496 1.00 79.44 620 PRO A N 1
ATOM 4926 C CA . PRO A 1 620 ? 23.017 9.878 -2.131 1.00 79.44 620 PRO A CA 1
ATOM 4927 C C . PRO A 1 620 ? 21.975 8.872 -1.629 1.00 79.44 620 PRO A C 1
ATOM 4929 O O . PRO A 1 620 ? 21.171 9.228 -0.768 1.00 79.44 620 PRO A O 1
ATOM 4932 N N . ALA A 1 621 ? 21.991 7.621 -2.105 1.00 78.31 621 ALA A N 1
ATOM 4933 C CA . ALA A 1 621 ? 21.093 6.579 -1.609 1.00 78.31 621 ALA A CA 1
ATOM 4934 C C . ALA A 1 621 ? 21.391 6.214 -0.143 1.00 78.31 621 ALA A C 1
ATOM 4936 O O . ALA A 1 621 ? 20.477 6.175 0.684 1.00 78.31 621 ALA A O 1
ATOM 4937 N N . LEU A 1 622 ? 22.667 6.026 0.205 1.00 81.44 622 LEU A N 1
ATOM 4938 C CA . LEU A 1 622 ? 23.119 5.779 1.575 1.00 81.44 622 LEU A CA 1
ATOM 4939 C C . LEU A 1 622 ? 22.865 6.990 2.475 1.00 81.44 622 LEU A C 1
ATOM 4941 O O . LEU A 1 622 ? 22.394 6.814 3.597 1.00 81.44 622 LEU A O 1
ATOM 4945 N N . ALA A 1 623 ? 23.090 8.212 1.983 1.00 80.75 623 ALA A N 1
ATOM 4946 C CA . ALA A 1 623 ? 22.779 9.436 2.719 1.00 80.75 623 ALA A CA 1
ATOM 4947 C C . ALA A 1 623 ? 21.272 9.565 3.001 1.00 80.75 623 ALA A C 1
ATOM 4949 O O . ALA A 1 623 ? 20.875 9.850 4.131 1.00 80.75 623 ALA A O 1
ATOM 4950 N N . ALA A 1 624 ? 20.420 9.292 2.007 1.00 76.12 624 ALA A N 1
ATOM 4951 C CA . ALA A 1 624 ? 18.968 9.289 2.168 1.00 76.12 624 ALA A CA 1
ATOM 4952 C C . ALA A 1 624 ? 18.501 8.199 3.148 1.00 76.12 624 ALA A C 1
ATOM 4954 O O . ALA A 1 624 ? 17.612 8.431 3.970 1.00 76.12 624 ALA A O 1
ATOM 4955 N N . TRP A 1 625 ? 19.118 7.017 3.095 1.00 77.12 625 TRP A N 1
ATOM 4956 C CA . TRP A 1 625 ? 18.838 5.922 4.020 1.00 77.12 625 TRP A CA 1
ATOM 4957 C C . TRP A 1 625 ? 19.285 6.237 5.452 1.00 77.12 625 TRP A C 1
ATOM 4959 O O . TRP A 1 625 ? 18.547 5.972 6.402 1.00 77.12 625 TRP A O 1
ATOM 4969 N N . TRP A 1 626 ? 20.455 6.850 5.623 1.00 78.44 626 TRP A N 1
ATOM 4970 C CA . TRP A 1 626 ? 20.965 7.273 6.924 1.00 78.44 626 TRP A CA 1
ATOM 4971 C C . TRP A 1 626 ? 20.103 8.383 7.534 1.00 78.44 626 TRP A C 1
ATOM 4973 O O . TRP A 1 626 ? 19.684 8.270 8.684 1.00 78.44 626 TRP A O 1
ATOM 4983 N N . ALA A 1 627 ? 19.713 9.380 6.733 1.00 72.75 627 ALA A N 1
ATOM 4984 C CA . ALA A 1 627 ? 18.803 10.452 7.141 1.00 72.75 627 ALA A CA 1
ATOM 4985 C C . ALA A 1 627 ? 17.404 9.957 7.549 1.00 72.75 627 ALA A C 1
ATOM 4987 O O . ALA A 1 627 ? 16.659 10.691 8.185 1.00 72.75 627 ALA A O 1
ATOM 4988 N N . ARG A 1 628 ? 17.023 8.724 7.185 1.00 70.06 628 ARG A N 1
ATOM 4989 C CA . ARG A 1 628 ? 15.780 8.089 7.647 1.00 70.06 628 ARG A CA 1
ATOM 4990 C C . ARG A 1 628 ? 15.901 7.502 9.057 1.00 70.06 628 ARG A C 1
ATOM 4992 O O . ARG A 1 628 ? 14.878 7.324 9.718 1.00 70.06 628 ARG A O 1
ATOM 4999 N N . ARG A 1 629 ? 17.110 7.112 9.480 1.00 71.88 629 ARG A N 1
ATOM 5000 C CA . ARG A 1 629 ? 17.351 6.539 10.815 1.00 71.88 629 ARG A CA 1
ATOM 5001 C C . ARG A 1 629 ? 17.380 7.606 11.908 1.00 71.88 629 ARG A C 1
ATOM 5003 O O . ARG A 1 629 ? 17.011 7.283 13.036 1.00 71.88 629 ARG A O 1
ATOM 5010 N N . ILE A 1 630 ? 17.813 8.816 11.560 1.00 63.16 630 ILE A N 1
ATOM 5011 C CA . ILE A 1 630 ? 17.763 10.021 12.401 1.00 63.16 630 ILE A CA 1
ATOM 5012 C C . ILE A 1 630 ? 16.333 10.560 12.401 1.00 63.16 630 ILE A C 1
ATOM 5014 O O . ILE A 1 630 ? 15.821 10.861 13.502 1.00 63.16 630 ILE A O 1
#

pLDDT: mean 82.18, std 17.07, range [30.8, 98.25]

Radius of gyration: 31.1 Å; chains: 1; bounding box: 94×68×89 Å

Foldseek 3Di:
DVPCVVVVVVVCVVVVVPVVCPPVVVVVVVVVVVVVVCVVVVVVVLVVVLVVVVVVQVPPPHNDVVVNVVVVVVSVVVVVVVVVVVVVVVVVVVVVVVVVLLVVLVPDPDPVSSVVSVVVVVVVVVVVVVPDDDDDDDDDDDDDDDDDDDDDDDDPPDDVVVVVVVQVVVLVVLLVLLLVLAALDLWAKWAFLLLVLVVLVVVDPDQLQVRIDTDNAFAAEEEFEDPPDDSCLLSLLSLCVQQVVVLLVQLQVQLVVVLVCLLVVNDFFDWFQDPVRDTFGFDLSSLVSSVVSSVCRSNPPGGRHIYDDCRHRATPPDPVSNSSSVSNLLNSLLRHNAYEYADDLCQLLALVSLLSLLSNCLSCPPCHLVRYHYHYSLLSVLLCLLLVLLSVLLVLVRPPHPPDCVNVVVSLVSVLVNLVVLLVSLLVLVVSLVSVLVCLLVPALVSHDDPCVVVVQADPVRDHHDDPSVSSLSSLCSSQVHRVSSSVCSSPVVSVSSCVQSVLDPDDPVSLLSSNVSLVSSLSSVLSRCSNVVNNLVSLLSVLLSCLCRQFLSLLLSLLLSVQSVVLVVDPPNPVSVVVSSVVSSVSVVVLVVQLVVLCVPDPGSSRSSVVSSVVRVVSRVVSVVVSVD